Protein AF-A0A662X4V2-F1 (afdb_monomer)

pLDDT: mean 84.72, std 21.82, range [23.17, 98.75]

Foldseek 3Di:
DDDDDDDDDDDDDDDDDDDDDDPDDPVVVVCVVDVPDDPDDDDDDDDDDDDDDDDDDDDDDDDDDPDPDDDDDDDDDDDDDDDQFAWWKKKFPPPDDPVVQVVLQVQLQVLQDPPNQKDWDDKTKMKIKTWTFDPPLPDDDPVLVVVLLVLVADPVCSVRMDIPDYPDDDPPDPQKDKWKKWWQLQFAALVFVVSQVVSVVVVNPGTLTMTMIMMMMIGMGHPDPVSVVSSVVSCCVVPHDPLTMDIDPDPDSDSDPPFFFDAKDFQPCLPVNLVSLVVLCVVQVLQDDPVNSVVVSCCCVPPVNGTAISLVSLLSSQCPFCLNPVCQQVDFDADPNRTDPDGNVRVVVPVCDPVVVVFWLDDPPALWTKGFDAWDWDWFFPDQLDDGDIDIDIFGKIKIKDKDWQFQLLFQQVQQSLLQNLQLQLQSQQQAFLGWAFEAKAKEKEFEDQPDVPDDDPQDDPPDDAQPRTDHRNCSVVNSVNNNCVLCVLLVHHHDYYYYYYDWHQDPVRDIDGPSRMTIMMMTMIIDTPLRNHAAAADFFWFKKKWFDAAGLELQQVSSLVRDDDDSPCPVVSSNSHHHHNSLRLSLLSQLSVSLVSVPVNRQFRGKDAQATQGQSPQVLVRQAGPPDDPPDQARGAKEFELVQGGHSRPNYYSSSSRRHSHGSMMITTGHPVCPVVSVSSCVVSVMDMGRTTTIHRPNYYWYAYPVVRDTND

Mean predicted aligned error: 10.35 Å

Structure (mmCIF, N/CA/C/O backbone):
data_AF-A0A662X4V2-F1
#
_entry.id   AF-A0A662X4V2-F1
#
loop_
_atom_site.group_PDB
_atom_site.id
_atom_site.type_symbol
_atom_site.label_atom_id
_atom_site.label_alt_id
_atom_site.label_comp_id
_atom_site.label_asym_id
_atom_site.label_entity_id
_atom_site.label_seq_id
_atom_site.pdbx_PDB_ins_code
_atom_site.Cartn_x
_atom_site.Cartn_y
_atom_site.Cartn_z
_atom_site.occupancy
_atom_site.B_iso_or_equiv
_atom_site.auth_seq_id
_atom_site.auth_comp_id
_atom_site.auth_asym_id
_atom_site.auth_atom_id
_atom_site.pdbx_PDB_model_num
ATOM 1 N N . MET A 1 1 ? -30.706 -54.876 -6.060 1.00 29.55 1 MET A N 1
ATOM 2 C CA . MET A 1 1 ? -29.997 -55.574 -7.142 1.00 29.55 1 MET A CA 1
ATOM 3 C C . MET A 1 1 ? -30.153 -54.711 -8.373 1.00 29.55 1 MET A C 1
ATOM 5 O O . MET A 1 1 ? -31.273 -54.532 -8.827 1.00 29.55 1 MET A O 1
ATOM 9 N N . ASP A 1 2 ? -29.016 -54.126 -8.739 1.00 28.59 2 ASP A N 1
ATOM 10 C CA . ASP A 1 2 ? -28.545 -53.720 -10.066 1.00 28.59 2 ASP A CA 1
ATOM 11 C C . ASP A 1 2 ? -29.188 -52.526 -10.804 1.00 28.59 2 ASP A C 1
ATOM 13 O O . ASP A 1 2 ? -30.276 -52.601 -11.364 1.00 28.59 2 ASP A O 1
ATOM 17 N N . ASP A 1 3 ? -28.407 -51.438 -10.816 1.00 28.36 3 ASP A N 1
ATOM 18 C CA . ASP A 1 3 ? -28.234 -50.435 -11.891 1.00 28.36 3 ASP A CA 1
ATOM 19 C C . ASP A 1 3 ? -27.308 -51.055 -12.987 1.00 28.36 3 ASP A C 1
ATOM 21 O O . ASP A 1 3 ? -26.619 -52.025 -12.637 1.00 28.36 3 ASP A O 1
ATOM 25 N N . PRO A 1 4 ? -27.204 -50.590 -14.266 1.00 43.88 4 PRO A N 1
ATOM 26 C CA . PRO A 1 4 ? -26.751 -49.230 -14.610 1.00 43.88 4 PRO A CA 1
ATOM 27 C C . PRO A 1 4 ? -27.361 -48.543 -15.864 1.00 43.88 4 PRO A C 1
ATOM 29 O O . PRO A 1 4 ? -27.563 -49.146 -16.915 1.00 43.88 4 PRO A O 1
ATOM 32 N N . HIS A 1 5 ? -27.523 -47.223 -15.740 1.00 29.16 5 HIS A N 1
ATOM 33 C CA . HIS A 1 5 ? -27.063 -46.141 -16.636 1.00 29.16 5 HIS A CA 1
ATOM 34 C C . HIS A 1 5 ? -27.143 -46.249 -18.177 1.00 29.16 5 HIS A C 1
ATOM 36 O O . HIS A 1 5 ? -26.366 -46.952 -18.818 1.00 29.16 5 HIS A O 1
ATOM 42 N N . GLU A 1 6 ? -27.873 -45.294 -18.769 1.00 24.02 6 GLU A N 1
ATOM 43 C CA . GLU A 1 6 ? -27.549 -44.693 -20.070 1.00 24.02 6 GLU A CA 1
ATOM 44 C C . GLU A 1 6 ? -27.626 -43.156 -19.934 1.00 24.02 6 GLU A C 1
ATOM 46 O O . GLU A 1 6 ? -28.680 -42.589 -19.643 1.00 24.02 6 GLU A O 1
ATOM 51 N N . VAL A 1 7 ? -26.480 -42.476 -20.052 1.00 27.22 7 VAL A N 1
ATOM 52 C CA . VAL A 1 7 ? -26.348 -41.011 -19.975 1.00 27.22 7 VAL A CA 1
ATOM 53 C C . VAL A 1 7 ? -26.271 -40.470 -21.398 1.00 27.22 7 VAL A C 1
ATOM 55 O O . VAL A 1 7 ? -25.280 -40.674 -22.094 1.00 27.22 7 VAL A O 1
ATOM 58 N N . THR A 1 8 ? -27.314 -39.767 -21.837 1.00 26.73 8 THR A N 1
ATOM 59 C CA . THR A 1 8 ? -27.339 -39.064 -23.124 1.00 26.73 8 THR A CA 1
ATOM 60 C C . THR A 1 8 ? -26.657 -37.701 -23.027 1.00 26.73 8 THR A C 1
ATOM 62 O O . THR A 1 8 ? -26.990 -36.872 -22.181 1.00 26.73 8 THR A O 1
ATOM 65 N N . SER A 1 9 ? -25.723 -37.480 -23.948 1.00 24.55 9 SER A N 1
ATOM 66 C CA . SER A 1 9 ? -24.981 -36.251 -24.230 1.00 24.55 9 SER A CA 1
ATOM 67 C C . SER A 1 9 ? -25.878 -35.026 -24.458 1.00 24.55 9 SER A C 1
ATOM 69 O O . SER A 1 9 ? -26.703 -35.022 -25.372 1.00 24.55 9 SER A O 1
ATOM 71 N N . ALA A 1 10 ? -25.661 -33.953 -23.692 1.00 25.52 10 ALA A N 1
ATOM 72 C CA . ALA A 1 10 ? -26.227 -32.636 -23.972 1.00 25.52 10 ALA A CA 1
ATOM 73 C C . ALA A 1 10 ? -25.301 -31.850 -24.917 1.00 25.52 10 ALA A C 1
ATOM 75 O O . ALA A 1 10 ? -24.125 -31.629 -24.628 1.00 25.52 10 ALA A O 1
ATOM 76 N N . HIS A 1 11 ? -25.851 -31.449 -26.061 1.00 24.17 11 HIS A N 1
ATOM 77 C CA . HIS A 1 11 ? -25.201 -30.623 -27.071 1.00 24.17 11 HIS A CA 1
ATOM 78 C C . HIS A 1 11 ? -24.900 -29.208 -26.548 1.00 24.17 11 HIS A C 1
ATOM 80 O O . HIS A 1 11 ? -25.792 -28.510 -26.068 1.00 24.17 11 HIS A O 1
ATOM 86 N N . PHE A 1 12 ? -23.652 -28.764 -26.713 1.00 23.38 12 PHE A N 1
ATOM 87 C CA . PHE A 1 12 ? -23.260 -27.359 -26.613 1.00 23.38 12 PHE A CA 1
ATOM 88 C C . PHE A 1 12 ? -23.822 -26.579 -27.811 1.00 23.38 12 PHE A C 1
ATOM 90 O O . PHE A 1 12 ? -23.518 -26.897 -28.961 1.00 23.38 12 PHE A O 1
ATOM 97 N N . VAL A 1 13 ? -24.624 -25.548 -27.538 1.00 24.47 13 VAL A N 1
ATOM 98 C CA . VAL A 1 13 ? -25.077 -24.559 -28.528 1.00 24.47 13 VAL A CA 1
ATOM 99 C C . VAL A 1 13 ? -24.128 -23.354 -28.460 1.00 24.47 13 VAL A C 1
ATOM 101 O O . VAL A 1 13 ? -23.946 -22.808 -27.370 1.00 24.47 13 VAL A O 1
ATOM 104 N N . PRO A 1 14 ? -23.501 -22.925 -29.570 1.00 25.23 14 PRO A N 1
ATOM 105 C CA . PRO A 1 14 ? -22.650 -21.742 -29.572 1.00 25.23 14 PRO A CA 1
ATOM 106 C C . PRO A 1 14 ? -23.495 -20.460 -29.494 1.00 25.23 14 PRO A C 1
ATOM 108 O O . PRO A 1 14 ? -24.514 -20.326 -30.168 1.00 25.23 14 PRO A O 1
ATOM 111 N N . PHE A 1 15 ? -23.061 -19.518 -28.653 1.00 24.11 15 PHE A N 1
ATOM 112 C CA . PHE A 1 15 ? -23.642 -18.181 -28.532 1.00 24.11 15 PHE A CA 1
ATOM 113 C C . PHE A 1 15 ? -23.307 -17.351 -29.780 1.00 24.11 15 PHE A C 1
ATOM 115 O O . PHE A 1 15 ? -22.169 -16.913 -29.957 1.00 24.11 15 PHE A O 1
ATOM 122 N N . ASP A 1 16 ? -24.305 -17.121 -30.633 1.00 24.67 16 ASP A N 1
ATOM 123 C CA . ASP A 1 16 ? -24.208 -16.190 -31.755 1.00 24.67 16 ASP A CA 1
ATOM 124 C C . ASP A 1 16 ? -24.346 -14.728 -31.300 1.00 24.67 16 ASP A C 1
ATOM 126 O O . ASP A 1 16 ? -25.124 -14.374 -30.411 1.00 24.67 16 ASP A O 1
ATOM 130 N N . ARG A 1 17 ? -23.553 -13.871 -31.951 1.00 28.44 17 ARG A N 1
ATOM 131 C CA . ARG A 1 17 ? -23.455 -12.419 -31.754 1.00 28.44 17 ARG A CA 1
ATOM 132 C C . ARG A 1 17 ? -24.821 -11.729 -31.873 1.00 28.44 17 ARG A C 1
ATOM 134 O O . ARG A 1 17 ? -25.347 -11.586 -32.973 1.00 28.44 17 ARG A O 1
ATOM 141 N N . LEU A 1 18 ? -25.326 -11.176 -30.770 1.00 24.45 18 LEU A N 1
ATOM 142 C CA . LEU A 1 18 ? -26.383 -10.162 -30.796 1.00 24.45 18 LEU A CA 1
ATOM 143 C C . LEU A 1 18 ? -25.759 -8.763 -30.839 1.00 24.45 18 LEU A C 1
ATOM 145 O O . LEU A 1 18 ? -25.158 -8.287 -29.878 1.00 24.45 18 LEU A O 1
ATOM 149 N N . SER A 1 19 ? -25.916 -8.103 -31.983 1.00 25.56 19 SER A N 1
ATOM 150 C CA . SER A 1 19 ? -25.632 -6.686 -32.183 1.00 25.56 19 SER A CA 1
ATOM 151 C C . SER A 1 19 ? -26.610 -5.825 -31.375 1.00 25.56 19 SER A C 1
ATOM 153 O O . SER A 1 19 ? -27.771 -5.679 -31.759 1.00 25.56 19 SER A O 1
ATOM 155 N N . TYR A 1 20 ? -26.145 -5.216 -30.286 1.00 23.95 20 TYR A N 1
ATOM 156 C CA . TYR A 1 20 ? -26.865 -4.136 -29.610 1.00 23.95 20 TYR A CA 1
ATOM 157 C C . TYR A 1 20 ? -26.497 -2.794 -30.258 1.00 23.95 20 TYR A C 1
ATOM 159 O O . TYR A 1 20 ? -25.469 -2.196 -29.953 1.00 23.95 20 TYR A O 1
ATOM 167 N N . GLN A 1 21 ? -27.348 -2.306 -31.162 1.00 27.05 21 GLN A N 1
ATOM 168 C CA . GLN A 1 21 ? -27.438 -0.876 -31.460 1.00 27.05 21 GLN A CA 1
ATOM 169 C C . GLN A 1 21 ? -28.542 -0.287 -30.576 1.00 27.05 21 GLN A C 1
ATOM 171 O O . GLN A 1 21 ? -29.722 -0.479 -30.851 1.00 27.05 21 GLN A O 1
ATOM 176 N N . SER A 1 22 ? -28.177 0.452 -29.528 1.00 28.20 22 SER A N 1
ATOM 177 C CA . SER A 1 22 ? -29.106 1.371 -28.863 1.00 28.20 22 SER A CA 1
ATOM 178 C C . SER A 1 22 ? -28.500 2.770 -28.831 1.00 28.20 22 SER A C 1
ATOM 180 O O . SER A 1 22 ? -27.661 3.083 -27.990 1.00 28.20 22 SER A O 1
ATOM 182 N N . GLN A 1 23 ? -28.932 3.626 -29.756 1.00 31.88 23 GLN A N 1
ATOM 183 C CA . GLN A 1 23 ? -28.772 5.070 -29.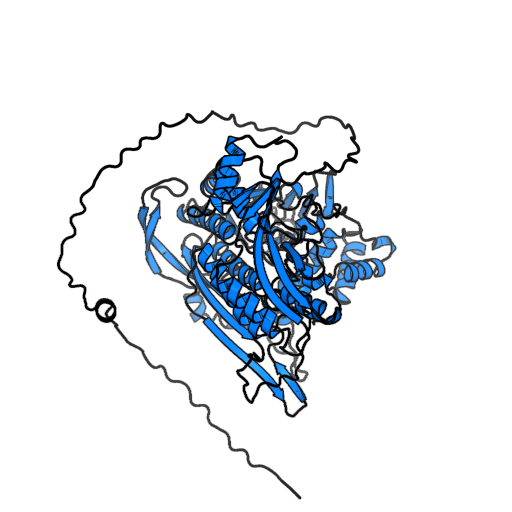618 1.00 31.88 23 GLN A CA 1
ATOM 184 C C . GLN A 1 23 ? -29.823 5.568 -28.621 1.00 31.88 23 GLN A C 1
ATOM 186 O O . GLN A 1 23 ? -30.972 5.806 -28.986 1.00 31.88 23 GLN A O 1
ATOM 191 N N . ALA A 1 24 ? -29.449 5.705 -27.351 1.00 33.19 24 ALA A N 1
ATOM 192 C CA . ALA A 1 24 ? -30.263 6.427 -26.381 1.00 33.19 24 ALA A CA 1
ATOM 193 C C . ALA A 1 24 ? -29.817 7.896 -26.359 1.00 33.19 24 ALA A C 1
ATOM 195 O O . ALA A 1 24 ? -28.662 8.202 -26.077 1.00 33.19 24 ALA A O 1
ATOM 196 N N . ASN A 1 25 ? -30.738 8.804 -26.687 1.00 37.03 25 ASN A N 1
ATOM 197 C CA . ASN A 1 25 ? -30.528 10.250 -26.660 1.00 37.03 25 ASN A CA 1
ATOM 198 C C . ASN A 1 25 ? -30.480 10.744 -25.193 1.00 37.03 25 ASN A C 1
ATOM 200 O O . ASN A 1 25 ? -31.511 10.670 -24.514 1.00 37.03 25 ASN A O 1
ATOM 204 N N . PRO A 1 26 ? -29.349 11.285 -24.695 1.00 33.88 26 PRO A N 1
ATOM 205 C CA . PRO A 1 26 ? -29.199 11.724 -23.300 1.00 33.88 26 PRO A CA 1
ATOM 206 C C . PRO A 1 26 ? -30.240 12.766 -22.859 1.00 33.88 26 PRO A C 1
ATOM 208 O O . PRO A 1 26 ? -30.630 12.808 -21.691 1.00 33.88 26 PRO A O 1
ATOM 211 N N . ALA A 1 27 ? -30.770 13.559 -23.797 1.00 36.91 27 ALA A N 1
ATOM 212 C CA . ALA A 1 27 ? -31.797 14.561 -23.513 1.00 36.91 27 ALA A CA 1
ATOM 213 C C . ALA A 1 27 ? -33.152 13.947 -23.104 1.00 36.91 27 ALA A C 1
ATOM 215 O O . ALA A 1 27 ? -33.931 14.587 -22.396 1.00 36.91 27 ALA A O 1
ATOM 216 N N . ALA A 1 28 ? -33.440 12.707 -23.517 1.00 37.16 28 ALA A N 1
ATOM 217 C CA . ALA A 1 28 ? -34.677 12.016 -23.155 1.00 37.16 28 ALA A CA 1
ATOM 218 C C . ALA A 1 28 ? -34.636 11.471 -21.716 1.00 37.16 28 ALA A C 1
ATOM 220 O O . ALA A 1 28 ? -35.648 11.507 -21.017 1.00 37.16 28 ALA A O 1
ATOM 221 N N . ILE A 1 29 ? -33.458 11.041 -21.250 1.00 38.44 29 ILE A N 1
ATOM 222 C CA . ILE A 1 29 ? -33.250 10.515 -19.891 1.00 38.44 29 ILE A CA 1
ATOM 223 C C . ILE A 1 29 ? -33.344 11.649 -18.859 1.00 38.44 29 ILE A C 1
ATOM 225 O O . ILE A 1 29 ? -34.014 11.507 -17.837 1.00 38.44 29 ILE A O 1
ATOM 229 N N . PHE A 1 30 ? -32.771 12.818 -19.162 1.00 36.00 30 PHE A N 1
ATOM 230 C CA . PHE A 1 30 ? -32.813 13.980 -18.267 1.00 36.00 30 PHE A CA 1
ATOM 231 C C . PHE A 1 30 ? -34.246 14.492 -18.017 1.00 36.00 30 PHE A C 1
ATOM 233 O O . PHE A 1 30 ? -34.593 14.903 -16.911 1.00 36.00 30 PHE A O 1
ATOM 240 N N . LYS A 1 31 ? -35.121 14.404 -19.030 1.00 34.69 31 LYS A N 1
ATOM 241 C CA . LYS A 1 31 ? -36.524 14.843 -18.946 1.00 34.69 31 LYS A CA 1
ATOM 242 C C . LYS A 1 31 ? -37.414 13.887 -18.140 1.00 34.69 31 LYS A C 1
ATOM 244 O O . LYS A 1 31 ? -38.420 14.323 -17.588 1.00 34.69 31 LYS A O 1
ATOM 249 N N . ALA A 1 32 ? -37.041 12.609 -18.054 1.00 44.28 32 ALA A N 1
ATOM 250 C CA . ALA A 1 32 ? -37.745 11.623 -17.235 1.00 44.28 32 ALA A CA 1
ATOM 251 C C . ALA A 1 32 ? -37.443 11.785 -15.734 1.00 44.28 32 ALA A C 1
ATOM 253 O O . ALA A 1 32 ? -38.299 11.484 -14.906 1.00 44.28 32 ALA A O 1
ATOM 254 N N . LEU A 1 33 ? -36.257 12.296 -15.386 1.00 37.34 33 LEU A N 1
ATOM 255 C CA . LEU A 1 33 ? -35.828 12.481 -13.995 1.00 37.34 33 LEU A CA 1
ATOM 256 C C . LEU A 1 33 ? -36.277 13.824 -13.389 1.00 37.34 33 LEU A C 1
ATOM 258 O O . LEU A 1 33 ? -36.436 13.915 -12.173 1.00 37.34 33 LEU A O 1
ATOM 262 N N . HIS A 1 34 ? -36.545 14.849 -14.210 1.00 42.09 34 HIS A N 1
ATOM 263 C CA . HIS A 1 34 ? -36.919 16.192 -13.735 1.00 42.09 34 HIS A CA 1
ATOM 264 C C . HIS A 1 34 ? -38.064 16.824 -14.559 1.00 42.09 34 HIS A C 1
ATOM 266 O O . HIS A 1 34 ? -37.821 17.693 -15.399 1.00 42.09 34 HIS A O 1
ATOM 272 N N . PRO A 1 35 ? -39.335 16.439 -14.319 1.00 37.22 35 PRO A N 1
ATOM 273 C CA . PRO A 1 35 ? -40.466 16.865 -15.150 1.00 37.22 35 PRO A CA 1
ATOM 274 C C . PRO A 1 35 ? -40.825 18.361 -15.056 1.00 37.22 35 PRO A C 1
ATOM 276 O O . PRO A 1 35 ? -41.615 18.848 -15.863 1.00 37.22 35 PRO A O 1
ATOM 279 N N . SER A 1 36 ? -40.278 19.100 -14.086 1.00 34.19 36 SER A N 1
ATOM 280 C CA . SER A 1 36 ? -40.653 20.491 -13.786 1.00 34.19 36 SER A CA 1
ATOM 281 C C . SER A 1 36 ? -39.723 21.562 -14.370 1.00 34.19 36 SER A C 1
ATOM 283 O O . SER A 1 36 ? -39.958 22.748 -14.141 1.00 34.19 36 SER A O 1
ATOM 285 N N . ILE A 1 37 ? -38.691 21.195 -15.137 1.00 39.34 37 ILE A N 1
ATOM 286 C CA . ILE A 1 37 ? -37.724 22.161 -15.681 1.00 39.34 37 ILE A CA 1
ATOM 287 C C . ILE A 1 37 ? -37.917 22.294 -17.198 1.00 39.34 37 ILE A C 1
ATOM 289 O O . ILE A 1 37 ? -37.605 21.388 -17.968 1.00 39.34 37 ILE A O 1
ATOM 293 N N . SER A 1 38 ? -38.450 23.440 -17.638 1.00 32.97 38 SER A N 1
ATOM 294 C CA . SER A 1 38 ? -38.590 23.783 -19.061 1.00 32.97 38 SER A CA 1
ATOM 295 C C . SER A 1 38 ? -37.310 24.463 -19.584 1.00 32.97 38 SER A C 1
ATOM 297 O O . SER A 1 38 ? -36.801 25.367 -18.914 1.00 32.97 38 SER A O 1
ATOM 299 N N . PRO A 1 39 ? -36.793 24.108 -20.776 1.00 35.22 39 PRO A N 1
ATOM 300 C CA . PRO A 1 39 ? -35.565 24.682 -21.309 1.00 35.22 39 PRO A CA 1
ATOM 301 C C . PRO A 1 39 ? -35.864 25.970 -22.087 1.00 35.22 39 PRO A C 1
ATOM 303 O O . PRO A 1 39 ? -35.826 25.997 -23.313 1.00 35.22 39 PRO A O 1
ATOM 306 N N . SER A 1 40 ? -36.169 27.059 -21.382 1.00 34.78 40 SER A N 1
ATOM 307 C CA . SER A 1 40 ? -36.108 28.405 -21.965 1.00 34.78 40 SER A CA 1
ATOM 308 C C . SER A 1 40 ? -36.002 29.480 -20.885 1.00 34.78 40 SER A C 1
ATOM 310 O O . SER A 1 40 ? -36.972 30.159 -20.558 1.00 34.78 40 SER A O 1
ATOM 312 N N . SER A 1 41 ? -34.803 29.683 -20.351 1.00 27.95 41 SER A N 1
ATOM 313 C CA . SER A 1 41 ? -34.455 30.949 -19.704 1.00 27.95 41 SER A CA 1
ATOM 314 C C . SER A 1 41 ? -32.951 31.168 -19.789 1.00 27.95 41 SER A C 1
ATOM 316 O O . SER A 1 41 ? -32.165 30.425 -19.206 1.00 27.95 41 SER A O 1
ATOM 318 N N . LYS A 1 42 ? -32.562 32.199 -20.543 1.00 30.27 42 LYS A N 1
ATOM 319 C CA . LYS A 1 42 ? -31.216 32.773 -20.536 1.00 30.27 42 LYS A CA 1
ATOM 320 C C . LYS A 1 42 ? -30.876 33.181 -19.098 1.00 30.27 42 LYS A C 1
ATOM 322 O O . LYS A 1 42 ? -31.480 34.117 -18.583 1.00 30.27 42 LYS A O 1
ATOM 327 N N . LEU A 1 43 ? -29.923 32.503 -18.464 1.00 25.80 43 LEU A N 1
ATOM 328 C CA . LEU A 1 43 ? -29.309 32.986 -17.230 1.00 25.80 43 LEU A CA 1
ATOM 329 C C . LEU A 1 43 ? -28.254 34.034 -17.599 1.00 25.80 43 LEU A C 1
ATOM 331 O O . LEU A 1 43 ? -27.169 33.711 -18.074 1.00 25.80 43 LEU A O 1
ATOM 335 N N . GLN A 1 44 ? -28.604 35.306 -17.412 1.00 25.42 44 GLN A N 1
ATOM 336 C CA . GLN A 1 44 ? -27.626 36.377 -17.268 1.00 25.42 44 GLN A CA 1
ATOM 337 C C . GLN A 1 44 ? -26.955 36.214 -15.901 1.00 25.42 44 GLN A C 1
ATOM 339 O O . GLN A 1 44 ? -27.607 36.349 -14.869 1.00 25.42 44 GLN A O 1
ATOM 344 N N . ALA A 1 45 ? -25.657 35.918 -15.896 1.00 25.80 45 ALA A N 1
ATOM 345 C CA . ALA A 1 45 ? -24.841 35.983 -14.694 1.00 25.80 45 ALA A CA 1
ATOM 346 C C . ALA A 1 45 ? -24.568 37.458 -14.360 1.00 25.80 45 ALA A C 1
ATOM 348 O O . ALA A 1 45 ? -23.808 38.137 -15.050 1.00 25.80 45 ALA A O 1
ATOM 349 N N . SER A 1 46 ? -25.210 37.965 -13.310 1.00 24.09 46 SER A N 1
ATOM 350 C CA . SER A 1 46 ? -24.833 39.221 -12.667 1.00 24.09 46 SER A CA 1
ATOM 351 C C . SER A 1 46 ? -23.577 38.989 -11.827 1.00 24.09 46 SER A C 1
ATOM 353 O O . SER A 1 46 ? -23.621 38.299 -10.809 1.00 24.09 46 SER A O 1
ATOM 355 N N . VAL A 1 47 ? -22.461 39.561 -12.268 1.00 25.17 47 VAL A N 1
ATOM 356 C CA . VAL A 1 47 ? -21.195 39.612 -11.531 1.00 25.17 47 VAL A CA 1
ATOM 357 C C . VAL A 1 47 ? -21.308 40.673 -10.433 1.00 25.17 47 VAL A C 1
ATOM 359 O O . VAL A 1 47 ? -21.505 41.850 -10.729 1.00 25.17 47 VAL A O 1
ATOM 362 N N . LEU A 1 48 ? -21.163 40.263 -9.172 1.00 23.88 48 LEU A N 1
ATOM 363 C CA . LEU A 1 48 ? -20.838 41.143 -8.045 1.00 23.88 48 LEU A CA 1
ATOM 364 C C . LEU A 1 48 ? -19.349 40.942 -7.709 1.00 23.88 48 LEU A C 1
ATOM 366 O O . LEU A 1 48 ? -18.927 39.795 -7.556 1.00 23.88 48 LEU A O 1
ATOM 370 N N . PRO A 1 49 ? -18.532 42.007 -7.617 1.00 25.34 49 PRO A N 1
ATOM 371 C CA . PRO A 1 49 ? -17.102 41.873 -7.378 1.00 25.34 49 PRO A CA 1
ATOM 372 C C . PRO A 1 49 ? -16.820 41.746 -5.875 1.00 25.34 49 PRO A C 1
ATOM 374 O O . PRO A 1 49 ? -17.076 42.671 -5.109 1.00 25.34 49 PRO A O 1
ATOM 377 N N . ALA A 1 50 ? -16.244 40.620 -5.453 1.00 24.33 50 ALA A N 1
ATOM 378 C CA . ALA A 1 50 ? -15.597 40.507 -4.150 1.00 24.33 50 ALA A CA 1
ATOM 379 C C . ALA A 1 50 ? -14.113 40.877 -4.307 1.00 24.33 50 ALA A C 1
ATOM 381 O O . ALA A 1 50 ? -13.285 40.063 -4.710 1.00 24.33 50 ALA A O 1
ATOM 382 N N . GLN A 1 51 ? -13.789 42.139 -4.026 1.00 26.23 51 GLN A N 1
ATOM 383 C CA . GLN A 1 51 ? -12.418 42.586 -3.797 1.00 26.23 51 GLN A CA 1
ATOM 384 C C . GLN A 1 51 ? -11.996 42.175 -2.380 1.00 26.23 51 GLN A C 1
ATOM 386 O O . GLN A 1 51 ? -12.387 42.816 -1.412 1.00 26.23 51 GLN A O 1
ATOM 391 N N . PHE A 1 52 ? -11.159 41.147 -2.267 1.00 24.86 52 PHE A N 1
ATOM 392 C CA . PHE A 1 52 ? -10.244 40.986 -1.136 1.00 24.86 52 PHE A CA 1
ATOM 393 C C . PHE A 1 52 ? -8.841 40.758 -1.700 1.00 24.86 52 PHE A C 1
ATOM 395 O O . PHE A 1 52 ? -8.430 39.645 -2.011 1.00 24.86 52 PHE A O 1
ATOM 402 N N . LEU A 1 53 ? -8.130 41.868 -1.895 1.00 24.92 53 LEU A N 1
ATOM 403 C CA . LEU A 1 53 ? -6.695 41.893 -2.151 1.00 24.92 53 LEU A CA 1
ATOM 404 C C . LEU A 1 53 ? -5.978 41.574 -0.833 1.00 24.92 53 LEU A C 1
ATOM 406 O O . LEU A 1 53 ? -5.996 42.383 0.092 1.00 24.92 53 LEU A O 1
ATOM 410 N N . CYS A 1 54 ? -5.356 40.401 -0.749 1.00 23.84 54 CYS A N 1
ATOM 411 C CA . CYS A 1 54 ? -4.371 40.092 0.284 1.00 23.84 54 CYS A CA 1
ATOM 412 C C . CYS A 1 54 ? -2.994 40.579 -0.216 1.00 23.84 54 CYS A C 1
ATOM 414 O O . CYS A 1 54 ? -2.627 40.249 -1.347 1.00 23.84 54 CYS A O 1
ATOM 416 N N . PRO A 1 55 ? -2.238 41.396 0.540 1.00 28.53 55 PRO A N 1
ATOM 417 C CA . PRO A 1 55 ? -0.948 41.890 0.078 1.00 28.53 55 PRO A CA 1
ATOM 418 C C . PRO A 1 55 ? 0.113 40.784 0.138 1.00 28.53 55 PRO A C 1
ATOM 420 O O . PRO A 1 55 ? 0.329 40.162 1.176 1.00 28.53 55 PRO A O 1
ATOM 423 N N . CYS A 1 56 ? 0.790 40.573 -0.993 1.00 25.23 56 CYS A N 1
ATOM 424 C CA . CYS A 1 56 ? 1.950 39.703 -1.140 1.00 25.23 56 CYS A CA 1
ATOM 425 C C . CYS A 1 56 ? 3.011 39.988 -0.065 1.00 25.23 56 CYS A C 1
ATOM 427 O O . CYS A 1 56 ? 3.559 41.089 0.002 1.00 25.23 56 CYS A O 1
ATOM 429 N N . VAL A 1 57 ? 3.345 38.970 0.727 1.00 27.27 57 VAL A N 1
ATOM 430 C CA . VAL A 1 57 ? 4.534 38.954 1.587 1.00 27.27 57 VAL A CA 1
ATOM 431 C C . VAL A 1 57 ? 5.739 38.548 0.720 1.00 27.27 57 VAL A C 1
ATOM 433 O O . VAL A 1 57 ? 5.626 37.596 -0.054 1.00 27.27 57 VAL A O 1
ATOM 436 N N . PRO A 1 58 ? 6.884 39.251 0.783 1.00 25.48 58 PRO A N 1
ATOM 437 C CA . PRO A 1 58 ? 8.034 38.933 -0.054 1.00 25.48 58 PRO A CA 1
ATOM 438 C C . PRO A 1 58 ? 8.707 37.627 0.392 1.00 25.48 58 PRO A C 1
ATOM 440 O O . PRO A 1 58 ? 9.047 37.453 1.560 1.00 25.48 58 PRO A O 1
ATOM 443 N N . LEU A 1 59 ? 8.932 36.733 -0.575 1.00 27.62 59 LEU A N 1
ATOM 444 C CA . LEU A 1 59 ? 9.751 35.525 -0.444 1.00 27.62 59 LEU A CA 1
ATOM 445 C C . LEU A 1 59 ? 11.170 35.887 0.037 1.00 27.62 59 LEU A C 1
ATOM 447 O O . LEU A 1 59 ? 11.828 36.715 -0.606 1.00 27.62 59 LEU A O 1
ATOM 451 N N . PRO A 1 60 ? 11.703 35.266 1.104 1.00 26.94 60 PRO A N 1
ATOM 452 C CA . PRO A 1 60 ? 13.117 35.388 1.408 1.00 26.94 60 PRO A CA 1
ATOM 453 C C . PRO A 1 60 ? 13.924 34.606 0.363 1.00 26.94 60 PRO A C 1
ATOM 455 O O . PRO A 1 60 ? 13.681 33.428 0.108 1.00 26.94 60 PRO A O 1
ATOM 458 N N . ARG A 1 61 ? 14.909 35.276 -0.247 1.00 25.67 61 ARG A N 1
ATOM 459 C CA . ARG A 1 61 ? 15.960 34.634 -1.047 1.00 25.67 61 ARG A CA 1
ATOM 460 C C . ARG A 1 61 ? 16.702 33.629 -0.163 1.00 25.67 61 ARG A C 1
ATOM 462 O O . ARG A 1 61 ? 17.499 34.035 0.679 1.00 25.67 61 ARG A O 1
ATOM 469 N N . LEU A 1 62 ? 16.466 32.339 -0.373 1.00 25.84 62 LEU A N 1
ATOM 470 C CA . LEU A 1 62 ? 17.286 31.270 0.185 1.00 25.84 62 LEU A CA 1
ATOM 471 C C . LEU A 1 62 ? 18.371 30.899 -0.830 1.00 25.84 62 LEU A C 1
ATOM 473 O O . LEU A 1 62 ? 18.099 30.483 -1.952 1.00 25.84 62 LEU A O 1
ATOM 477 N N . SER A 1 63 ? 19.613 31.140 -0.419 1.00 23.75 63 SER A N 1
ATOM 478 C CA . SER A 1 63 ? 20.835 30.745 -1.112 1.00 23.75 63 SER A CA 1
ATOM 479 C C . SER A 1 63 ? 20.885 29.223 -1.254 1.00 23.75 63 SER A C 1
ATOM 481 O O . SER A 1 63 ? 20.734 28.522 -0.255 1.00 23.75 63 SER A O 1
ATOM 483 N N . LEU A 1 64 ? 21.166 28.719 -2.462 1.00 27.31 64 LEU A N 1
ATOM 484 C CA . LEU A 1 64 ? 21.637 27.346 -2.654 1.00 27.31 64 LEU A CA 1
ATOM 485 C C . LEU A 1 64 ? 22.874 27.141 -1.769 1.00 27.31 64 LEU A C 1
ATOM 487 O O . LEU A 1 64 ? 23.916 27.749 -2.010 1.00 27.31 64 LEU A O 1
ATOM 491 N N . CYS A 1 65 ? 22.759 26.300 -0.745 1.00 23.17 65 CYS A N 1
ATOM 492 C CA . CYS A 1 65 ? 23.901 25.815 0.015 1.00 23.17 65 CYS A CA 1
ATOM 493 C C . CYS A 1 65 ? 24.136 24.356 -0.385 1.00 23.17 65 CYS A C 1
ATOM 495 O O . CYS A 1 65 ? 23.521 23.438 0.147 1.00 23.17 65 CYS A O 1
ATOM 497 N N . LEU A 1 66 ? 25.017 24.161 -1.367 1.00 27.42 66 LEU A N 1
ATOM 498 C CA . LEU A 1 66 ? 25.701 22.894 -1.604 1.00 27.42 66 LEU A CA 1
ATOM 499 C C . LEU A 1 66 ? 26.641 22.651 -0.417 1.00 27.42 66 LEU A C 1
ATOM 501 O O . LEU A 1 66 ? 27.773 23.131 -0.409 1.00 27.42 66 LEU A O 1
ATOM 505 N N . THR A 1 67 ? 26.191 21.932 0.606 1.00 24.47 67 THR A N 1
ATOM 506 C CA . THR A 1 67 ? 27.094 21.428 1.644 1.00 24.47 67 THR A CA 1
ATOM 507 C C . THR A 1 67 ? 27.695 20.106 1.188 1.00 24.47 67 THR A C 1
ATOM 509 O O . THR A 1 67 ? 27.106 19.042 1.357 1.00 24.47 67 THR A O 1
ATOM 512 N N . MET A 1 68 ? 28.896 20.190 0.615 1.00 24.31 68 MET A N 1
ATOM 513 C CA . MET A 1 68 ? 29.868 19.100 0.642 1.00 24.31 68 MET A CA 1
ATOM 514 C C . MET A 1 68 ? 30.239 18.837 2.106 1.00 24.31 68 MET A C 1
ATOM 516 O O . MET A 1 68 ? 30.777 19.716 2.779 1.00 24.31 68 MET A O 1
ATOM 520 N N . ALA A 1 69 ? 29.914 17.651 2.614 1.00 25.70 69 ALA A N 1
ATOM 521 C CA . ALA A 1 69 ? 30.261 17.250 3.969 1.00 25.70 69 ALA A CA 1
ATOM 522 C C . ALA A 1 69 ? 31.763 16.928 4.053 1.00 25.70 69 ALA A C 1
ATOM 524 O O . ALA A 1 69 ? 32.217 15.880 3.602 1.00 25.70 69 ALA A O 1
ATOM 525 N N . SER A 1 70 ? 32.541 17.831 4.649 1.00 23.75 70 SER A N 1
ATOM 526 C CA . SER A 1 70 ? 33.833 17.500 5.250 1.00 23.75 70 SER A CA 1
ATOM 527 C C . SER A 1 70 ? 33.612 17.070 6.704 1.00 23.75 70 SER A C 1
ATOM 529 O O . SER A 1 70 ? 33.028 17.823 7.484 1.00 23.75 70 SER A O 1
ATOM 531 N N . SER A 1 71 ? 34.090 15.872 7.046 1.00 27.02 71 SER A N 1
ATOM 532 C CA . SER A 1 71 ? 34.107 15.269 8.389 1.00 27.02 71 SER A CA 1
ATOM 533 C C . SER A 1 71 ? 34.470 16.236 9.523 1.00 27.02 71 SER A C 1
ATOM 535 O O . SER A 1 71 ? 35.505 16.901 9.436 1.00 27.02 71 SER A O 1
ATOM 537 N N . PRO A 1 72 ? 33.740 16.197 10.654 1.00 28.41 72 PRO A N 1
ATOM 538 C CA . PRO A 1 72 ? 34.288 16.560 11.949 1.00 28.41 72 PRO A CA 1
ATOM 539 C C . PRO A 1 72 ? 34.366 15.354 12.898 1.00 28.41 72 PRO A C 1
ATOM 541 O O . PRO A 1 72 ? 33.524 14.458 12.921 1.00 28.41 72 PRO A O 1
ATOM 544 N N . GLU A 1 73 ? 35.436 15.356 13.682 1.00 25.44 73 GLU A N 1
ATOM 545 C CA . GLU A 1 73 ? 35.870 14.301 14.589 1.00 25.44 73 GLU A CA 1
ATOM 546 C C . GLU A 1 73 ? 34.844 13.887 15.659 1.00 25.44 73 GLU A C 1
ATOM 548 O O . GLU A 1 73 ? 34.094 14.681 16.230 1.00 25.44 73 GLU A O 1
ATOM 553 N N . LYS A 1 74 ? 34.914 12.589 15.973 1.00 30.77 74 LYS A N 1
ATOM 554 C CA . LYS A 1 74 ? 34.195 11.843 17.010 1.00 30.77 74 LYS A CA 1
ATOM 555 C C . LYS A 1 74 ? 34.124 12.566 18.363 1.00 30.77 74 LYS A C 1
ATOM 557 O O . LYS A 1 74 ? 35.137 12.757 19.032 1.00 30.77 74 LYS A O 1
ATOM 562 N N . LYS A 1 75 ? 32.899 12.733 18.870 1.00 24.98 75 LYS A N 1
ATOM 563 C CA . LYS A 1 75 ? 32.591 12.588 20.303 1.00 24.98 75 LYS A CA 1
ATOM 564 C C . LYS A 1 75 ? 31.368 11.691 20.473 1.00 24.98 75 LYS A C 1
ATOM 566 O O . LYS A 1 75 ? 30.238 12.119 20.265 1.00 24.98 75 LYS A O 1
ATOM 571 N N . GLN A 1 76 ? 31.621 10.441 20.863 1.00 28.06 76 GLN A N 1
ATOM 572 C CA . GLN A 1 76 ? 30.614 9.506 21.363 1.00 28.06 76 GLN A CA 1
ATOM 573 C C . GLN A 1 76 ? 29.880 10.141 22.552 1.00 28.06 76 GLN A C 1
ATOM 575 O O . GLN A 1 76 ? 30.449 10.303 23.630 1.00 28.06 76 GLN A O 1
ATOM 580 N N . LYS A 1 77 ? 28.611 10.497 22.349 1.00 25.31 77 LYS A N 1
ATOM 581 C CA . LYS A 1 77 ? 27.636 10.663 23.425 1.00 25.31 77 LYS A CA 1
ATOM 582 C C . LYS A 1 77 ? 26.748 9.428 23.417 1.00 25.31 77 LYS A C 1
ATOM 584 O O . LYS A 1 77 ? 25.936 9.245 22.520 1.00 25.31 77 LYS A O 1
ATOM 589 N N . THR A 1 78 ? 26.937 8.584 24.418 1.00 26.34 78 THR A N 1
ATOM 590 C CA . THR A 1 78 ? 25.984 7.564 24.846 1.00 26.34 78 THR A CA 1
ATOM 591 C C . THR A 1 78 ? 24.655 8.240 25.196 1.00 26.34 78 THR A C 1
ATOM 593 O O . THR A 1 78 ? 24.538 8.919 26.213 1.00 26.34 78 THR A O 1
ATOM 596 N N . THR A 1 79 ? 23.648 8.095 24.338 1.00 26.84 79 THR A N 1
ATOM 597 C CA . THR A 1 79 ? 22.277 8.555 24.588 1.00 26.84 79 THR A CA 1
ATOM 598 C C . THR A 1 79 ? 21.468 7.450 25.261 1.00 26.84 79 THR A C 1
ATOM 600 O O . THR A 1 79 ? 20.692 6.737 24.639 1.00 26.84 79 THR A O 1
ATOM 603 N N . THR A 1 80 ? 21.623 7.334 26.576 1.00 33.12 80 THR A N 1
ATOM 604 C CA . THR A 1 80 ? 20.567 6.822 27.457 1.00 33.12 80 THR A CA 1
ATOM 605 C C . THR A 1 80 ? 19.791 8.015 28.000 1.00 33.12 80 THR A C 1
ATOM 607 O O . THR A 1 80 ? 20.219 8.626 28.976 1.00 33.12 80 THR A O 1
ATOM 610 N N . ALA A 1 81 ? 18.678 8.367 27.355 1.00 32.50 81 ALA A N 1
ATOM 611 C CA . ALA A 1 81 ? 17.605 9.159 27.954 1.00 32.50 81 ALA A CA 1
ATOM 612 C C . ALA A 1 81 ? 16.339 9.042 27.095 1.00 32.50 81 ALA A C 1
ATOM 614 O O . ALA A 1 81 ? 16.260 9.614 26.009 1.00 32.50 81 ALA A O 1
ATOM 615 N N . ALA A 1 82 ? 15.343 8.313 27.601 1.00 38.94 82 ALA A N 1
ATOM 616 C CA . ALA A 1 82 ? 13.962 8.480 27.180 1.00 38.94 82 ALA A CA 1
ATOM 617 C C . ALA A 1 82 ? 13.559 9.931 27.486 1.00 38.94 82 ALA A C 1
ATOM 619 O O . ALA A 1 82 ? 13.410 10.314 28.646 1.00 38.94 82 ALA A O 1
ATOM 620 N N . SER A 1 83 ? 13.459 10.760 26.449 1.00 40.62 83 SER A N 1
ATOM 621 C CA . SER A 1 83 ? 12.793 12.055 26.547 1.00 40.62 83 SER A CA 1
ATOM 622 C C . SER A 1 83 ? 11.327 11.777 26.881 1.00 40.62 83 SER A C 1
ATOM 624 O O . SER A 1 83 ? 10.645 11.058 26.152 1.00 40.62 83 SER A O 1
ATOM 626 N N . ALA A 1 84 ? 10.869 12.280 28.027 1.00 43.91 84 ALA A N 1
ATOM 627 C CA . ALA A 1 84 ? 9.475 12.225 28.435 1.00 43.91 84 ALA A CA 1
ATOM 628 C C . ALA A 1 84 ? 8.640 13.085 27.470 1.00 43.91 84 ALA A C 1
ATOM 630 O O . ALA A 1 84 ? 8.452 14.277 27.697 1.00 43.91 84 ALA A O 1
ATOM 631 N N . SER A 1 85 ? 8.194 12.489 26.364 1.00 54.06 85 SER A N 1
ATOM 632 C CA . SER A 1 85 ? 7.172 13.068 25.489 1.00 54.06 85 SER A CA 1
ATOM 633 C C . SER A 1 85 ? 5.899 13.224 26.323 1.00 54.06 85 SER A C 1
ATOM 635 O O . SER A 1 85 ? 5.439 12.251 26.913 1.00 54.06 85 SER A O 1
ATOM 637 N N . SER A 1 86 ? 5.386 14.447 26.462 1.00 75.00 86 SER A N 1
ATOM 638 C CA . SER A 1 86 ? 4.084 14.718 27.073 1.00 75.00 86 SER A CA 1
ATOM 639 C C . SER A 1 86 ? 3.076 14.940 25.951 1.00 75.00 86 SER A C 1
ATOM 641 O O . SER A 1 86 ? 3.187 15.926 25.223 1.00 75.00 86 SER A O 1
ATOM 643 N N . LEU A 1 87 ? 2.107 14.039 25.803 1.00 91.31 87 LEU A N 1
ATOM 644 C CA . LEU A 1 87 ? 1.040 14.188 24.812 1.00 91.31 87 LEU A CA 1
ATOM 645 C C . LEU A 1 87 ? 0.025 15.247 25.260 1.00 91.31 87 LEU A C 1
ATOM 647 O O . LEU A 1 87 ? -0.518 15.164 26.366 1.00 91.31 87 LEU A O 1
ATOM 651 N N . LEU A 1 88 ? -0.276 16.206 24.382 1.00 93.62 88 LEU A N 1
ATOM 652 C CA . LEU A 1 88 ? -1.442 17.073 24.555 1.00 93.62 88 LEU A CA 1
ATOM 653 C C . LEU A 1 88 ? -2.701 16.269 24.222 1.00 93.62 88 LEU A C 1
ATOM 655 O O . LEU A 1 88 ? -2.673 15.400 23.343 1.00 93.62 88 LEU A O 1
ATOM 659 N N . ARG A 1 89 ? -3.804 16.551 24.920 1.00 94.94 89 ARG A N 1
ATOM 660 C CA . ARG A 1 89 ? -5.069 15.835 24.733 1.00 94.94 89 ARG A CA 1
ATOM 661 C C . ARG A 1 89 ? -6.195 16.797 24.417 1.00 94.94 89 ARG A C 1
ATOM 663 O O . ARG A 1 89 ? -6.386 17.785 25.117 1.00 94.94 89 ARG A O 1
ATOM 670 N N . PHE A 1 90 ? -6.975 16.456 23.405 1.00 96.50 90 PHE A N 1
ATOM 671 C CA . PHE A 1 90 ? -8.230 17.129 23.092 1.00 96.50 90 PHE A CA 1
ATOM 672 C C . PHE A 1 90 ? -9.347 16.098 23.087 1.00 96.50 90 PHE A C 1
ATOM 674 O O . PHE A 1 90 ? -9.148 14.965 22.655 1.00 96.50 90 PHE A O 1
ATOM 681 N N . TYR A 1 91 ? -10.523 16.483 23.561 1.00 97.31 91 TYR A N 1
ATOM 682 C CA . TYR A 1 91 ? -11.691 15.614 23.599 1.00 97.31 91 TYR A CA 1
ATOM 683 C C . TYR A 1 91 ? -12.793 16.207 22.741 1.00 97.31 91 TYR A C 1
ATOM 685 O O . TYR A 1 91 ? -12.962 17.426 22.741 1.00 97.31 91 TYR A O 1
ATOM 693 N N . ARG A 1 92 ? -13.548 15.354 22.041 1.00 96.50 92 ARG A N 1
ATOM 694 C CA . ARG A 1 92 ? -14.733 15.758 21.273 1.00 96.50 92 ARG A CA 1
ATOM 695 C C . ARG A 1 92 ? -15.911 14.824 21.522 1.00 96.50 92 ARG A C 1
ATOM 697 O O . ARG A 1 92 ? -15.768 13.616 21.354 1.00 96.50 92 ARG A O 1
ATOM 704 N N . THR A 1 93 ? -17.086 15.364 21.843 1.00 96.25 93 THR A N 1
ATOM 705 C CA . THR A 1 93 ? -18.295 14.571 22.128 1.00 96.25 93 THR A CA 1
ATOM 706 C C . THR A 1 93 ? -19.505 14.993 21.284 1.00 96.25 93 THR A C 1
ATOM 708 O O . THR A 1 93 ? -19.716 16.187 21.128 1.00 96.25 93 THR A O 1
ATOM 711 N N . PRO A 1 94 ? -20.351 14.065 20.802 1.00 95.62 94 PRO A N 1
ATOM 712 C CA . PRO A 1 94 ? -20.156 12.620 20.824 1.00 95.62 94 PRO A CA 1
ATOM 713 C C . PRO A 1 94 ? -19.178 12.150 19.732 1.00 95.62 94 PRO A C 1
ATOM 715 O O . PRO A 1 94 ? -19.032 12.801 18.697 1.00 95.62 94 PRO A O 1
ATOM 718 N N . ALA A 1 95 ? -18.537 10.991 19.926 1.00 95.38 95 ALA A N 1
ATOM 719 C CA . ALA A 1 95 ? -17.730 10.356 18.872 1.00 95.38 95 ALA A CA 1
ATOM 720 C C . ALA A 1 95 ? -18.578 10.003 17.637 1.00 95.38 95 ALA A C 1
ATOM 722 O O . ALA A 1 95 ? -18.169 10.213 16.495 1.00 95.38 95 ALA A O 1
ATOM 723 N N . PHE A 1 96 ? -19.789 9.495 17.870 1.00 94.75 96 PHE A N 1
ATOM 724 C CA . PHE A 1 96 ? -20.693 9.056 16.814 1.00 94.75 96 PHE A CA 1
ATOM 725 C C . PHE A 1 96 ? -21.948 9.912 16.719 1.00 94.75 96 PHE A C 1
ATOM 727 O O . PHE A 1 96 ? -22.386 10.540 17.684 1.00 94.75 96 PHE A O 1
ATOM 734 N N . THR A 1 97 ? -22.591 9.862 15.552 1.00 93.69 97 THR A N 1
ATOM 735 C CA . THR A 1 97 ? -23.920 10.450 15.371 1.00 93.69 97 THR A CA 1
ATOM 736 C C . THR A 1 97 ? -24.923 9.832 16.348 1.00 93.69 97 THR A C 1
ATOM 738 O O . THR A 1 97 ? -24.801 8.674 16.760 1.00 93.69 97 THR A O 1
ATOM 741 N N . ALA A 1 98 ? -25.983 10.573 16.677 1.00 94.19 98 ALA A N 1
ATOM 742 C CA . ALA A 1 98 ? -27.024 10.082 17.580 1.00 94.19 98 ALA A CA 1
ATOM 743 C C . ALA A 1 98 ? -27.665 8.762 17.098 1.00 94.19 98 ALA A C 1
ATOM 745 O O . ALA A 1 98 ? -28.082 7.945 17.916 1.00 94.19 98 ALA A O 1
ATOM 746 N N . HIS A 1 99 ? -27.746 8.539 15.781 1.00 95.69 99 HIS A N 1
ATOM 747 C CA . HIS A 1 99 ? -28.236 7.279 15.222 1.00 95.69 99 HIS A CA 1
ATOM 748 C C . HIS A 1 99 ? -27.249 6.128 15.454 1.00 95.69 99 HIS A C 1
ATOM 750 O O . HIS A 1 99 ? -27.654 5.103 15.994 1.00 95.69 99 HIS A O 1
ATOM 756 N N . ALA A 1 100 ? -25.968 6.311 15.120 1.00 94.50 100 ALA A N 1
ATOM 757 C CA . ALA A 1 100 ? -24.942 5.289 15.323 1.00 94.50 100 ALA A CA 1
ATOM 758 C C . ALA A 1 100 ? -24.809 4.894 16.805 1.00 94.50 100 ALA A C 1
ATOM 760 O O . ALA A 1 100 ? -24.795 3.704 17.118 1.00 94.50 100 ALA A O 1
ATOM 761 N N . ASN A 1 101 ? -24.858 5.867 17.723 1.00 94.69 101 ASN A N 1
ATOM 762 C CA . ASN A 1 101 ? -24.877 5.601 19.164 1.00 94.69 101 ASN A CA 1
ATOM 763 C C . ASN A 1 101 ? -26.097 4.782 19.609 1.00 94.69 101 ASN A C 1
ATOM 765 O O . ASN A 1 101 ? -25.955 3.832 20.377 1.00 94.69 101 ASN A O 1
ATOM 769 N N . ARG A 1 102 ? -27.301 5.095 19.106 1.00 96.00 102 ARG A N 1
ATOM 770 C CA . ARG A 1 102 ? -28.502 4.290 19.399 1.00 96.00 102 ARG A CA 1
ATOM 771 C C . ARG A 1 102 ? -28.393 2.871 18.849 1.00 96.00 102 ARG A C 1
ATOM 773 O O . ARG A 1 102 ? -28.805 1.939 19.532 1.00 96.00 102 ARG A O 1
ATOM 780 N N . THR A 1 103 ? -27.841 2.704 17.650 1.00 94.81 103 THR A N 1
ATOM 781 C CA . THR A 1 103 ? -27.636 1.390 17.026 1.00 94.81 103 THR A CA 1
ATOM 782 C C . THR A 1 103 ? -26.634 0.551 17.814 1.00 94.81 103 THR A C 1
ATOM 784 O O . THR A 1 103 ? -26.895 -0.624 18.067 1.00 94.81 103 THR A O 1
ATOM 787 N N . LEU A 1 104 ? -25.527 1.147 18.265 1.00 95.06 104 LEU A N 1
ATOM 788 C CA . LEU A 1 104 ? -24.548 0.467 19.111 1.00 95.06 104 LEU A CA 1
ATOM 789 C C . LEU A 1 104 ? -25.146 0.096 20.475 1.00 95.06 104 LEU A C 1
ATOM 791 O O . LEU A 1 104 ? -25.025 -1.046 20.907 1.00 95.06 104 LEU A O 1
ATOM 795 N N . LEU A 1 105 ? -25.881 1.007 21.119 1.00 95.31 105 LEU A N 1
ATOM 796 C CA . LEU A 1 105 ? -26.580 0.715 22.374 1.00 95.31 105 LEU A CA 1
ATOM 797 C C . LEU A 1 105 ? -27.609 -0.419 22.218 1.00 95.31 105 LEU A C 1
ATOM 799 O O . LEU A 1 105 ? -27.691 -1.301 23.072 1.00 95.31 105 LEU A O 1
ATOM 803 N N . ALA A 1 106 ? -28.386 -0.417 21.132 1.00 93.50 106 ALA A N 1
ATOM 804 C CA . ALA A 1 106 ? -29.345 -1.479 20.833 1.00 93.50 106 ALA A CA 1
ATOM 805 C C . ALA A 1 106 ? -28.648 -2.827 20.604 1.00 93.50 106 ALA A C 1
ATOM 807 O O . ALA A 1 106 ? -29.101 -3.841 21.129 1.00 93.50 106 ALA A O 1
ATOM 808 N N . PHE A 1 107 ? -27.521 -2.828 19.889 1.00 92.62 107 PHE A N 1
ATOM 809 C CA . PHE A 1 107 ? -26.687 -4.013 19.725 1.00 92.62 107 PHE A CA 1
ATOM 810 C C . PHE A 1 107 ? -26.200 -4.550 21.072 1.00 92.62 107 PHE A C 1
ATOM 812 O O . PHE A 1 107 ? -26.410 -5.722 21.359 1.00 92.62 107 PHE A O 1
ATOM 819 N N . LEU A 1 108 ? -25.621 -3.704 21.929 1.00 92.94 108 LEU A N 1
ATOM 820 C CA . LEU A 1 108 ? -25.136 -4.130 23.245 1.00 92.94 108 LEU A CA 1
ATOM 821 C C . LEU A 1 108 ? -26.259 -4.732 24.099 1.00 92.94 108 LEU A C 1
ATOM 823 O O . LEU A 1 108 ? -26.056 -5.771 24.720 1.00 92.94 108 LEU A O 1
ATOM 827 N N . ARG A 1 109 ? -27.458 -4.135 24.072 1.00 91.94 109 ARG A N 1
ATOM 828 C CA . ARG A 1 109 ? -28.653 -4.683 24.738 1.00 91.94 109 ARG A CA 1
ATOM 829 C C . ARG A 1 109 ? -29.082 -6.037 24.174 1.00 91.94 109 ARG A C 1
ATOM 831 O O . ARG A 1 109 ? -29.528 -6.879 24.936 1.00 91.94 109 ARG A O 1
ATOM 838 N N . ALA A 1 110 ? -28.945 -6.268 22.870 1.00 89.25 110 ALA A N 1
ATOM 839 C CA . ALA A 1 110 ? -29.284 -7.554 22.260 1.00 89.25 110 ALA A CA 1
ATOM 840 C C . ALA A 1 110 ? -28.299 -8.674 22.647 1.00 89.25 110 ALA A C 1
ATOM 842 O O . ALA A 1 110 ? -28.687 -9.837 22.705 1.00 89.25 110 ALA A O 1
ATOM 843 N N . GLN A 1 111 ? -27.041 -8.331 22.943 1.00 86.50 111 GLN A N 1
ATOM 844 C CA . GLN A 1 111 ? -26.009 -9.296 23.351 1.00 86.50 111 GLN A CA 1
ATOM 845 C C . GLN A 1 111 ? -26.184 -9.786 24.797 1.00 86.50 111 GLN A C 1
ATOM 847 O O . GLN A 1 111 ? -25.690 -10.853 25.155 1.00 86.50 111 GLN A O 1
ATOM 852 N N . VAL A 1 112 ? -26.898 -9.023 25.627 1.00 83.06 112 VAL A N 1
ATOM 853 C CA . VAL A 1 112 ? -27.199 -9.352 27.024 1.00 83.06 112 VAL A CA 1
ATOM 854 C C . VAL A 1 112 ? -28.713 -9.480 27.173 1.00 83.06 112 VAL A C 1
ATOM 856 O O . VAL A 1 112 ? -29.430 -8.505 27.366 1.00 83.06 112 VAL A O 1
ATOM 859 N N . GLY A 1 113 ? -29.225 -10.701 26.988 1.00 69.94 113 GLY A N 1
ATOM 860 C CA . GLY A 1 113 ? -30.668 -10.966 26.960 1.00 69.94 113 GLY A CA 1
ATOM 861 C C . GLY A 1 113 ? -31.407 -10.506 28.232 1.00 69.94 113 GLY A C 1
ATOM 862 O O . GLY A 1 113 ? -30.776 -10.332 29.278 1.00 69.94 113 GLY A O 1
ATOM 863 N N . PRO A 1 114 ? -32.744 -10.348 28.181 1.00 70.94 114 PRO A N 1
ATOM 864 C CA . PRO A 1 114 ? -33.535 -9.788 29.285 1.00 70.94 114 PRO A CA 1
ATOM 865 C C . PRO A 1 114 ? -33.411 -10.572 30.604 1.00 70.94 114 PRO A C 1
ATOM 867 O O . PRO A 1 114 ? -33.466 -9.975 31.675 1.00 70.94 114 PRO A O 1
ATOM 870 N N . ASP A 1 115 ? -33.150 -11.881 30.536 1.00 76.69 115 ASP A N 1
ATOM 871 C CA . ASP A 1 115 ? -32.987 -12.757 31.707 1.00 76.69 115 ASP A CA 1
ATOM 872 C C . ASP A 1 115 ? -31.524 -12.905 32.169 1.00 76.69 115 ASP A C 1
ATOM 874 O O . ASP A 1 115 ? -31.227 -13.653 33.103 1.00 76.69 115 ASP A O 1
ATOM 878 N N . SER A 1 116 ? -30.581 -12.201 31.531 1.00 78.88 116 SER A N 1
ATOM 879 C CA . SER A 1 116 ? -29.151 -12.292 31.859 1.00 78.88 116 SER A CA 1
ATOM 880 C C . SER A 1 116 ? -28.826 -11.733 33.250 1.00 78.88 116 SER A C 1
ATOM 882 O O . SER A 1 116 ? -27.784 -12.045 33.824 1.00 78.88 116 SER A O 1
ATOM 884 N N . GLY A 1 117 ? -29.728 -10.928 33.819 1.00 82.12 117 GLY A N 1
ATOM 885 C CA . GLY A 1 117 ? -29.479 -10.191 35.052 1.00 82.12 117 GLY A CA 1
ATOM 886 C C . GLY A 1 117 ? -28.549 -8.991 34.854 1.00 82.12 117 GLY A C 1
ATOM 887 O O . GLY A 1 117 ? -28.070 -8.459 35.857 1.00 82.12 117 GLY A O 1
ATOM 888 N N . LEU A 1 118 ? -28.289 -8.587 33.602 1.00 87.56 118 LEU A N 1
ATOM 889 C CA . LEU A 1 118 ? -27.589 -7.363 33.222 1.00 87.56 118 LEU A CA 1
ATOM 890 C C . LEU A 1 118 ? -28.481 -6.509 32.315 1.00 87.56 118 LEU A C 1
ATOM 892 O O . LEU A 1 118 ? -29.043 -7.007 31.342 1.00 87.56 118 LEU A O 1
ATOM 896 N N . GLN A 1 119 ? -28.565 -5.210 32.596 1.00 89.75 119 GLN A N 1
ATOM 897 C CA . GLN A 1 119 ? -29.273 -4.243 31.764 1.00 89.75 119 GLN A CA 1
ATOM 898 C C . GLN A 1 119 ? -28.346 -3.083 31.398 1.00 89.75 119 GLN A C 1
ATOM 900 O O . GLN A 1 119 ? -27.842 -2.382 32.270 1.00 89.75 119 GLN A O 1
ATOM 905 N N . VAL A 1 120 ? -28.137 -2.857 30.096 1.00 92.62 120 VAL A N 1
ATOM 906 C CA . VAL A 1 120 ? -27.380 -1.696 29.598 1.00 92.62 120 VAL A CA 1
ATOM 907 C C . VAL A 1 120 ? -28.299 -0.478 29.552 1.00 92.62 120 VAL A C 1
ATOM 909 O O . VAL A 1 120 ? -29.262 -0.424 28.776 1.00 92.62 120 VAL A O 1
ATOM 912 N N . GLU A 1 121 ? -28.002 0.512 30.379 1.00 92.62 121 GLU A N 1
ATOM 913 C CA . GLU A 1 121 ? -28.843 1.688 30.593 1.00 92.62 121 GLU A CA 1
ATOM 914 C C . GLU A 1 121 ? -28.482 2.801 29.612 1.00 92.62 121 GLU A C 1
ATOM 916 O O . GLU A 1 121 ? -29.359 3.320 28.917 1.00 92.62 121 GLU A O 1
ATOM 921 N N . GLU A 1 122 ? -27.190 3.101 29.484 1.00 93.94 122 GLU A N 1
ATOM 922 C CA . GLU A 1 122 ? -26.690 4.231 28.705 1.00 93.94 122 GLU A CA 1
ATOM 923 C C . GLU A 1 122 ? -25.357 3.905 28.024 1.00 93.94 122 GLU A C 1
ATOM 925 O O . GLU A 1 122 ? -24.535 3.149 28.545 1.00 93.94 122 GLU A O 1
ATOM 930 N N . LEU A 1 123 ? -25.142 4.525 26.863 1.00 95.88 123 LEU A N 1
ATOM 931 C CA . LEU A 1 123 ? -23.863 4.577 26.169 1.00 95.88 123 LEU A CA 1
ATOM 932 C C . LEU A 1 123 ? -23.547 6.036 25.834 1.00 95.88 123 LEU A C 1
ATOM 934 O O . LEU A 1 123 ? -24.323 6.698 25.144 1.00 95.88 123 LEU A O 1
ATOM 938 N N . GLN A 1 124 ? -22.392 6.506 26.293 1.00 96.75 124 GLN A N 1
ATOM 939 C CA . GLN A 1 124 ? -21.815 7.790 25.910 1.00 96.75 124 GLN A CA 1
ATOM 940 C C . GLN A 1 124 ? -20.473 7.547 25.221 1.00 96.75 124 GLN A C 1
ATOM 942 O O . GLN A 1 124 ? -19.737 6.628 25.579 1.00 96.75 124 GLN A O 1
ATOM 947 N N . THR A 1 125 ? -20.149 8.368 24.228 1.00 97.62 125 THR A N 1
ATOM 948 C CA . THR A 1 125 ? -18.943 8.191 23.411 1.00 97.62 125 THR A CA 1
ATOM 949 C C . THR A 1 125 ? -18.252 9.519 23.183 1.00 97.62 125 THR A C 1
ATOM 951 O O . THR A 1 125 ? -18.943 10.487 22.877 1.00 97.62 125 THR A O 1
ATOM 954 N N . GLU A 1 126 ? -16.928 9.565 23.204 1.00 97.25 126 GLU A N 1
ATOM 955 C CA . GLU A 1 126 ? -16.148 10.744 22.805 1.00 97.25 126 GLU A CA 1
ATOM 956 C C . GLU A 1 126 ? -14.893 10.321 22.033 1.00 97.25 126 GLU A C 1
ATOM 958 O O . GLU A 1 126 ? -14.402 9.205 22.196 1.00 97.25 126 GLU A O 1
ATOM 963 N N . TYR A 1 127 ? -14.362 11.207 21.199 1.00 97.69 127 TYR A N 1
ATOM 964 C CA . TYR A 1 127 ? -13.005 11.066 20.689 1.00 97.69 127 TYR A CA 1
ATOM 965 C C . TYR A 1 127 ? -12.009 11.644 21.691 1.00 97.69 127 TYR A C 1
ATOM 967 O O . TYR A 1 127 ? -12.285 12.667 22.319 1.00 97.69 127 TYR A O 1
ATOM 975 N N . CYS A 1 128 ? -10.841 11.016 21.791 1.00 97.31 128 CYS A N 1
ATOM 976 C CA . CYS A 1 128 ? -9.645 11.591 22.390 1.00 97.31 128 CYS A CA 1
ATOM 977 C C . CYS A 1 128 ? -8.572 11.715 21.308 1.00 97.31 128 CYS A C 1
ATOM 979 O O . CYS A 1 128 ? -8.200 10.727 20.676 1.00 97.31 128 CYS A O 1
ATOM 981 N N . PHE A 1 129 ? -8.095 12.931 21.083 1.00 97.50 129 PHE A N 1
ATOM 982 C CA . PHE A 1 129 ? -6.983 13.216 20.194 1.00 97.50 129 PHE A CA 1
ATOM 983 C C . PHE A 1 129 ? -5.709 13.334 21.018 1.00 97.50 129 PHE A C 1
ATOM 985 O O . PHE A 1 129 ? -5.624 14.195 21.895 1.00 97.50 129 PHE A O 1
ATOM 992 N N . TYR A 1 130 ? -4.724 12.496 20.715 1.00 96.88 130 TYR A N 1
ATOM 993 C CA . TYR A 1 130 ? -3.379 12.582 21.271 1.00 96.88 130 TYR A CA 1
ATOM 994 C C . TYR A 1 130 ? -2.477 13.315 20.295 1.00 96.88 130 TYR A C 1
ATOM 996 O O . TYR A 1 130 ? -2.319 12.875 19.158 1.00 96.88 130 TYR A O 1
ATOM 1004 N N . VAL A 1 131 ? -1.873 14.408 20.747 1.00 95.94 131 VAL A N 1
ATOM 1005 C CA . VAL A 1 131 ? -1.006 15.256 19.930 1.00 95.94 131 VAL A CA 1
ATOM 1006 C C . VAL A 1 131 ? 0.408 15.215 20.504 1.00 95.94 131 VAL A C 1
ATOM 1008 O O . VAL A 1 131 ? 0.651 15.659 21.627 1.00 95.94 131 VAL A O 1
ATOM 1011 N N . GLU A 1 132 ? 1.342 14.685 19.720 1.00 94.19 132 GLU A N 1
ATOM 1012 C CA . GLU A 1 132 ? 2.775 14.691 20.005 1.00 94.19 132 GLU A CA 1
ATOM 1013 C C . GLU A 1 132 ? 3.448 15.859 19.282 1.00 94.19 132 GLU A C 1
ATOM 1015 O O . GLU A 1 132 ? 3.292 16.031 18.068 1.00 94.19 132 GLU A O 1
ATOM 1020 N N . THR A 1 133 ? 4.234 16.644 20.015 1.00 92.88 133 THR A N 1
ATOM 1021 C CA . THR A 1 133 ? 5.080 17.703 19.458 1.00 92.88 133 THR A CA 1
ATOM 1022 C C . THR A 1 133 ? 6.503 17.201 19.217 1.00 92.88 133 THR A C 1
ATOM 1024 O O . THR A 1 133 ? 6.964 16.229 19.819 1.00 92.88 133 THR A O 1
ATOM 1027 N N . LYS A 1 134 ? 7.225 17.855 18.305 1.00 89.50 134 LYS A N 1
ATOM 1028 C CA . LYS A 1 134 ? 8.646 17.577 18.073 1.00 89.50 134 LYS A CA 1
ATOM 1029 C C . LYS A 1 134 ? 9.465 17.957 19.311 1.00 89.50 134 LYS A C 1
ATOM 1031 O O . LYS A 1 134 ? 9.167 18.942 19.983 1.00 89.50 134 LYS A O 1
ATOM 1036 N N . ALA A 1 135 ? 10.520 17.190 19.588 1.00 82.75 135 ALA A N 1
ATOM 1037 C CA . ALA A 1 135 ? 11.332 17.346 20.798 1.00 82.75 135 ALA A CA 1
ATOM 1038 C C . ALA A 1 135 ? 12.015 18.724 20.919 1.00 82.75 135 ALA A C 1
ATOM 1040 O O . ALA A 1 135 ? 12.310 19.174 22.022 1.00 82.75 135 ALA A O 1
ATOM 1041 N N . ASP A 1 136 ? 12.266 19.389 19.794 1.00 82.56 136 ASP A N 1
ATOM 1042 C CA . ASP A 1 136 ? 12.915 20.694 19.678 1.00 82.56 136 ASP A CA 1
ATOM 1043 C C . ASP A 1 136 ? 11.933 21.875 19.585 1.00 82.56 136 ASP A C 1
ATOM 1045 O O . ASP A 1 136 ? 12.352 23.025 19.698 1.00 82.56 136 ASP A O 1
ATOM 1049 N N . ALA A 1 137 ? 10.630 21.619 19.421 1.00 78.38 137 ALA A N 1
ATOM 1050 C CA . ALA A 1 137 ? 9.642 22.658 19.123 1.00 78.38 137 ALA A CA 1
ATOM 1051 C C . ALA A 1 137 ? 9.185 23.491 20.338 1.00 78.38 137 ALA A C 1
ATOM 1053 O O . ALA A 1 137 ? 8.469 24.477 20.166 1.00 78.38 137 ALA A O 1
ATOM 1054 N N . GLY A 1 138 ? 9.590 23.132 21.562 1.00 79.69 138 GLY A N 1
ATOM 1055 C CA . GLY A 1 138 ? 9.102 23.783 22.781 1.00 79.69 138 GLY A CA 1
ATOM 1056 C C . GLY A 1 138 ? 7.585 23.626 22.976 1.00 79.69 138 GLY A C 1
ATOM 1057 O O . GLY A 1 138 ? 6.960 22.721 22.423 1.00 79.69 138 GLY A O 1
ATOM 1058 N N . ALA A 1 139 ? 6.985 24.491 23.800 1.00 85.06 139 ALA A N 1
ATOM 1059 C CA . ALA A 1 139 ? 5.532 24.534 23.972 1.00 85.06 139 ALA A CA 1
ATOM 1060 C C . ALA A 1 139 ? 4.864 25.262 22.794 1.00 85.06 139 ALA A C 1
ATOM 1062 O O . ALA A 1 139 ? 5.383 26.274 22.322 1.00 85.06 139 ALA A O 1
ATOM 1063 N N . LEU A 1 140 ? 3.691 24.782 22.365 1.00 89.75 140 LEU A N 1
ATOM 1064 C CA . LEU A 1 140 ? 2.896 25.452 21.331 1.00 89.75 140 LEU A CA 1
ATOM 1065 C C . LEU A 1 140 ? 2.518 26.869 21.769 1.00 89.75 140 LEU A C 1
ATOM 1067 O O . LEU A 1 140 ? 2.125 27.077 22.922 1.00 89.75 140 LEU A O 1
ATOM 1071 N N . SER A 1 141 ? 2.594 27.825 20.840 1.00 92.25 141 SER A N 1
ATOM 1072 C CA . SER A 1 141 ? 2.135 29.191 21.090 1.00 92.25 141 SER A CA 1
ATOM 1073 C C . SER A 1 141 ? 0.617 29.229 21.314 1.00 92.25 141 SER A C 1
ATOM 1075 O O . SER A 1 141 ? -0.103 28.322 20.900 1.00 92.25 141 SER A O 1
ATOM 1077 N N . ALA A 1 142 ? 0.102 30.291 21.941 1.00 93.19 142 ALA A N 1
ATOM 1078 C CA . ALA A 1 142 ? -1.344 30.441 22.139 1.00 93.19 142 ALA A CA 1
ATOM 1079 C C . ALA A 1 142 ? -2.121 30.433 20.806 1.00 93.19 142 ALA A C 1
ATOM 1081 O O . ALA A 1 142 ? -3.186 29.829 20.723 1.00 93.19 142 ALA A O 1
ATOM 1082 N N . ALA A 1 143 ? -1.554 31.037 19.755 1.00 94.50 143 ALA A N 1
ATOM 1083 C CA . ALA A 1 143 ? -2.145 31.044 18.417 1.00 94.50 143 ALA A CA 1
ATOM 1084 C C . ALA A 1 143 ? -2.148 29.645 17.773 1.00 94.50 143 ALA A C 1
ATOM 1086 O O . ALA A 1 143 ? -3.137 29.252 17.156 1.00 94.50 143 ALA A O 1
ATOM 1087 N N . ASP A 1 144 ? -1.074 28.867 17.955 1.00 94.56 144 ASP A N 1
ATOM 1088 C CA . ASP A 1 144 ? -1.019 27.482 17.474 1.00 94.56 144 ASP A CA 1
ATOM 1089 C C . ASP A 1 144 ? -2.024 26.597 18.215 1.00 94.56 144 ASP A C 1
ATOM 1091 O O . ASP A 1 144 ? -2.668 25.752 17.601 1.00 94.56 144 ASP A O 1
ATOM 1095 N N . GLN A 1 145 ? -2.186 26.797 19.527 1.00 93.50 145 GLN A N 1
ATOM 1096 C CA . GLN A 1 145 ? -3.169 26.066 20.330 1.00 93.50 145 GLN A CA 1
ATOM 1097 C C . GLN A 1 145 ? -4.605 26.384 19.903 1.00 93.50 145 GLN A C 1
ATOM 1099 O O . GLN A 1 145 ? -5.412 25.465 19.778 1.00 93.50 145 GLN A O 1
ATOM 1104 N N . GLU A 1 146 ? -4.921 27.655 19.646 1.00 93.69 146 GLU A N 1
ATOM 1105 C CA . GLU A 1 146 ? -6.233 28.078 19.142 1.00 93.69 146 GLU A CA 1
ATOM 1106 C C . GLU A 1 146 ? -6.505 27.501 17.746 1.00 93.69 146 GLU A C 1
ATOM 1108 O O . GLU A 1 146 ? -7.571 26.938 17.498 1.00 93.69 146 GLU A O 1
ATOM 1113 N N . THR A 1 147 ? -5.511 27.549 16.855 1.00 95.38 147 THR A N 1
ATOM 1114 C CA . THR A 1 147 ? -5.622 26.976 15.506 1.00 95.38 147 THR A CA 1
ATOM 1115 C C . THR A 1 147 ? -5.793 25.458 15.561 1.00 95.38 147 THR A C 1
ATOM 1117 O O . THR A 1 147 ? -6.646 24.909 14.869 1.00 95.38 147 THR A O 1
ATOM 1120 N N . LEU A 1 148 ? -5.034 24.762 16.412 1.00 95.44 148 LEU A N 1
ATOM 1121 C CA . LEU A 1 148 ? -5.164 23.319 16.613 1.00 95.44 148 LEU A CA 1
ATOM 1122 C C . LEU A 1 148 ? -6.533 22.947 17.197 1.00 95.44 148 LEU A C 1
ATOM 1124 O O . LEU A 1 148 ? -7.151 21.990 16.737 1.00 95.44 148 LEU A O 1
ATOM 1128 N N . HIS A 1 149 ? -7.029 23.705 18.179 1.00 94.69 149 HIS A N 1
ATOM 1129 C CA . HIS A 1 149 ? -8.370 23.507 18.736 1.00 94.69 149 HIS A CA 1
ATOM 1130 C C . HIS A 1 149 ? -9.443 23.662 17.658 1.00 94.69 149 HIS A C 1
ATOM 1132 O O . HIS A 1 149 ? -10.326 22.811 17.560 1.00 94.69 149 HIS A O 1
ATOM 1138 N N . TRP A 1 150 ? -9.327 24.682 16.807 1.00 94.56 150 TRP A N 1
ATOM 1139 C CA . TRP A 1 150 ? -10.224 24.882 15.673 1.00 94.56 150 TRP A CA 1
ATOM 1140 C C . TRP A 1 150 ? -10.157 23.727 14.664 1.00 94.56 150 TRP A C 1
ATOM 1142 O O . TRP A 1 150 ? -11.200 23.219 14.268 1.00 94.56 150 TRP A O 1
ATOM 1152 N N . LEU A 1 151 ? -8.955 23.257 14.308 1.00 95.56 151 LEU A N 1
ATOM 1153 C CA . LEU A 1 151 ? -8.755 22.137 13.376 1.00 95.56 151 LEU A CA 1
ATOM 1154 C C . LEU A 1 151 ? -9.339 20.810 13.882 1.00 95.56 151 LEU A C 1
ATOM 1156 O O . LEU A 1 151 ? -9.801 19.999 13.084 1.00 95.56 151 LEU A O 1
ATOM 1160 N N . LEU A 1 152 ? -9.303 20.572 15.195 1.00 95.56 152 LEU A N 1
ATOM 1161 C CA . LEU A 1 152 ? -9.873 19.372 15.818 1.00 95.56 152 LEU A CA 1
ATOM 1162 C C . LEU A 1 152 ? -11.377 19.508 16.117 1.00 95.56 152 LEU A C 1
ATOM 1164 O O . LEU A 1 152 ? -12.016 18.529 16.514 1.00 95.56 152 LEU A O 1
ATOM 1168 N N . SER A 1 153 ? -11.935 20.706 15.940 1.00 94.12 153 SER A N 1
ATOM 1169 C CA . SER A 1 153 ? -13.345 21.011 16.164 1.00 94.12 153 SER A CA 1
ATOM 1170 C C . SER A 1 153 ? -14.168 20.875 14.887 1.00 94.12 153 SER A C 1
ATOM 1172 O O . SER A 1 153 ? -13.700 21.150 13.786 1.00 94.12 153 SER A O 1
ATOM 1174 N N . GLU A 1 154 ? -15.448 20.536 15.035 1.00 89.56 154 GLU A N 1
ATOM 1175 C CA . GLU A 1 154 ? -16.396 20.667 13.925 1.00 89.56 154 GLU A CA 1
ATOM 1176 C C . GLU A 1 154 ? -16.823 22.123 13.767 1.00 89.56 154 GLU A C 1
ATOM 1178 O O . GLU A 1 154 ? -17.136 22.798 14.751 1.00 89.56 154 GLU A O 1
ATOM 1183 N N . THR A 1 155 ? -16.905 22.595 12.520 1.00 87.94 155 THR A N 1
ATOM 1184 C CA . THR A 1 155 ? -17.167 24.009 12.195 1.00 87.94 155 THR A CA 1
ATOM 1185 C C . THR A 1 155 ? -18.426 24.563 12.870 1.00 87.94 155 THR A C 1
ATOM 1187 O O . THR A 1 155 ? -18.450 25.724 13.272 1.00 87.94 155 THR A O 1
ATOM 1190 N N . PHE A 1 156 ? -19.470 23.742 13.016 1.00 90.00 156 PHE A N 1
ATOM 1191 C CA . PHE A 1 156 ? -20.759 24.147 13.591 1.00 90.00 156 PHE A CA 1
ATOM 1192 C C . PHE A 1 156 ? -20.956 23.711 15.050 1.00 90.00 156 PHE A C 1
ATOM 1194 O O . PHE A 1 156 ? -21.984 24.027 15.649 1.00 90.00 156 PHE A O 1
ATOM 1201 N N . GLU A 1 157 ? -19.989 23.000 15.633 1.00 91.31 157 GLU A N 1
ATOM 1202 C CA . GLU A 1 157 ? -20.057 22.491 17.007 1.00 91.31 157 GLU A CA 1
ATOM 1203 C C . GLU A 1 157 ? -18.733 22.699 17.779 1.00 91.31 157 GLU A C 1
ATOM 1205 O O . GLU A 1 157 ? -18.257 21.775 18.442 1.00 91.31 157 GLU A O 1
ATOM 1210 N N . PRO A 1 158 ? -18.106 23.891 17.752 1.00 90.00 158 PRO A N 1
ATOM 1211 C CA . PRO A 1 158 ? -16.820 24.111 18.424 1.00 90.00 158 PRO A CA 1
ATOM 1212 C C . PRO A 1 158 ? -16.883 23.874 19.942 1.00 90.00 158 PRO A C 1
ATOM 1214 O O . PRO A 1 158 ? -15.921 23.412 20.548 1.00 90.00 158 PRO A O 1
ATOM 1217 N N . GLN A 1 159 ? -18.041 24.110 20.562 1.00 93.00 159 GLN A N 1
ATOM 1218 C CA . GLN A 1 159 ? -18.297 23.858 21.983 1.00 93.00 159 GLN A CA 1
ATOM 1219 C C . GLN A 1 159 ? -18.253 22.372 22.371 1.00 93.00 159 GLN A C 1
ATOM 1221 O O . GLN A 1 159 ? -18.164 22.049 23.553 1.00 93.00 159 GLN A O 1
ATOM 1226 N N . GLN A 1 160 ? -18.348 21.466 21.394 1.00 95.62 160 GLN A N 1
ATOM 1227 C CA . GLN A 1 160 ? -18.258 20.024 21.610 1.00 95.62 160 GLN A CA 1
ATOM 1228 C C . GLN A 1 160 ? -16.815 19.515 21.632 1.00 95.62 160 GLN A C 1
ATOM 1230 O O . GLN A 1 160 ? -16.614 18.311 21.774 1.00 95.62 160 GLN A O 1
ATOM 1235 N N . THR A 1 161 ? -15.824 20.406 21.526 1.00 96.75 161 THR A N 1
ATOM 1236 C CA . THR A 1 161 ? -14.399 20.069 21.561 1.00 96.75 161 THR A CA 1
ATOM 1237 C C . THR A 1 161 ? -13.693 20.894 22.629 1.00 96.75 161 THR A C 1
ATOM 1239 O O . THR A 1 161 ? -13.863 22.111 22.687 1.00 96.75 161 THR A O 1
ATOM 1242 N N . ARG A 1 162 ? -12.878 20.268 23.483 1.00 95.44 162 ARG A N 1
ATOM 1243 C CA . ARG A 1 162 ? -12.110 20.986 24.517 1.00 95.44 162 ARG A CA 1
ATOM 1244 C C . ARG A 1 162 ? -10.754 20.335 24.810 1.00 95.44 162 ARG A C 1
ATOM 1246 O O . ARG A 1 162 ? -10.640 19.114 24.678 1.00 95.44 162 ARG A O 1
ATOM 1253 N N . PRO A 1 163 ? -9.731 21.119 25.189 1.00 93.88 163 PRO A N 1
ATOM 1254 C CA . PRO A 1 163 ? -8.450 20.579 25.631 1.00 93.88 163 PRO A CA 1
ATOM 1255 C C . PRO A 1 163 ? -8.559 19.960 27.032 1.00 93.88 163 PRO A C 1
ATOM 1257 O O . PRO A 1 163 ? -9.387 20.379 27.840 1.00 93.88 163 PRO A O 1
ATOM 1260 N N . ASP A 1 164 ? -7.692 18.985 27.304 1.00 88.00 164 ASP A N 1
ATOM 1261 C CA . ASP A 1 164 ? -7.343 18.377 28.598 1.00 88.00 164 ASP A CA 1
ATOM 1262 C C . ASP A 1 164 ? -8.441 17.646 29.392 1.00 88.00 164 ASP A C 1
ATOM 1264 O O . ASP A 1 164 ? -8.141 16.649 30.058 1.00 88.00 164 ASP A O 1
ATOM 1268 N N . GLU A 1 165 ? -9.702 18.062 29.303 1.00 91.75 165 GLU A N 1
ATOM 1269 C CA . GLU A 1 165 ? -10.805 17.531 30.103 1.00 91.75 165 GLU A CA 1
ATOM 1270 C C . GLU A 1 165 ? -11.789 16.697 29.263 1.00 91.75 165 GLU A C 1
ATOM 1272 O O . GLU A 1 165 ? -12.448 17.189 28.345 1.00 91.75 165 GLU A O 1
ATOM 1277 N N . SER A 1 166 ? -11.942 15.423 29.625 1.00 94.31 166 SER A N 1
ATOM 1278 C CA . SER A 1 166 ? -12.918 14.497 29.033 1.00 94.31 166 SER A CA 1
ATOM 1279 C C . SER A 1 166 ? -14.354 14.938 29.322 1.00 94.31 166 SER A C 1
ATOM 1281 O O . SER A 1 166 ? -14.653 15.370 30.432 1.00 94.31 166 SER A O 1
ATOM 1283 N N . PHE A 1 167 ? -15.261 14.832 28.349 1.00 95.25 167 PHE A N 1
ATOM 1284 C CA . PHE A 1 167 ? -16.699 15.061 28.552 1.00 95.25 167 PHE A CA 1
ATOM 1285 C C . PHE A 1 167 ? -17.379 13.897 29.284 1.00 95.25 167 PHE A C 1
ATOM 1287 O O . PHE A 1 167 ? -18.483 14.048 29.808 1.00 95.25 167 PHE A O 1
ATOM 1294 N N . LEU A 1 168 ? -16.735 12.729 29.320 1.00 93.50 168 LEU A N 1
ATOM 1295 C CA . LEU A 1 168 ? -17.237 11.547 30.005 1.00 93.50 168 LEU A CA 1
ATOM 1296 C C . LEU A 1 168 ? -16.910 11.620 31.501 1.00 93.50 168 LEU A C 1
ATOM 1298 O O . LEU A 1 168 ? -15.760 11.502 31.919 1.00 93.50 168 LEU A O 1
ATOM 1302 N N . THR A 1 169 ? -17.941 11.762 32.334 1.00 87.62 169 THR A N 1
ATOM 1303 C CA . THR A 1 169 ? -17.801 11.686 33.795 1.00 87.62 169 THR A CA 1
ATOM 1304 C C . THR A 1 169 ? -18.052 10.257 34.276 1.00 87.62 169 THR A C 1
ATOM 1306 O O . THR A 1 169 ? -19.200 9.822 34.411 1.00 87.62 169 THR A O 1
ATOM 1309 N N . SER A 1 170 ? -16.962 9.535 34.529 1.00 80.69 170 SER A N 1
ATOM 1310 C CA . SER A 1 170 ? -16.964 8.228 35.192 1.00 80.69 170 SER A CA 1
ATOM 1311 C C . SER A 1 170 ? -16.938 8.428 36.713 1.00 80.69 170 SER A C 1
ATOM 1313 O O . SER A 1 170 ? -16.087 9.147 37.234 1.00 80.69 170 SER A O 1
ATOM 1315 N N . LYS A 1 171 ? -17.884 7.814 37.428 1.00 78.19 171 LYS A N 1
ATOM 1316 C CA . LYS A 1 171 ? -17.907 7.733 38.897 1.00 78.19 171 LYS A CA 1
ATOM 1317 C C . LYS A 1 171 ? -16.983 6.642 39.462 1.00 78.19 171 LYS A C 1
ATOM 1319 O O . LYS A 1 171 ? -16.868 6.551 40.680 1.00 78.19 171 LYS A O 1
ATOM 1324 N N . GLN A 1 172 ? -16.338 5.845 38.604 1.00 68.81 172 GLN A N 1
ATOM 1325 C CA . GLN A 1 172 ? -15.523 4.672 38.953 1.00 68.81 172 GLN A CA 1
ATOM 1326 C C . GLN A 1 172 ? -16.270 3.675 39.856 1.00 68.81 172 GLN A C 1
ATOM 1328 O O . GLN A 1 172 ? -15.698 3.100 40.780 1.00 68.81 172 GLN A O 1
ATOM 1333 N N . ASP A 1 173 ? -17.563 3.487 39.591 1.00 73.88 173 ASP A N 1
ATOM 1334 C CA . ASP A 1 173 ? -18.413 2.524 40.294 1.00 73.88 173 ASP A CA 1
ATOM 1335 C C . ASP A 1 173 ? -18.484 1.195 39.517 1.00 73.88 173 ASP A C 1
ATOM 1337 O O . ASP A 1 173 ? -18.241 1.151 38.313 1.00 73.88 173 ASP A O 1
ATOM 1341 N N . ALA A 1 174 ? -18.866 0.100 40.177 1.00 76.19 174 ALA A N 1
ATOM 1342 C CA . ALA A 1 174 ? -19.008 -1.220 39.555 1.00 76.19 174 ALA A CA 1
ATOM 1343 C C . ALA A 1 174 ? -20.105 -1.277 38.464 1.00 76.19 174 ALA A C 1
ATOM 1345 O O . ALA A 1 174 ? -20.132 -2.215 37.662 1.00 76.19 174 ALA A O 1
ATOM 1346 N N . ALA A 1 175 ? -20.998 -0.280 38.438 1.00 86.06 175 ALA A N 1
ATOM 1347 C CA . ALA A 1 175 ? -22.115 -0.123 37.501 1.00 86.06 175 ALA A CA 1
ATOM 1348 C C . ALA A 1 175 ? -21.755 0.640 36.205 1.00 86.06 175 ALA 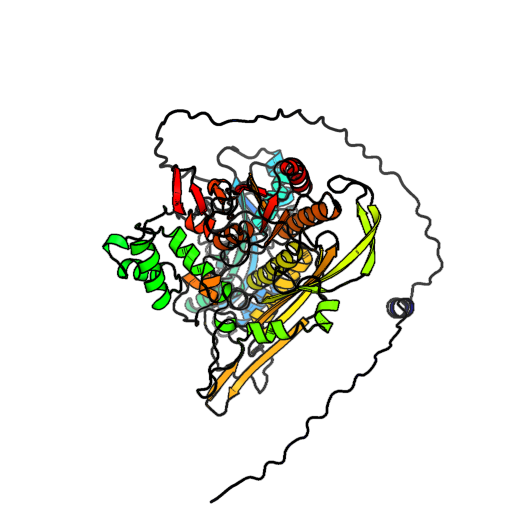A C 1
ATOM 1350 O O . ALA A 1 175 ? -22.629 0.990 35.408 1.00 86.06 175 ALA A O 1
ATOM 1351 N N . GLU A 1 176 ? -20.478 0.944 35.977 1.00 91.75 176 GLU A N 1
ATOM 1352 C CA . GLU A 1 176 ? -20.031 1.600 34.752 1.00 91.75 176 GLU A CA 1
ATOM 1353 C C . GLU A 1 176 ? -18.687 1.068 34.261 1.00 91.75 176 GLU A C 1
ATOM 1355 O O . GLU A 1 176 ? -17.845 0.597 35.023 1.00 91.75 176 GLU A O 1
ATOM 1360 N N . TRP A 1 177 ? -18.477 1.168 32.952 1.00 92.12 177 TRP A N 1
ATOM 1361 C CA . TRP A 1 177 ? -17.227 0.798 32.313 1.00 92.12 177 TRP A CA 1
ATOM 1362 C C . TRP A 1 177 ? -16.824 1.858 31.294 1.00 92.12 177 TRP A C 1
ATOM 1364 O O . TRP A 1 177 ? -17.541 2.105 30.324 1.00 92.12 177 TRP A O 1
ATOM 1374 N N . LEU A 1 178 ? -15.674 2.485 31.542 1.00 93.94 178 LEU A N 1
ATOM 1375 C CA . LEU A 1 178 ? -14.995 3.368 30.604 1.00 93.94 178 LEU A CA 1
ATOM 1376 C C . LEU A 1 178 ? -13.878 2.584 29.919 1.00 93.94 178 LEU A C 1
ATOM 1378 O O . LEU A 1 178 ? -12.986 2.063 30.589 1.00 93.94 178 LEU A O 1
ATOM 1382 N N . VAL A 1 179 ? -13.911 2.531 28.593 1.00 95.06 179 VAL A N 1
ATOM 1383 C CA . VAL A 1 179 ? -12.857 1.917 27.786 1.00 95.06 179 VAL A CA 1
ATOM 1384 C C . VAL A 1 179 ? -12.449 2.841 26.657 1.00 95.06 179 VAL A C 1
ATOM 1386 O O . VAL A 1 179 ? -13.279 3.531 26.068 1.00 95.06 179 VAL A O 1
ATOM 1389 N N . GLU A 1 180 ? -11.158 2.854 26.362 1.00 96.88 180 GLU A N 1
ATOM 1390 C CA . GLU A 1 180 ? -10.579 3.620 25.273 1.00 96.88 180 GLU A CA 1
ATOM 1391 C C . GLU A 1 180 ? -9.965 2.668 24.251 1.00 96.88 180 GLU A C 1
ATOM 1393 O O . GLU A 1 180 ? -9.218 1.759 24.607 1.00 96.88 180 GLU A O 1
ATOM 1398 N N . VAL A 1 181 ? -10.306 2.866 22.982 1.00 97.00 181 VAL A N 1
ATOM 1399 C CA . VAL A 1 181 ? -9.822 2.079 21.849 1.00 97.00 181 VAL A CA 1
ATOM 1400 C C . VAL A 1 181 ? -9.156 3.032 20.874 1.00 97.00 181 VAL A C 1
ATOM 1402 O O . VAL A 1 181 ? -9.777 3.991 20.414 1.00 97.00 181 VAL A O 1
ATOM 1405 N N . GLY A 1 182 ? -7.900 2.774 20.539 1.00 95.50 182 GLY A N 1
ATOM 1406 C CA . GLY A 1 182 ? -7.161 3.584 19.581 1.00 95.50 182 GLY A CA 1
ATOM 1407 C C . GLY A 1 182 ? -6.250 2.746 18.692 1.00 95.50 182 GLY A C 1
ATOM 1408 O O . GLY A 1 182 ? -6.155 1.528 18.866 1.00 95.50 182 GLY A O 1
ATOM 1409 N N . PRO A 1 183 ? -5.574 3.380 17.723 1.00 92.56 183 PRO A N 1
ATOM 1410 C CA . PRO A 1 183 ? -4.622 2.705 16.854 1.00 92.56 183 PRO A CA 1
ATOM 1411 C C . PRO A 1 183 ? -3.511 2.009 17.643 1.00 92.56 183 PRO A C 1
ATOM 1413 O O . PRO A 1 183 ? -3.128 2.427 18.745 1.00 92.56 183 PRO A O 1
ATOM 1416 N N . ARG A 1 184 ? -2.944 0.951 17.067 1.00 87.31 184 ARG A N 1
ATOM 1417 C CA . ARG A 1 184 ? -1.700 0.388 17.595 1.00 87.31 184 ARG A CA 1
ATOM 1418 C C . ARG A 1 184 ? -0.577 1.431 17.501 1.00 87.31 184 ARG A C 1
ATOM 1420 O O . ARG A 1 184 ? -0.478 2.187 16.543 1.00 87.31 184 ARG A O 1
ATOM 1427 N N . MET A 1 185 ? 0.272 1.494 18.526 1.00 85.06 185 MET A N 1
ATOM 1428 C CA . MET A 1 185 ? 1.272 2.569 18.662 1.00 85.06 185 MET A CA 1
ATOM 1429 C C . MET A 1 185 ? 2.456 2.449 17.685 1.00 85.06 185 MET A C 1
ATOM 1431 O O . MET A 1 185 ? 3.165 3.428 17.460 1.00 85.06 185 MET A O 1
ATOM 1435 N N . ASN A 1 186 ? 2.661 1.265 17.101 1.00 76.25 186 ASN A N 1
ATOM 1436 C CA . ASN A 1 186 ? 3.814 0.899 16.272 1.00 76.25 186 ASN A CA 1
ATOM 1437 C C . ASN A 1 186 ? 3.800 1.458 14.840 1.00 76.25 186 ASN A C 1
ATOM 1439 O O . ASN A 1 186 ? 4.755 1.217 14.112 1.00 76.25 186 ASN A O 1
ATOM 1443 N N . PHE A 1 187 ? 2.743 2.147 14.413 1.00 77.94 187 PHE A N 1
ATOM 1444 C CA . PHE A 1 187 ? 2.708 2.862 13.136 1.00 77.94 187 PHE A CA 1
ATOM 1445 C C . PHE A 1 187 ? 1.736 4.037 13.216 1.00 77.94 187 PHE A C 1
ATOM 1447 O O . PHE A 1 187 ? 0.826 4.022 14.044 1.00 77.94 187 PHE A O 1
ATOM 1454 N N . SER A 1 188 ? 1.923 5.044 12.363 1.00 87.38 188 SER A N 1
ATOM 1455 C CA . SER A 1 188 ? 1.012 6.189 12.249 1.00 87.38 188 SER A CA 1
ATOM 1456 C C . SER A 1 188 ? -0.119 5.894 11.269 1.00 87.38 188 SER A C 1
ATOM 1458 O O . SER A 1 188 ? 0.118 5.414 10.156 1.00 87.38 188 SER A O 1
ATOM 1460 N N . THR A 1 189 ? -1.356 6.204 11.655 1.00 92.25 189 THR A N 1
ATOM 1461 C CA . THR A 1 189 ? -2.510 6.013 10.763 1.00 92.25 189 THR A CA 1
ATOM 1462 C C . THR A 1 189 ? -2.455 6.957 9.556 1.00 92.25 189 THR A C 1
ATOM 1464 O O . THR A 1 189 ? -1.834 8.018 9.611 1.00 92.25 189 THR A O 1
ATOM 1467 N N . ALA A 1 190 ? -3.133 6.615 8.455 1.00 92.56 190 ALA A N 1
ATOM 1468 C CA . ALA A 1 190 ? -3.317 7.550 7.337 1.00 92.56 190 ALA A CA 1
ATOM 1469 C C . ALA A 1 190 ? -4.049 8.829 7.774 1.00 92.56 190 ALA A C 1
ATOM 1471 O O . ALA A 1 190 ? -3.715 9.928 7.335 1.00 92.56 190 ALA A O 1
ATOM 1472 N N . TRP A 1 191 ? -4.985 8.712 8.723 1.00 94.94 191 TRP A N 1
ATOM 1473 C CA . TRP A 1 191 ? -5.614 9.872 9.354 1.00 94.94 191 TRP A CA 1
ATOM 1474 C C . TRP A 1 191 ? -4.579 10.772 10.046 1.00 94.94 191 TRP A C 1
ATOM 1476 O O . TRP A 1 191 ? -4.616 11.985 9.859 1.00 94.94 191 TRP A O 1
ATOM 1486 N N . SER A 1 192 ? -3.622 10.186 10.777 1.00 95.31 192 SER A N 1
ATOM 1487 C CA . SER A 1 192 ? -2.523 10.917 11.417 1.00 95.31 192 SER A CA 1
ATOM 1488 C C . SER A 1 192 ? -1.681 11.689 10.407 1.00 95.31 192 SER A C 1
ATOM 1490 O O . SER A 1 192 ? -1.479 12.892 10.570 1.00 95.31 192 SER A O 1
ATOM 1492 N N . SER A 1 193 ? -1.234 11.018 9.341 1.00 93.81 193 SER A N 1
ATOM 1493 C CA . SER A 1 193 ? -0.404 11.631 8.298 1.00 93.81 193 SER A CA 1
ATOM 1494 C C . SER A 1 193 ? -1.101 12.834 7.659 1.00 93.81 193 SER A C 1
ATOM 1496 O O . SER A 1 193 ? -0.505 13.906 7.542 1.00 93.81 193 SER A O 1
ATOM 1498 N N . ASN A 1 194 ? -2.390 12.695 7.341 1.00 95.44 194 ASN A N 1
ATOM 1499 C CA . ASN A 1 194 ? -3.197 13.773 6.776 1.00 95.44 194 ASN A CA 1
ATOM 1500 C C . ASN A 1 194 ? -3.456 14.910 7.781 1.00 95.44 194 ASN A C 1
ATOM 1502 O O . ASN A 1 194 ? -3.324 16.081 7.430 1.00 95.44 194 ASN A O 1
ATOM 1506 N N . ALA A 1 195 ? -3.754 14.597 9.046 1.00 96.56 195 ALA A N 1
ATOM 1507 C CA . ALA A 1 195 ? -3.949 15.604 10.090 1.00 96.56 195 ALA A CA 1
ATOM 1508 C C . ALA A 1 195 ? -2.674 16.430 10.337 1.00 96.56 195 ALA A C 1
ATOM 1510 O O . ALA A 1 195 ? -2.732 17.657 10.425 1.00 96.56 195 ALA A O 1
ATOM 1511 N N . VAL A 1 196 ? -1.507 15.779 10.376 1.00 95.25 196 VAL A N 1
ATOM 1512 C CA . VAL A 1 196 ? -0.209 16.459 10.498 1.00 95.25 196 VAL A CA 1
ATOM 1513 C C . VAL A 1 196 ? 0.067 17.336 9.273 1.00 95.25 196 VAL A C 1
ATOM 1515 O O . VAL A 1 196 ? 0.509 18.474 9.436 1.00 95.25 196 VAL A O 1
ATOM 1518 N N . ALA A 1 197 ? -0.228 16.857 8.060 1.00 94.25 197 ALA A N 1
ATOM 1519 C CA . ALA A 1 197 ? -0.082 17.649 6.838 1.00 94.25 197 ALA A CA 1
ATOM 1520 C C . ALA A 1 197 ? -0.972 18.906 6.850 1.00 94.25 197 ALA A C 1
ATOM 1522 O O . ALA A 1 197 ? -0.514 19.986 6.477 1.00 94.25 197 ALA A O 1
ATOM 1523 N N . ILE A 1 198 ? -2.207 18.800 7.351 1.00 96.19 198 ILE A N 1
ATOM 1524 C CA . ILE A 1 198 ? -3.105 19.948 7.542 1.00 96.19 198 ILE A CA 1
ATOM 1525 C C . ILE A 1 198 ? -2.509 20.941 8.546 1.00 96.19 198 ILE A C 1
ATOM 1527 O O . ILE A 1 198 ? -2.438 22.134 8.254 1.00 96.19 198 ILE A O 1
ATOM 1531 N N . CYS A 1 199 ? -2.014 20.472 9.696 1.00 96.25 199 CYS A N 1
ATOM 1532 C CA . CYS A 1 199 ? -1.358 21.344 10.672 1.00 96.25 199 CYS A CA 1
ATOM 1533 C C . CYS A 1 199 ? -0.166 22.095 10.062 1.00 96.25 199 CYS A C 1
ATOM 1535 O O . CYS A 1 199 ? -0.036 23.300 10.271 1.00 96.25 199 CYS A O 1
ATOM 1537 N N . GLN A 1 200 ? 0.668 21.415 9.267 1.00 94.12 200 GLN A N 1
ATOM 1538 C CA . GLN A 1 200 ? 1.791 22.040 8.565 1.00 94.12 200 GLN A CA 1
ATOM 1539 C C . GLN A 1 200 ? 1.322 23.099 7.560 1.00 94.12 200 GLN A C 1
ATOM 1541 O O . GLN A 1 200 ? 1.885 24.193 7.533 1.00 94.12 200 GLN A O 1
ATOM 1546 N N . ALA A 1 201 ? 0.269 22.818 6.786 1.00 94.44 201 ALA A N 1
ATOM 1547 C CA . ALA A 1 201 ? -0.320 23.773 5.846 1.00 94.44 201 ALA A CA 1
ATOM 1548 C C . ALA A 1 201 ? -0.909 25.014 6.546 1.00 94.44 201 ALA A C 1
ATOM 1550 O O . ALA A 1 201 ? -0.876 26.110 5.991 1.00 94.44 201 ALA A O 1
ATOM 1551 N N . CYS A 1 202 ? -1.384 24.864 7.785 1.00 96.06 202 CYS A N 1
ATOM 1552 C CA . CYS A 1 202 ? -1.827 25.967 8.643 1.00 96.06 202 CYS A CA 1
ATOM 1553 C C . CYS A 1 202 ? -0.680 26.687 9.382 1.00 96.06 202 CYS A C 1
ATOM 1555 O O . CYS A 1 202 ? -0.945 27.584 10.177 1.00 96.06 202 CYS A O 1
ATOM 1557 N N . GLY A 1 203 ? 0.585 26.320 9.141 1.00 94.38 203 GLY A N 1
ATOM 1558 C CA . GLY A 1 203 ? 1.762 26.942 9.759 1.00 94.38 203 GLY A CA 1
ATOM 1559 C C . GLY A 1 203 ? 2.227 26.303 11.074 1.00 94.38 203 GLY A C 1
ATOM 1560 O O . GLY A 1 203 ? 3.267 26.693 11.606 1.00 94.38 203 GLY A O 1
ATOM 1561 N N . ILE A 1 204 ? 1.535 25.274 11.574 1.00 94.88 204 ILE A N 1
ATOM 1562 C CA . ILE A 1 204 ? 1.869 24.583 12.826 1.00 94.88 204 ILE A CA 1
ATOM 1563 C C . ILE A 1 204 ? 2.886 23.463 12.556 1.00 94.88 204 ILE A C 1
ATOM 1565 O O . ILE A 1 204 ? 2.568 22.275 12.499 1.00 94.88 204 ILE A O 1
ATOM 1569 N N . SER A 1 205 ? 4.154 23.839 12.400 1.00 91.25 205 SER A N 1
ATOM 1570 C CA . SER A 1 205 ? 5.247 22.896 12.093 1.00 91.25 205 SER A CA 1
ATOM 1571 C C . SER A 1 205 ? 5.745 22.073 13.294 1.00 91.25 205 SER A C 1
ATOM 1573 O O . SER A 1 205 ? 6.525 21.131 13.117 1.00 91.25 205 SER A O 1
ATOM 1575 N N . ALA A 1 206 ? 5.299 22.420 14.504 1.00 93.81 206 ALA A N 1
ATOM 1576 C CA . ALA A 1 206 ? 5.704 21.803 15.765 1.00 93.81 206 ALA A CA 1
ATOM 1577 C C . ALA A 1 206 ? 5.087 20.415 16.006 1.00 93.81 206 ALA A C 1
ATOM 1579 O O . ALA A 1 206 ? 5.605 19.654 16.823 1.00 93.81 206 ALA A O 1
ATOM 1580 N N . ILE A 1 207 ? 3.993 20.073 15.319 1.00 94.25 207 ILE A N 1
ATOM 1581 C CA . ILE A 1 207 ? 3.324 18.782 15.494 1.00 94.25 207 ILE A CA 1
ATOM 1582 C C . ILE A 1 207 ? 4.124 17.673 14.806 1.00 94.25 207 ILE A C 1
ATOM 1584 O O . ILE A 1 207 ? 4.484 17.780 13.633 1.00 94.25 207 ILE A O 1
ATOM 1588 N N . LYS A 1 208 ? 4.392 16.596 15.550 1.00 92.19 208 LYS A N 1
ATOM 1589 C CA . LYS A 1 208 ? 5.025 15.372 15.052 1.00 92.19 208 LYS A CA 1
ATOM 1590 C C . LYS A 1 208 ? 3.985 14.327 14.652 1.00 92.19 208 LYS A C 1
ATOM 1592 O O . LYS A 1 208 ? 4.111 13.729 13.589 1.00 92.19 208 LYS A O 1
ATOM 1597 N N . ARG A 1 209 ? 2.977 14.097 15.499 1.00 93.44 209 ARG A N 1
ATOM 1598 C CA . ARG A 1 209 ? 1.970 13.043 15.306 1.00 93.44 209 ARG A CA 1
ATOM 1599 C C . ARG A 1 209 ? 0.653 13.426 15.976 1.00 93.44 209 ARG A C 1
ATOM 1601 O O . ARG A 1 209 ? 0.668 13.959 17.082 1.00 93.44 209 ARG A O 1
ATOM 1608 N N . ILE A 1 210 ? -0.472 13.128 15.328 1.00 95.69 210 ILE A N 1
ATOM 1609 C CA . ILE A 1 210 ? -1.812 13.238 15.926 1.00 95.69 210 ILE A CA 1
ATOM 1610 C C . ILE A 1 210 ? -2.524 11.905 15.750 1.00 95.69 210 ILE A C 1
ATOM 1612 O O . ILE A 1 210 ? -2.626 11.433 14.627 1.00 95.69 210 ILE A O 1
ATOM 1616 N N . GLU A 1 211 ? -3.043 11.301 16.811 1.00 96.38 211 GLU A N 1
ATOM 1617 C CA . GLU A 1 211 ? -3.883 10.103 16.692 1.00 96.38 211 GLU A CA 1
ATOM 1618 C C . GLU A 1 211 ? -5.235 10.309 17.350 1.00 96.38 211 GLU A C 1
ATOM 1620 O O . GLU A 1 211 ? -5.354 11.017 18.350 1.00 96.38 211 GLU A O 1
ATOM 1625 N N . ARG A 1 212 ? -6.253 9.654 16.792 1.00 96.44 212 ARG A N 1
ATOM 1626 C CA . ARG A 1 212 ? -7.622 9.680 17.300 1.00 96.44 212 ARG A CA 1
ATOM 1627 C C . ARG A 1 212 ? -7.975 8.330 17.917 1.00 96.44 212 ARG A C 1
ATOM 1629 O O . ARG A 1 212 ? -8.033 7.324 17.215 1.00 96.44 212 ARG A O 1
ATOM 1636 N N . ALA A 1 213 ? -8.270 8.331 19.209 1.00 97.06 213 ALA A N 1
ATOM 1637 C CA . ALA A 1 213 ? -8.872 7.218 19.931 1.00 97.06 213 ALA A CA 1
ATOM 1638 C C . ALA A 1 213 ? -10.364 7.481 20.176 1.00 97.06 213 ALA A C 1
ATOM 1640 O O . ALA A 1 213 ? -10.812 8.628 20.218 1.00 97.06 213 ALA A O 1
ATOM 1641 N N . THR A 1 214 ? -11.135 6.414 20.357 1.00 97.81 214 THR A N 1
ATOM 1642 C CA . THR A 1 214 ? -12.553 6.464 20.717 1.00 97.81 214 THR A CA 1
ATOM 1643 C C . THR A 1 214 ? -12.733 5.941 22.131 1.00 97.81 214 THR A C 1
ATOM 1645 O O . THR A 1 214 ? -12.226 4.877 22.482 1.00 97.81 214 THR A O 1
ATOM 1648 N N . ARG A 1 215 ? -13.463 6.687 22.950 1.00 97.25 215 ARG A N 1
ATOM 1649 C CA . ARG A 1 215 ? -13.770 6.355 24.339 1.00 97.25 215 ARG A CA 1
ATOM 1650 C C . ARG A 1 215 ? -15.249 6.036 24.464 1.00 97.25 215 ARG A C 1
ATOM 1652 O O . ARG A 1 215 ? -16.087 6.774 23.947 1.00 97.25 215 ARG A O 1
ATOM 1659 N N . TYR A 1 216 ? -15.553 4.959 25.176 1.00 96.62 216 TYR A N 1
ATOM 1660 C CA . TYR A 1 216 ? -16.897 4.443 25.401 1.00 96.62 216 TYR A CA 1
ATOM 1661 C C . TYR A 1 216 ? -17.147 4.389 26.900 1.00 96.62 216 TYR A C 1
ATOM 1663 O O . TYR A 1 216 ? -16.429 3.695 27.617 1.00 96.62 216 TYR A O 1
ATOM 1671 N N . LEU A 1 217 ? -18.169 5.098 27.369 1.00 96.06 217 LEU A N 1
ATOM 1672 C CA . LEU A 1 217 ? -18.686 4.970 28.724 1.00 96.06 217 LEU A CA 1
ATOM 1673 C C . LEU A 1 217 ? -20.021 4.235 28.669 1.00 96.06 217 LEU A C 1
ATOM 1675 O O . LEU A 1 217 ? -21.018 4.770 28.180 1.00 96.06 217 LEU A O 1
ATOM 1679 N N . VAL A 1 218 ? -20.025 3.007 29.177 1.00 94.88 218 VAL A N 1
ATOM 1680 C CA . VAL A 1 218 ? -21.211 2.156 29.262 1.00 94.88 218 VAL A CA 1
ATOM 1681 C C . VAL A 1 218 ? -21.695 2.141 30.704 1.00 94.88 218 VAL A C 1
ATOM 1683 O O . VAL A 1 218 ? -20.933 1.777 31.598 1.00 94.88 218 VAL A O 1
ATOM 1686 N N . ARG A 1 219 ? -22.956 2.513 30.938 1.00 94.19 219 ARG A N 1
ATOM 1687 C CA . ARG A 1 219 ? -23.609 2.387 32.250 1.00 94.19 219 ARG A CA 1
ATOM 1688 C C . ARG A 1 219 ? -24.577 1.217 32.226 1.00 94.19 219 ARG A C 1
ATOM 1690 O O . ARG A 1 219 ? -25.361 1.079 31.282 1.00 94.19 219 ARG A O 1
ATOM 1697 N N . TYR A 1 220 ? -24.502 0.369 33.240 1.00 92.38 220 TYR A N 1
ATOM 1698 C CA . TYR A 1 220 ? -25.296 -0.846 33.326 1.00 92.38 220 TYR A CA 1
ATOM 1699 C C . TYR A 1 220 ? -25.629 -1.195 34.776 1.00 92.38 220 TYR A C 1
ATOM 1701 O O . TYR A 1 220 ? -24.866 -0.922 35.698 1.00 92.38 220 TYR A O 1
ATOM 1709 N N . SER A 1 221 ? -26.739 -1.893 34.969 1.00 89.75 221 SER A N 1
ATOM 1710 C CA . SER A 1 221 ? -27.037 -2.598 36.213 1.00 89.75 221 SER A CA 1
ATOM 1711 C C . SER A 1 221 ? -26.760 -4.084 36.015 1.00 89.75 221 SER A C 1
ATOM 1713 O O . SER A 1 221 ? -27.169 -4.670 35.016 1.00 89.75 221 SER A O 1
ATOM 1715 N N . ALA A 1 222 ? -26.029 -4.703 36.943 1.00 86.06 222 ALA A N 1
ATOM 1716 C CA . ALA A 1 222 ? -25.694 -6.122 36.876 1.00 86.06 222 ALA A CA 1
ATOM 1717 C C . ALA A 1 222 ? -25.929 -6.805 38.226 1.00 86.06 222 ALA A C 1
ATOM 1719 O O . ALA A 1 222 ? -25.512 -6.320 39.274 1.00 86.06 222 ALA A O 1
ATOM 1720 N N . THR A 1 223 ? -26.582 -7.963 38.186 1.00 82.06 223 THR A N 1
ATOM 1721 C CA . THR A 1 223 ? -26.800 -8.833 39.354 1.00 82.06 223 THR A CA 1
ATOM 1722 C C . THR A 1 223 ? -25.736 -9.928 39.465 1.00 82.06 223 THR A C 1
ATOM 1724 O O . THR A 1 223 ? -25.607 -10.555 40.515 1.00 82.06 223 THR A O 1
ATOM 1727 N N . LYS A 1 224 ? -24.959 -10.154 38.394 1.00 77.69 224 LYS A N 1
ATOM 1728 C CA . LYS A 1 224 ? -23.891 -11.159 38.295 1.00 77.69 224 LYS A CA 1
ATOM 1729 C C . LYS A 1 224 ? -22.653 -10.573 37.591 1.00 77.69 224 LYS A C 1
ATOM 1731 O O . LYS A 1 224 ? -22.820 -10.014 36.506 1.00 77.69 224 LYS A O 1
ATOM 1736 N N . PRO A 1 225 ? -21.432 -10.735 38.137 1.00 74.25 225 PRO A N 1
ATOM 1737 C CA . PRO A 1 225 ? -20.205 -10.215 37.522 1.00 74.25 225 PRO A CA 1
ATOM 1738 C C . PRO A 1 225 ? -19.890 -10.799 36.134 1.00 74.25 225 PRO A C 1
ATOM 1740 O O . PRO A 1 225 ? -19.518 -10.053 35.235 1.00 74.25 225 PRO A O 1
ATOM 1743 N N . ASP A 1 226 ? -20.096 -12.103 35.923 1.00 77.56 226 ASP A N 1
ATOM 1744 C CA . ASP A 1 226 ? -19.671 -12.806 34.695 1.00 77.56 226 ASP A CA 1
ATOM 1745 C C . ASP A 1 226 ? -20.351 -12.288 33.413 1.00 77.56 226 ASP A C 1
ATOM 1747 O O . ASP A 1 226 ? -19.809 -12.367 32.309 1.00 77.56 226 ASP A O 1
ATOM 1751 N N . VAL A 1 227 ? -21.546 -11.711 33.548 1.00 80.56 227 VAL A N 1
ATOM 1752 C CA . VAL A 1 227 ? -22.327 -11.179 32.420 1.00 80.56 227 VAL A CA 1
ATOM 1753 C C . VAL A 1 227 ? -21.738 -9.857 31.913 1.00 80.56 227 VAL A C 1
ATOM 1755 O O . VAL A 1 227 ? -21.871 -9.528 30.734 1.00 80.56 227 VAL A O 1
ATOM 1758 N N . VAL A 1 228 ? -21.005 -9.131 32.766 1.00 86.69 228 VAL A N 1
ATOM 1759 C CA . VAL A 1 228 ? -20.302 -7.897 32.388 1.00 86.69 228 VAL A CA 1
ATOM 1760 C C . VAL A 1 228 ? -19.186 -8.195 31.383 1.00 86.69 228 VAL A C 1
ATOM 1762 O O . VAL A 1 228 ? -19.022 -7.455 30.417 1.00 86.69 228 VAL A O 1
ATOM 1765 N N . GLU A 1 229 ? -18.462 -9.305 31.532 1.00 89.19 229 GLU A N 1
ATOM 1766 C CA . GLU A 1 229 ? -17.406 -9.685 30.579 1.00 89.19 229 GLU A CA 1
ATOM 1767 C C . GLU A 1 229 ? -17.966 -10.035 29.193 1.00 89.19 229 GLU A C 1
ATOM 1769 O O . GLU A 1 229 ? -17.346 -9.736 28.171 1.00 89.19 229 GLU A O 1
ATOM 1774 N N . THR A 1 230 ? -19.189 -10.573 29.129 1.00 87.12 230 THR A N 1
ATOM 1775 C CA . THR A 1 230 ? -19.887 -10.811 27.853 1.00 87.12 230 THR A CA 1
ATOM 1776 C C . THR A 1 230 ? -20.177 -9.495 27.127 1.00 87.12 230 THR A C 1
ATOM 1778 O O . THR A 1 230 ? -19.917 -9.384 25.926 1.00 87.12 230 THR A O 1
ATOM 1781 N N . LEU A 1 231 ? -20.651 -8.480 27.860 1.00 90.88 231 LEU A N 1
ATOM 1782 C CA . LEU A 1 231 ? -20.883 -7.130 27.341 1.00 90.88 231 LEU A CA 1
ATOM 1783 C C . LEU A 1 231 ? -19.582 -6.483 26.845 1.00 90.88 231 LEU A C 1
ATOM 1785 O O . LEU A 1 231 ? -19.541 -5.963 25.728 1.00 90.88 231 LEU A O 1
ATOM 1789 N N . LYS A 1 232 ? -18.513 -6.545 27.652 1.00 92.69 232 LYS A N 1
ATOM 1790 C CA . LYS A 1 232 ? -17.193 -6.009 27.288 1.00 92.69 232 LYS A CA 1
ATOM 1791 C C . LYS A 1 232 ? -16.660 -6.657 26.019 1.00 92.69 232 LYS A C 1
ATOM 1793 O O . LYS A 1 232 ? -16.276 -5.963 25.079 1.00 92.69 232 LYS A O 1
ATOM 1798 N N . GLY A 1 233 ? -16.704 -7.988 25.964 1.00 91.94 233 GLY A N 1
ATOM 1799 C CA . GLY A 1 233 ? -16.299 -8.754 24.794 1.00 91.94 233 GLY A CA 1
ATOM 1800 C C . GLY A 1 233 ? -17.122 -8.406 23.554 1.00 91.94 233 GLY A C 1
ATOM 1801 O O . GLY A 1 233 ? -16.560 -8.304 22.469 1.00 91.94 233 GLY A O 1
ATOM 1802 N N . ALA A 1 234 ? -18.432 -8.183 23.691 1.00 91.38 234 ALA A N 1
ATOM 1803 C CA . ALA A 1 234 ? -19.286 -7.789 22.573 1.00 91.38 234 ALA A CA 1
ATOM 1804 C C . ALA A 1 234 ? -18.943 -6.401 22.015 1.00 91.38 234 ALA A C 1
ATOM 1806 O O . ALA A 1 234 ? -18.876 -6.250 20.795 1.00 91.38 234 ALA A O 1
ATOM 1807 N N . LEU A 1 235 ? -18.694 -5.411 22.882 1.00 93.88 235 LEU A N 1
ATOM 1808 C CA . LEU A 1 235 ? -18.264 -4.080 22.449 1.00 93.88 235 LEU A CA 1
ATOM 1809 C C . LEU A 1 235 ? -16.914 -4.151 21.733 1.00 93.88 235 LEU A C 1
ATOM 1811 O O . LEU A 1 235 ? -16.790 -3.659 20.618 1.00 93.88 235 LEU A O 1
ATOM 1815 N N . LEU A 1 236 ? -15.921 -4.806 22.341 1.00 94.06 236 LEU A N 1
ATOM 1816 C CA . LEU A 1 236 ? -14.573 -4.884 21.776 1.00 94.06 236 LEU A CA 1
ATOM 1817 C C . LEU A 1 236 ? -14.534 -5.671 20.464 1.00 94.06 236 LEU A C 1
ATOM 1819 O O . LEU A 1 236 ? -13.880 -5.229 19.531 1.00 94.06 236 LEU A O 1
ATOM 1823 N N . ARG A 1 237 ? -15.274 -6.782 20.339 1.00 89.12 237 ARG A N 1
ATOM 1824 C CA . ARG A 1 237 ? -15.358 -7.527 19.067 1.00 89.12 237 ARG A CA 1
ATOM 1825 C C . ARG A 1 237 ? -15.913 -6.690 17.917 1.00 89.12 237 ARG A C 1
ATOM 1827 O O . ARG A 1 237 ? -15.615 -6.987 16.767 1.00 89.12 237 ARG A O 1
ATOM 1834 N N . ARG A 1 238 ? -16.757 -5.702 18.221 1.00 88.69 238 ARG A N 1
ATOM 1835 C CA . ARG A 1 238 ? -17.410 -4.856 17.221 1.00 88.69 238 ARG A CA 1
ATOM 1836 C C . ARG A 1 238 ? -16.622 -3.580 16.923 1.00 88.69 238 ARG A C 1
ATOM 1838 O O . ARG A 1 238 ? -16.534 -3.192 15.767 1.00 88.69 238 ARG A O 1
ATOM 1845 N N . GLU A 1 239 ? -16.089 -2.934 17.956 1.00 92.62 239 GLU A N 1
ATOM 1846 C CA . GLU A 1 239 ? -15.545 -1.572 17.877 1.00 92.62 239 GLU A CA 1
ATOM 1847 C C . GLU A 1 239 ? -14.012 -1.503 18.013 1.00 92.62 239 GLU A C 1
ATOM 1849 O O . GLU A 1 239 ? -13.437 -0.423 17.893 1.00 92.62 239 GLU A O 1
ATOM 1854 N N . CYS A 1 240 ? -13.342 -2.628 18.286 1.00 91.88 240 CYS A N 1
ATOM 1855 C CA . CYS A 1 240 ? -11.884 -2.732 18.310 1.00 91.88 240 CYS A CA 1
ATOM 1856 C C . CYS A 1 240 ? -11.431 -3.745 17.259 1.00 91.88 240 CYS A C 1
ATOM 1858 O O . CYS A 1 240 ? -11.443 -4.957 17.494 1.00 91.88 240 CYS A O 1
ATOM 1860 N N . ASP A 1 241 ? -10.973 -3.250 16.112 1.00 87.06 241 ASP A N 1
ATOM 1861 C CA . ASP A 1 241 ? -10.303 -4.097 15.132 1.00 87.06 241 ASP A CA 1
ATOM 1862 C C . ASP A 1 241 ? -8.987 -4.606 15.733 1.00 87.06 241 ASP A C 1
ATOM 1864 O O . ASP A 1 241 ? -8.025 -3.861 15.908 1.00 87.06 241 ASP A O 1
ATOM 1868 N N . ARG A 1 242 ? -8.933 -5.902 16.048 1.00 84.12 242 ARG A N 1
ATOM 1869 C CA . ARG A 1 242 ? -7.756 -6.533 16.658 1.00 84.12 242 ARG A CA 1
ATOM 1870 C C . ARG A 1 242 ? -6.481 -6.368 15.825 1.00 84.12 242 ARG A C 1
ATOM 1872 O O . ARG A 1 242 ? -5.395 -6.450 16.395 1.00 84.12 242 ARG A O 1
ATOM 1879 N N . MET A 1 243 ? -6.591 -6.184 14.510 1.00 82.00 243 MET A N 1
ATOM 1880 C CA . MET A 1 243 ? -5.449 -6.107 13.603 1.00 82.00 243 MET A CA 1
ATOM 1881 C C . MET A 1 243 ? -4.834 -4.706 13.604 1.00 82.00 243 MET A C 1
ATOM 1883 O O . MET A 1 243 ? -3.613 -4.575 13.623 1.00 82.00 243 MET A O 1
ATOM 1887 N N . THR A 1 244 ? -5.660 -3.660 13.676 1.00 84.50 244 THR A N 1
ATOM 1888 C CA . THR A 1 244 ? -5.225 -2.258 13.514 1.00 84.50 244 THR A CA 1
ATOM 1889 C C . THR A 1 244 ? -5.296 -1.429 14.802 1.00 84.50 244 THR A C 1
ATOM 1891 O O . THR A 1 244 ? -4.588 -0.428 14.944 1.00 84.50 244 THR A O 1
ATOM 1894 N N . GLN A 1 245 ? -6.099 -1.856 15.776 1.00 91.12 245 GLN A N 1
ATOM 1895 C CA . GLN A 1 245 ? -6.392 -1.140 17.015 1.00 91.12 245 GLN A CA 1
ATOM 1896 C C . GLN A 1 245 ? -6.052 -1.971 18.258 1.00 91.12 245 GLN A C 1
ATOM 1898 O O . GLN A 1 245 ? -5.790 -3.175 18.204 1.00 91.12 245 GLN A O 1
ATOM 1903 N N . GLN A 1 246 ? -6.025 -1.295 19.403 1.00 92.38 246 GLN A N 1
ATOM 1904 C CA . GLN A 1 246 ? -5.855 -1.895 20.719 1.00 92.38 246 GLN A CA 1
ATOM 1905 C C . GLN A 1 246 ? -6.598 -1.085 21.786 1.00 92.38 246 GLN A C 1
ATOM 1907 O O . GLN A 1 246 ? -6.897 0.098 21.607 1.00 92.38 246 GLN A O 1
ATOM 1912 N N . VAL A 1 247 ? -6.858 -1.726 22.923 1.00 94.94 247 VAL A N 1
ATOM 1913 C CA . VAL A 1 247 ? -7.417 -1.068 24.106 1.00 94.94 247 VAL A CA 1
ATOM 1914 C C . VAL A 1 247 ? -6.313 -0.308 24.838 1.00 94.94 247 VAL A C 1
ATOM 1916 O O . VAL A 1 247 ? -5.236 -0.852 25.082 1.00 94.94 247 VAL A O 1
ATOM 1919 N N . TYR A 1 248 ? -6.581 0.938 25.220 1.00 93.69 248 TYR A N 1
ATOM 1920 C CA . TYR A 1 248 ? -5.721 1.710 26.110 1.00 93.69 248 TYR A CA 1
ATOM 1921 C C . TYR A 1 248 ? -6.242 1.576 27.541 1.00 93.69 248 TYR A C 1
ATOM 1923 O O . TYR A 1 248 ? -7.292 2.110 27.891 1.00 93.69 248 TYR A O 1
ATOM 1931 N N . GLU A 1 249 ? -5.502 0.858 28.388 1.00 86.81 249 GLU A N 1
ATOM 1932 C CA . GLU A 1 249 ? -5.876 0.672 29.800 1.00 86.81 249 GLU A CA 1
ATOM 1933 C C . GLU A 1 249 ? -5.848 1.985 30.592 1.00 86.81 249 GLU A C 1
ATOM 1935 O O . GLU A 1 249 ? -6.552 2.153 31.588 1.00 86.81 249 GLU A O 1
ATOM 1940 N N . LYS A 1 250 ? -4.996 2.917 30.160 1.00 88.56 250 LYS A N 1
ATOM 1941 C CA . LYS A 1 250 ? -4.829 4.255 30.722 1.00 88.56 250 LYS A CA 1
ATOM 1942 C C . LYS A 1 250 ? -4.595 5.238 29.579 1.00 88.56 250 LYS A C 1
ATOM 1944 O O . LYS A 1 250 ? -4.063 4.822 28.548 1.00 88.56 250 LYS A O 1
ATOM 1949 N N . PRO A 1 251 ? -4.921 6.530 29.767 1.00 89.31 251 PRO A N 1
ATOM 1950 C CA . PRO A 1 251 ? -4.580 7.545 28.784 1.00 89.31 251 PRO A CA 1
ATOM 1951 C C . PRO A 1 251 ? -3.092 7.496 28.440 1.00 89.31 251 PRO A C 1
ATOM 1953 O O . PRO A 1 251 ? -2.252 7.399 29.342 1.00 89.31 251 PRO A O 1
ATOM 1956 N N . LEU A 1 252 ? -2.775 7.550 27.147 1.00 91.94 252 LEU A N 1
ATOM 1957 C CA . LEU A 1 252 ? -1.393 7.456 26.692 1.00 91.94 252 LEU A CA 1
ATOM 1958 C C . LEU A 1 252 ? -0.575 8.638 27.212 1.00 91.94 252 LEU A C 1
ATOM 1960 O O . LEU A 1 252 ? -1.023 9.785 27.211 1.00 91.94 252 LEU A O 1
ATOM 1964 N N . LEU A 1 253 ? 0.655 8.337 27.623 1.00 90.56 253 LEU A N 1
ATOM 1965 C CA . LEU A 1 253 ? 1.652 9.351 27.964 1.00 90.56 253 LEU A CA 1
ATOM 1966 C C . LEU A 1 253 ? 2.603 9.623 26.800 1.00 90.56 253 LEU A C 1
ATOM 1968 O O . LEU A 1 253 ? 3.106 10.728 26.698 1.00 90.56 253 LEU A O 1
ATOM 1972 N N . SER A 1 254 ? 2.824 8.639 25.923 1.00 90.25 254 SER A N 1
ATOM 1973 C CA . SER A 1 254 ? 3.640 8.758 24.710 1.00 90.25 254 SER A CA 1
ATOM 1974 C C . SER A 1 254 ? 3.205 7.712 23.679 1.00 90.25 254 SER A C 1
ATOM 1976 O O . SER A 1 254 ? 2.584 6.716 24.052 1.00 90.25 254 SER A O 1
ATOM 1978 N N . PHE A 1 255 ? 3.581 7.897 22.410 1.00 88.12 255 PHE A N 1
ATOM 1979 C CA . PHE A 1 255 ? 3.436 6.868 21.369 1.00 88.12 255 PHE A CA 1
ATOM 1980 C C . PHE A 1 255 ? 4.590 5.850 21.354 1.00 88.12 255 PHE A C 1
ATOM 1982 O O . PHE A 1 255 ? 4.643 4.977 20.487 1.00 88.12 255 PHE A O 1
ATOM 1989 N N . TRP A 1 256 ? 5.535 5.950 22.295 1.00 83.19 256 TRP A N 1
ATOM 1990 C CA . TRP A 1 256 ? 6.653 5.021 22.379 1.00 83.19 256 TRP A CA 1
ATOM 1991 C C . TRP A 1 256 ? 6.173 3.626 22.782 1.00 83.19 256 TRP A C 1
ATOM 1993 O O . TRP A 1 256 ? 5.579 3.435 23.840 1.00 83.19 256 TRP A O 1
ATOM 2003 N N . HIS A 1 257 ? 6.491 2.633 21.954 1.00 76.56 257 HIS A N 1
ATOM 2004 C CA . HIS A 1 257 ? 6.067 1.243 22.139 1.00 76.56 257 HIS A CA 1
ATOM 2005 C C . HIS A 1 257 ? 7.212 0.310 22.565 1.00 76.56 257 HIS A C 1
ATOM 2007 O O . HIS A 1 257 ? 7.106 -0.907 22.427 1.00 76.56 257 HIS A O 1
ATOM 2013 N N . GLY A 1 258 ? 8.331 0.857 23.049 1.00 73.56 258 GLY A N 1
ATOM 2014 C CA . GLY A 1 258 ? 9.408 0.065 23.648 1.00 73.56 258 GLY A CA 1
ATOM 2015 C C . GLY A 1 258 ? 10.303 -0.715 22.682 1.00 73.56 258 GLY A C 1
ATOM 2016 O O . GLY A 1 258 ? 11.230 -1.367 23.157 1.00 73.56 258 GLY A O 1
ATOM 2017 N N . LYS A 1 259 ? 10.083 -0.669 21.358 1.00 73.94 259 LYS A N 1
ATOM 2018 C CA . LYS A 1 259 ? 10.957 -1.377 20.405 1.00 73.94 259 LYS A CA 1
ATOM 2019 C C . LYS A 1 259 ? 12.168 -0.532 20.042 1.00 73.94 259 LYS A C 1
ATOM 2021 O O . LYS A 1 259 ? 12.036 0.589 19.569 1.00 73.94 259 LYS A O 1
ATOM 2026 N N . THR A 1 260 ? 13.348 -1.112 20.191 1.00 78.69 260 THR A N 1
ATOM 2027 C CA . THR A 1 260 ? 14.601 -0.547 19.692 1.00 78.69 260 THR A CA 1
ATOM 2028 C C . THR A 1 260 ? 14.895 -1.043 18.281 1.00 78.69 260 THR A C 1
ATOM 2030 O O . THR A 1 260 ? 14.575 -2.184 17.946 1.00 78.69 260 THR A O 1
ATOM 2033 N N . VAL A 1 261 ? 15.561 -0.201 17.488 1.00 85.44 261 VAL A N 1
ATOM 2034 C CA . VAL A 1 261 ? 16.072 -0.555 16.157 1.00 85.44 261 VAL A CA 1
ATOM 2035 C C . VAL A 1 261 ? 16.993 -1.770 16.273 1.00 85.44 261 VAL A C 1
ATOM 2037 O O . VAL A 1 261 ? 17.997 -1.711 16.987 1.00 85.44 261 VAL A O 1
ATOM 2040 N N . GLN A 1 262 ? 16.654 -2.857 15.581 1.00 88.06 262 GLN A N 1
ATOM 2041 C CA . GLN A 1 262 ? 17.510 -4.041 15.525 1.00 88.06 262 GLN A CA 1
ATOM 2042 C C . GLN A 1 262 ? 18.701 -3.782 14.589 1.00 88.06 262 GLN A C 1
ATOM 2044 O O . GLN A 1 262 ? 18.502 -3.230 13.502 1.00 88.06 262 GLN A O 1
ATOM 2049 N N . PRO A 1 263 ? 19.935 -4.128 14.995 1.00 92.50 263 PRO A N 1
ATOM 2050 C CA . PRO A 1 263 ? 21.091 -4.025 14.119 1.00 92.50 263 PRO A CA 1
ATOM 2051 C C . PRO A 1 263 ? 21.037 -5.103 13.033 1.00 92.50 263 PRO A C 1
ATOM 2053 O O . PRO A 1 263 ? 20.485 -6.180 13.246 1.00 92.50 263 PRO A O 1
ATOM 2056 N N . VAL A 1 264 ? 21.675 -4.824 11.899 1.00 95.81 264 VAL A N 1
ATOM 2057 C CA . VAL A 1 264 ? 21.926 -5.832 10.861 1.00 95.81 264 VAL A CA 1
ATOM 2058 C C . VAL A 1 264 ? 22.788 -6.943 11.451 1.00 95.81 264 VAL A C 1
ATOM 2060 O O . VAL A 1 264 ? 23.785 -6.671 12.131 1.00 95.81 264 VAL A O 1
ATOM 2063 N N . ARG A 1 265 ? 22.429 -8.199 11.180 1.00 95.00 265 ARG A N 1
ATOM 2064 C CA . ARG A 1 265 ? 23.190 -9.369 11.641 1.00 95.00 265 ARG A CA 1
ATOM 2065 C C . ARG A 1 265 ? 23.698 -10.188 10.465 1.00 95.00 265 ARG A C 1
ATOM 2067 O O . ARG A 1 265 ? 23.063 -10.273 9.420 1.00 95.00 265 ARG A O 1
ATOM 2074 N N . LYS A 1 266 ? 24.850 -10.826 10.658 1.00 96.75 266 LYS A N 1
ATOM 2075 C CA . LYS A 1 266 ? 25.373 -11.830 9.726 1.00 96.75 266 LYS A CA 1
ATOM 2076 C C . LYS A 1 266 ? 24.836 -13.202 10.099 1.00 96.75 266 LYS A C 1
ATOM 2078 O O . LYS A 1 266 ? 24.831 -13.557 11.277 1.00 96.75 266 LYS A O 1
ATOM 2083 N N . VAL A 1 267 ? 24.433 -13.973 9.099 1.00 96.88 267 VAL A N 1
ATOM 2084 C CA . VAL A 1 267 ? 23.999 -15.360 9.261 1.00 96.88 267 VAL A CA 1
ATOM 2085 C C . VAL A 1 267 ? 25.227 -16.257 9.098 1.00 96.88 267 VAL A C 1
ATOM 2087 O O . VAL A 1 267 ? 25.785 -16.297 8.004 1.00 96.88 267 VAL A O 1
ATOM 2090 N N . PRO A 1 268 ? 25.681 -16.966 10.146 1.00 96.94 268 PRO A N 1
ATOM 2091 C CA . PRO A 1 268 ? 26.990 -17.627 10.181 1.00 96.94 268 PRO A CA 1
ATOM 2092 C C . PRO A 1 268 ? 27.017 -18.948 9.389 1.00 96.94 268 PRO A C 1
ATOM 2094 O O . PRO A 1 268 ? 27.317 -20.012 9.931 1.00 96.94 268 PRO A O 1
ATOM 2097 N N . ILE A 1 269 ? 26.689 -18.916 8.099 1.00 96.06 269 ILE A N 1
ATOM 2098 C CA . ILE A 1 269 ? 26.649 -20.104 7.238 1.00 96.06 269 ILE A CA 1
ATOM 2099 C C . ILE A 1 269 ? 28.050 -20.668 6.958 1.00 96.06 269 ILE A C 1
ATOM 2101 O O . ILE A 1 269 ? 28.191 -21.852 6.646 1.00 96.06 269 ILE A O 1
ATOM 2105 N N . MET A 1 270 ? 29.100 -19.845 7.047 1.00 96.31 270 MET A N 1
ATOM 2106 C CA . MET A 1 270 ? 30.470 -20.297 6.808 1.00 96.31 270 MET A CA 1
ATOM 2107 C C . MET A 1 270 ? 30.915 -21.260 7.913 1.00 96.31 270 MET A C 1
ATOM 2109 O O . MET A 1 270 ? 31.574 -22.261 7.629 1.00 96.31 270 MET A O 1
ATOM 2113 N N . GLU A 1 271 ? 30.496 -20.985 9.151 1.00 96.38 271 GLU A N 1
ATOM 2114 C CA . GLU A 1 271 ? 30.761 -21.806 10.334 1.00 96.38 271 GLU A CA 1
ATOM 2115 C C . GLU A 1 271 ? 29.718 -22.919 10.510 1.00 96.38 271 GLU A C 1
ATOM 2117 O O . GLU A 1 271 ? 30.073 -24.090 10.638 1.00 96.38 271 GLU A O 1
ATOM 2122 N N . ARG A 1 272 ? 28.426 -22.566 10.494 1.00 97.00 272 ARG A N 1
ATOM 2123 C CA . ARG A 1 272 ? 27.310 -23.457 10.859 1.00 97.00 272 ARG A CA 1
ATOM 2124 C C . ARG A 1 272 ? 26.616 -24.112 9.663 1.00 97.00 272 ARG A C 1
ATOM 2126 O O . ARG A 1 272 ? 25.746 -24.958 9.845 1.00 97.00 272 ARG A O 1
ATOM 2133 N N . GLY A 1 273 ? 26.996 -23.756 8.437 1.00 95.06 273 GLY A N 1
ATOM 2134 C CA . GLY A 1 273 ? 26.441 -24.350 7.224 1.00 95.06 273 GLY A CA 1
ATOM 2135 C C . GLY A 1 273 ? 24.928 -24.169 7.108 1.00 95.06 273 GLY A C 1
ATOM 2136 O O . GLY A 1 273 ? 24.386 -23.096 7.366 1.00 95.06 273 GLY A O 1
ATOM 2137 N N . LEU A 1 274 ? 24.263 -25.251 6.704 1.00 95.69 274 LEU A N 1
ATOM 2138 C CA . LEU A 1 274 ? 22.828 -25.298 6.432 1.00 95.69 274 LEU A CA 1
ATOM 2139 C C . LEU A 1 274 ? 21.968 -24.963 7.662 1.00 95.69 274 LEU A C 1
ATOM 2141 O O . LEU A 1 274 ? 20.899 -24.380 7.507 1.00 95.69 274 LEU A O 1
ATOM 2145 N N . ASP A 1 275 ? 22.429 -25.293 8.871 1.00 96.75 275 ASP A N 1
ATOM 2146 C CA . ASP A 1 275 ? 21.641 -25.116 10.095 1.00 96.75 275 ASP A CA 1
ATOM 2147 C C . ASP A 1 275 ? 21.382 -23.637 10.403 1.00 96.75 275 ASP A C 1
ATOM 2149 O O . ASP A 1 275 ? 20.277 -23.281 10.800 1.00 96.75 275 ASP A O 1
ATOM 2153 N N . ALA A 1 276 ? 22.363 -22.759 10.161 1.00 96.62 276 ALA A N 1
ATOM 2154 C CA . ALA A 1 276 ? 22.164 -21.317 10.325 1.00 96.62 276 ALA A CA 1
ATOM 2155 C C . ALA A 1 276 ? 21.159 -20.748 9.312 1.00 96.62 276 ALA A C 1
ATOM 2157 O O . ALA A 1 276 ? 20.406 -19.835 9.643 1.00 96.62 276 ALA A O 1
ATOM 2158 N N . LEU A 1 277 ? 21.125 -21.294 8.092 1.00 95.50 277 LEU A N 1
ATOM 2159 C CA . LEU A 1 277 ? 20.180 -20.855 7.067 1.00 95.50 277 LEU A CA 1
ATOM 2160 C C . LEU A 1 277 ? 18.753 -21.357 7.350 1.00 95.50 277 LEU A C 1
ATOM 2162 O O . LEU A 1 277 ? 17.792 -20.625 7.130 1.00 95.50 277 LEU A O 1
ATOM 2166 N N . LYS A 1 278 ? 18.611 -22.576 7.889 1.00 96.25 278 LYS A N 1
ATOM 2167 C CA . LYS A 1 278 ? 17.323 -23.108 8.364 1.00 96.25 278 LYS A CA 1
ATOM 2168 C C . LYS A 1 278 ? 16.762 -22.293 9.524 1.00 96.25 278 LYS A C 1
ATOM 2170 O O . LYS A 1 278 ? 15.589 -21.943 9.493 1.00 96.25 278 LYS A O 1
ATOM 2175 N N . GLU A 1 279 ? 17.608 -21.944 10.493 1.00 95.88 279 GLU A N 1
ATOM 2176 C CA . GLU A 1 279 ? 17.211 -21.135 11.649 1.00 95.88 279 GLU A CA 1
ATOM 2177 C C . GLU A 1 279 ? 16.629 -19.785 11.213 1.00 95.88 279 GLU A C 1
ATOM 2179 O O . GLU A 1 279 ? 15.515 -19.450 11.608 1.00 95.88 279 GLU A O 1
ATOM 2184 N N . ILE A 1 280 ? 17.317 -19.044 10.334 1.00 94.75 280 ILE A N 1
ATOM 2185 C CA . ILE A 1 280 ? 16.776 -17.765 9.856 1.00 94.75 280 ILE A CA 1
ATOM 2186 C C . ILE A 1 280 ? 15.543 -17.951 8.957 1.00 94.75 280 ILE A C 1
ATOM 2188 O O . ILE A 1 280 ? 14.614 -17.153 9.038 1.00 94.75 280 ILE A O 1
ATOM 2192 N N . ASN A 1 281 ? 15.478 -19.008 8.137 1.00 93.69 281 ASN A N 1
ATOM 2193 C CA . ASN A 1 281 ? 14.292 -19.301 7.322 1.00 93.69 281 ASN A CA 1
ATOM 2194 C C . ASN A 1 281 ? 13.031 -19.467 8.185 1.00 93.69 281 ASN A C 1
ATOM 2196 O O . ASN A 1 281 ? 11.973 -18.941 7.831 1.00 93.69 281 ASN A O 1
ATOM 2200 N N . GLU A 1 282 ? 13.153 -20.165 9.315 1.00 90.56 282 GLU A N 1
ATOM 2201 C CA . GLU A 1 282 ? 12.067 -20.360 10.277 1.00 90.56 282 GLU A CA 1
ATOM 2202 C C . GLU A 1 282 ? 11.768 -19.083 11.073 1.00 90.56 282 GLU A C 1
ATOM 2204 O O . GLU A 1 282 ? 10.604 -18.705 11.190 1.00 90.56 282 GLU A O 1
ATOM 2209 N N . GLU A 1 283 ? 12.800 -18.391 11.569 1.00 88.94 283 GLU A N 1
ATOM 2210 C CA . GLU A 1 283 ? 12.665 -17.217 12.441 1.00 88.94 283 GLU A CA 1
ATOM 2211 C C . GLU A 1 283 ? 11.921 -16.054 11.774 1.00 88.94 283 GLU A C 1
ATOM 2213 O O . GLU A 1 283 ? 11.003 -15.492 12.368 1.00 88.94 283 GLU A O 1
ATOM 2218 N N . ILE A 1 284 ? 12.310 -15.681 10.549 1.00 85.19 284 ILE A N 1
ATOM 2219 C CA . ILE A 1 284 ? 11.717 -14.536 9.831 1.00 85.19 284 ILE A CA 1
ATOM 2220 C C . ILE A 1 284 ? 10.796 -14.962 8.686 1.00 85.19 284 ILE A C 1
ATOM 2222 O O . ILE A 1 284 ? 10.262 -14.117 7.972 1.00 85.19 284 ILE A O 1
ATOM 2226 N N . GLY A 1 285 ? 10.583 -16.269 8.515 1.00 86.75 285 GLY A N 1
ATOM 2227 C CA . GLY A 1 285 ? 9.631 -16.802 7.553 1.00 86.75 285 GLY A CA 1
ATOM 2228 C C . GLY A 1 285 ? 10.009 -16.535 6.092 1.00 86.75 285 GLY A C 1
ATOM 2229 O O . GLY A 1 285 ? 9.165 -16.067 5.333 1.00 86.75 285 GLY A O 1
ATOM 2230 N N . LEU A 1 286 ? 11.223 -16.904 5.669 1.00 88.81 286 LEU A N 1
ATOM 2231 C CA . LEU A 1 286 ? 11.701 -16.656 4.294 1.00 88.81 286 LEU A CA 1
ATOM 2232 C C . LEU A 1 286 ? 10.970 -17.489 3.236 1.00 88.81 286 LEU A C 1
ATOM 2234 O O . LEU A 1 286 ? 10.761 -17.024 2.125 1.00 88.81 286 LEU A O 1
ATOM 2238 N N . GLY A 1 287 ? 10.524 -18.693 3.599 1.00 87.81 287 GLY A N 1
ATOM 2239 C CA . GLY A 1 287 ? 9.763 -19.565 2.699 1.00 87.81 287 GLY A CA 1
ATOM 2240 C C . GLY A 1 287 ? 10.637 -20.428 1.802 1.00 87.81 287 GLY A C 1
ATOM 2241 O O . GLY A 1 287 ? 10.116 -20.993 0.851 1.00 87.81 287 GLY A O 1
ATOM 2242 N N . PHE A 1 288 ? 11.924 -20.552 2.130 1.00 91.38 288 PHE A N 1
ATOM 2243 C CA . PHE A 1 288 ? 12.851 -21.412 1.410 1.00 91.38 288 PHE A CA 1
ATOM 2244 C C . PHE A 1 288 ? 12.486 -22.880 1.580 1.00 91.38 288 PHE A C 1
ATOM 2246 O O . PHE A 1 288 ? 12.287 -23.350 2.709 1.00 91.38 288 PHE A O 1
ATOM 2253 N N . ASP A 1 289 ? 12.453 -23.592 0.459 1.00 90.81 289 ASP A N 1
ATOM 2254 C CA . ASP A 1 289 ? 12.405 -25.046 0.432 1.00 90.81 289 ASP A CA 1
ATOM 2255 C C . ASP A 1 289 ? 13.818 -25.666 0.501 1.00 90.81 289 ASP A C 1
ATOM 2257 O O . ASP A 1 289 ? 14.837 -24.977 0.612 1.00 90.81 289 ASP A O 1
ATOM 2261 N N . ASP A 1 290 ? 13.903 -26.998 0.463 1.00 93.69 290 ASP A N 1
ATOM 2262 C CA . ASP A 1 290 ? 15.191 -27.700 0.517 1.00 93.69 290 ASP A CA 1
ATOM 2263 C C . ASP A 1 290 ? 16.120 -27.346 -0.659 1.00 93.69 290 ASP A C 1
ATOM 2265 O O . ASP A 1 290 ? 17.346 -27.385 -0.507 1.00 93.69 290 ASP A O 1
ATOM 2269 N N . TRP A 1 291 ? 15.564 -27.005 -1.825 1.00 92.31 291 TRP A N 1
ATOM 2270 C CA . TRP A 1 291 ? 16.346 -26.602 -2.988 1.00 92.31 291 TRP A CA 1
ATOM 2271 C C . TRP A 1 291 ? 16.916 -25.196 -2.797 1.00 92.31 291 TRP A C 1
ATOM 2273 O O . TRP A 1 291 ? 18.121 -25.008 -2.983 1.00 92.31 291 TRP A O 1
ATOM 2283 N N . ASP A 1 292 ? 16.095 -24.241 -2.355 1.00 93.75 292 ASP A N 1
ATOM 2284 C CA . ASP A 1 292 ? 16.509 -22.866 -2.061 1.00 93.75 292 ASP A CA 1
ATOM 2285 C C . ASP A 1 292 ? 17.629 -22.841 -1.020 1.00 93.75 292 ASP A C 1
ATOM 2287 O O . ASP A 1 292 ? 18.676 -22.216 -1.218 1.00 93.75 292 ASP A O 1
ATOM 2291 N N . LEU A 1 293 ? 17.447 -23.584 0.077 1.00 95.75 293 LEU A N 1
ATOM 2292 C CA . LEU A 1 293 ? 18.431 -23.672 1.150 1.00 95.75 293 LEU A CA 1
ATOM 2293 C C . LEU A 1 293 ? 19.790 -24.171 0.634 1.00 95.75 293 LEU A C 1
ATOM 2295 O O . LEU A 1 293 ? 20.833 -23.626 1.004 1.00 95.75 293 LEU A O 1
ATOM 2299 N N . GLN A 1 294 ? 19.801 -25.181 -0.241 1.00 96.19 294 GLN A N 1
ATOM 2300 C CA . GLN A 1 294 ? 21.042 -25.677 -0.839 1.00 96.19 294 GLN A CA 1
ATOM 2301 C C . GLN A 1 294 ? 21.638 -24.693 -1.843 1.00 96.19 294 GLN A C 1
ATOM 2303 O O . GLN A 1 294 ? 22.848 -24.462 -1.837 1.00 96.19 294 GLN A O 1
ATOM 2308 N N . TYR A 1 295 ? 20.802 -24.077 -2.679 1.00 95.50 295 TYR A N 1
ATOM 2309 C CA . TYR A 1 295 ? 21.242 -23.097 -3.661 1.00 95.50 295 TYR A CA 1
ATOM 2310 C C . TYR A 1 295 ? 21.954 -21.914 -2.993 1.00 95.50 295 TYR A C 1
ATOM 2312 O O . TYR A 1 295 ? 23.081 -21.575 -3.372 1.00 95.50 295 TYR A O 1
ATOM 2320 N N . TYR A 1 296 ? 21.342 -21.319 -1.966 1.00 96.06 296 TYR A N 1
ATOM 2321 C CA . TYR A 1 296 ? 21.924 -20.183 -1.254 1.00 96.06 296 TYR A CA 1
ATOM 2322 C C . TYR A 1 296 ? 23.139 -20.577 -0.417 1.00 96.06 296 TYR A C 1
ATOM 2324 O O . TYR A 1 296 ? 24.121 -19.830 -0.392 1.00 96.06 296 TYR A O 1
ATOM 2332 N N . LEU A 1 297 ? 23.147 -21.771 0.185 1.00 96.12 297 LEU A N 1
ATOM 2333 C CA . LEU A 1 297 ? 24.340 -22.289 0.852 1.00 96.12 297 LEU A CA 1
ATOM 2334 C C . LEU A 1 297 ? 25.527 -22.361 -0.120 1.00 96.12 297 LEU A C 1
ATOM 2336 O O . LEU A 1 297 ? 26.596 -21.827 0.178 1.00 96.12 297 LEU A O 1
ATOM 2340 N N . THR A 1 298 ? 25.346 -22.970 -1.295 1.00 96.44 298 THR A N 1
ATOM 2341 C CA . THR A 1 298 ? 26.392 -23.059 -2.325 1.00 96.44 298 THR A CA 1
ATOM 2342 C C . THR A 1 298 ? 26.798 -21.677 -2.838 1.00 96.44 298 THR A C 1
ATOM 2344 O O . THR A 1 298 ? 27.992 -21.396 -2.966 1.00 96.44 298 THR A O 1
ATOM 2347 N N . LEU A 1 299 ? 25.837 -20.784 -3.104 1.00 95.88 299 LEU A N 1
ATOM 2348 C CA . LEU A 1 299 ? 26.105 -19.425 -3.580 1.00 95.88 299 LEU A CA 1
ATOM 2349 C C . LEU A 1 299 ? 27.037 -18.671 -2.625 1.00 95.88 299 LEU A C 1
ATOM 2351 O O . LEU A 1 299 ? 28.095 -18.193 -3.042 1.00 95.88 299 LEU A O 1
ATOM 2355 N N . PHE A 1 300 ? 26.677 -18.589 -1.347 1.00 96.12 300 PHE A N 1
ATOM 2356 C CA . PHE A 1 300 ? 27.449 -17.800 -0.396 1.00 96.12 300 PHE A CA 1
ATOM 2357 C C . PHE A 1 300 ? 28.736 -18.497 0.050 1.00 96.12 300 PHE A C 1
ATOM 2359 O O . PHE A 1 300 ? 29.767 -17.836 0.182 1.00 96.12 300 PHE A O 1
ATOM 2366 N N . LYS A 1 301 ? 28.733 -19.826 0.207 1.00 94.69 301 LYS A N 1
ATOM 2367 C CA . LYS A 1 301 ? 29.910 -20.568 0.678 1.00 94.69 301 LYS A CA 1
ATOM 2368 C C . LYS A 1 301 ? 30.976 -20.747 -0.400 1.00 94.69 301 LYS A C 1
ATOM 2370 O O . LYS A 1 301 ? 32.162 -20.570 -0.126 1.00 94.69 301 LYS A O 1
ATOM 2375 N N . GLU A 1 302 ? 30.577 -21.090 -1.623 1.00 95.12 302 GLU A N 1
ATOM 2376 C CA . GLU A 1 302 ? 31.521 -21.466 -2.683 1.00 95.12 302 GLU A CA 1
ATOM 2377 C C . GLU A 1 302 ? 31.861 -20.300 -3.613 1.00 95.12 302 GLU A C 1
ATOM 2379 O O . GLU A 1 302 ? 33.034 -20.120 -3.966 1.00 95.12 302 GLU A O 1
ATOM 2384 N N . LYS A 1 303 ? 30.855 -19.497 -3.996 1.00 94.00 303 LYS A N 1
ATOM 2385 C CA . LYS A 1 303 ? 31.028 -18.400 -4.961 1.00 94.00 303 LYS A CA 1
ATOM 2386 C C . LYS A 1 303 ? 31.393 -17.084 -4.278 1.00 94.00 303 LYS A C 1
ATOM 2388 O O . LYS A 1 303 ? 32.421 -16.506 -4.618 1.00 94.00 303 LYS A O 1
ATOM 2393 N N . LEU A 1 304 ? 30.584 -16.624 -3.319 1.00 94.25 304 LEU A N 1
ATOM 2394 C CA . LEU A 1 304 ? 30.793 -15.326 -2.655 1.00 94.25 304 LEU A CA 1
ATOM 2395 C C . LEU A 1 304 ? 31.803 -15.392 -1.501 1.00 94.25 304 LEU A C 1
ATOM 2397 O O . LEU A 1 304 ? 32.441 -14.390 -1.189 1.00 94.25 304 LEU A O 1
ATOM 2401 N N . ARG A 1 305 ? 31.980 -16.575 -0.899 1.00 96.31 305 ARG A N 1
ATOM 2402 C CA . ARG A 1 305 ? 32.920 -16.867 0.197 1.00 96.31 305 ARG A CA 1
ATOM 2403 C C . ARG A 1 305 ? 32.761 -15.939 1.406 1.00 96.31 305 ARG A C 1
ATOM 2405 O O . ARG A 1 305 ? 33.754 -15.506 1.993 1.00 96.31 305 ARG A O 1
ATOM 2412 N N . ARG A 1 306 ? 31.517 -15.640 1.780 1.00 96.25 306 ARG A N 1
ATOM 2413 C CA . ARG A 1 306 ? 31.171 -14.822 2.950 1.00 96.25 306 ARG A CA 1
ATOM 2414 C C . ARG A 1 306 ? 29.817 -15.221 3.521 1.00 96.25 306 ARG A C 1
ATOM 2416 O O . ARG A 1 306 ? 28.997 -15.800 2.817 1.00 96.25 306 ARG A O 1
ATOM 2423 N N . ASP A 1 307 ? 29.579 -14.839 4.768 1.00 97.56 307 ASP A N 1
ATOM 2424 C CA . ASP A 1 307 ? 28.249 -14.901 5.369 1.00 97.56 307 ASP A CA 1
ATOM 2425 C C . ASP A 1 307 ? 27.303 -13.864 4.723 1.00 97.56 307 ASP A C 1
ATOM 2427 O O . ASP A 1 307 ? 27.744 -12.732 4.462 1.00 97.56 307 ASP A O 1
ATOM 2431 N N . PRO A 1 308 ? 26.027 -14.215 4.465 1.00 97.12 308 PRO A N 1
ATOM 2432 C CA . PRO A 1 308 ? 24.994 -13.250 4.122 1.00 97.12 308 PRO A CA 1
ATOM 2433 C C . PRO A 1 308 ? 24.569 -12.435 5.345 1.00 97.12 308 PRO A C 1
ATOM 2435 O O . PRO A 1 308 ? 24.699 -12.883 6.490 1.00 97.12 308 PRO A O 1
ATOM 2438 N N . THR A 1 309 ? 24.015 -11.252 5.111 1.00 97.44 309 THR A N 1
ATOM 2439 C CA . THR A 1 309 ? 23.241 -10.524 6.121 1.00 97.44 309 THR A CA 1
ATOM 2440 C C . THR A 1 309 ? 21.807 -11.048 6.196 1.00 97.44 309 THR A C 1
ATOM 2442 O O . THR A 1 309 ? 21.311 -11.733 5.297 1.00 97.44 309 THR A O 1
ATOM 2445 N N . ASP A 1 310 ? 21.111 -10.725 7.281 1.00 96.19 310 ASP A N 1
ATOM 2446 C CA . ASP A 1 310 ? 19.668 -10.929 7.391 1.00 96.19 310 ASP A CA 1
ATOM 2447 C C . ASP A 1 310 ? 18.875 -10.120 6.353 1.00 96.19 310 ASP A C 1
ATOM 2449 O O . ASP A 1 310 ? 17.859 -10.610 5.862 1.00 96.19 310 ASP A O 1
ATOM 2453 N N . VAL A 1 311 ? 19.367 -8.939 5.961 1.00 96.38 311 VAL A N 1
ATOM 2454 C CA . VAL A 1 311 ? 18.797 -8.117 4.878 1.00 96.38 311 VAL A CA 1
ATOM 2455 C C . VAL A 1 311 ? 18.843 -8.861 3.540 1.00 96.38 311 VAL A C 1
ATOM 2457 O O . VAL A 1 311 ? 17.821 -8.967 2.867 1.00 96.38 311 VAL A O 1
ATOM 2460 N N . GLU A 1 312 ? 19.995 -9.439 3.181 1.00 96.12 312 GLU A N 1
ATOM 2461 C CA . GLU A 1 312 ? 20.145 -10.254 1.967 1.00 96.12 312 GLU A CA 1
ATOM 2462 C C . GLU A 1 312 ? 19.256 -11.500 2.007 1.00 96.12 312 GLU A C 1
ATOM 2464 O O . GLU A 1 312 ? 18.600 -11.828 1.022 1.00 96.12 312 GLU A O 1
ATOM 2469 N N . CYS A 1 313 ? 19.202 -12.196 3.149 1.00 95.62 313 CYS A N 1
ATOM 2470 C CA . CYS A 1 313 ? 18.346 -13.373 3.306 1.00 95.62 313 CYS A CA 1
ATOM 2471 C C . CYS A 1 313 ? 16.867 -13.027 3.109 1.00 95.62 313 CYS A C 1
ATOM 2473 O O . CYS A 1 313 ? 16.155 -13.752 2.413 1.00 95.62 313 CYS A O 1
ATOM 2475 N N . PHE A 1 314 ? 16.421 -11.909 3.687 1.00 94.00 314 PHE A N 1
ATOM 2476 C CA . PHE A 1 314 ? 15.052 -11.431 3.545 1.00 94.00 314 PHE A CA 1
ATOM 2477 C C . PHE A 1 314 ? 14.718 -11.050 2.101 1.00 94.00 314 PHE A C 1
ATOM 2479 O O . PHE A 1 314 ? 13.710 -11.513 1.568 1.00 94.00 314 PHE A O 1
ATOM 2486 N N . ASP A 1 315 ? 15.590 -10.280 1.447 1.00 94.38 315 ASP A N 1
ATOM 2487 C CA . ASP A 1 315 ? 15.460 -9.890 0.039 1.00 94.38 315 ASP A CA 1
ATOM 2488 C C . ASP A 1 315 ? 15.343 -11.107 -0.892 1.00 94.38 315 ASP A C 1
ATOM 2490 O O . ASP A 1 315 ? 14.459 -11.159 -1.753 1.00 94.38 315 ASP A O 1
ATOM 2494 N N . MET A 1 316 ? 16.184 -12.124 -0.679 1.00 93.06 316 MET A N 1
ATOM 2495 C CA . MET A 1 316 ? 16.146 -13.370 -1.445 1.00 93.06 316 MET A CA 1
ATOM 2496 C C . MET A 1 316 ? 14.829 -14.127 -1.251 1.00 93.06 316 MET A C 1
ATOM 2498 O O . MET A 1 316 ? 14.272 -14.599 -2.242 1.00 93.06 316 MET A O 1
ATOM 2502 N N . GLY A 1 317 ? 14.315 -14.190 -0.016 1.00 91.25 317 GLY A N 1
ATOM 2503 C CA . GLY A 1 317 ? 13.020 -14.802 0.308 1.00 91.25 317 GLY A CA 1
ATOM 2504 C C . GLY A 1 317 ? 11.838 -14.139 -0.393 1.00 91.25 317 GLY A C 1
ATOM 2505 O O . GLY A 1 317 ? 10.929 -14.826 -0.849 1.00 91.25 317 GLY A O 1
ATOM 2506 N N . GLN A 1 318 ? 11.862 -12.812 -0.546 1.00 89.25 318 GLN A N 1
ATOM 2507 C CA . GLN A 1 318 ? 10.799 -12.108 -1.270 1.00 89.25 318 GLN A CA 1
ATOM 2508 C C . GLN A 1 318 ? 10.949 -12.252 -2.787 1.00 89.25 318 GLN A C 1
ATOM 2510 O O . GLN A 1 318 ? 10.003 -12.648 -3.468 1.00 89.25 318 GLN A O 1
ATOM 2515 N N . SER A 1 319 ? 12.153 -11.999 -3.308 1.00 89.00 319 SER A N 1
ATOM 2516 C CA . SER A 1 319 ? 12.436 -11.993 -4.753 1.00 89.00 319 SER A CA 1
ATOM 2517 C C . SER A 1 319 ? 12.236 -13.364 -5.403 1.00 89.00 319 SER A C 1
ATOM 2519 O O . SER A 1 319 ? 11.888 -13.465 -6.575 1.00 89.00 319 SER A O 1
ATOM 2521 N N . ASN A 1 320 ? 12.479 -14.435 -4.646 1.00 88.19 320 ASN A N 1
ATOM 2522 C CA . ASN A 1 320 ? 12.230 -15.808 -5.068 1.00 88.19 320 ASN A CA 1
ATOM 2523 C C . ASN A 1 320 ? 10.973 -16.364 -4.402 1.00 88.19 320 ASN A C 1
ATOM 2525 O O . ASN A 1 320 ? 10.939 -17.533 -4.087 1.00 88.19 320 ASN A O 1
ATOM 2529 N N . SER A 1 321 ? 9.942 -15.565 -4.147 1.00 88.00 321 SER A N 1
ATOM 2530 C CA . SER A 1 321 ? 8.638 -16.123 -3.771 1.00 88.00 321 SER A CA 1
ATOM 2531 C C . SER A 1 321 ? 7.856 -16.558 -5.019 1.00 88.00 321 SER A C 1
ATOM 2533 O O . SER A 1 321 ? 8.081 -16.034 -6.114 1.00 88.00 321 SER A O 1
ATOM 2535 N N . GLU A 1 322 ? 6.885 -17.469 -4.872 1.00 88.31 322 GLU A N 1
ATOM 2536 C CA . GLU A 1 322 ? 5.953 -17.798 -5.968 1.00 88.31 322 GLU A CA 1
ATOM 2537 C C . GLU A 1 322 ? 5.196 -16.549 -6.440 1.00 88.31 322 GLU A C 1
ATOM 2539 O O . GLU A 1 322 ? 4.943 -16.386 -7.633 1.00 88.31 322 GLU A O 1
ATOM 2544 N N . HIS A 1 323 ? 4.876 -15.646 -5.510 1.00 86.38 323 HIS A N 1
ATOM 2545 C CA . HIS A 1 323 ? 4.206 -14.389 -5.809 1.00 86.38 323 HIS A CA 1
ATOM 2546 C C . HIS A 1 323 ? 5.019 -13.484 -6.747 1.00 86.38 323 HIS A C 1
ATOM 2548 O O . HIS A 1 323 ? 4.436 -12.915 -7.661 1.00 86.38 323 HIS A O 1
ATOM 2554 N N . SER A 1 324 ? 6.340 -13.388 -6.560 1.00 87.31 324 SER A N 1
ATOM 2555 C CA . SER A 1 324 ? 7.206 -12.531 -7.385 1.00 87.31 324 SER A CA 1
ATOM 2556 C C . SER A 1 324 ? 7.714 -13.223 -8.653 1.00 87.31 324 SER A C 1
ATOM 2558 O O . SER A 1 324 ? 7.835 -12.594 -9.699 1.00 87.31 324 SER A O 1
ATOM 2560 N N . ARG A 1 325 ? 8.035 -14.524 -8.586 1.00 88.00 325 ARG A N 1
ATOM 2561 C CA . ARG A 1 325 ? 8.725 -15.233 -9.679 1.00 88.00 325 ARG A CA 1
ATOM 2562 C C . ARG A 1 325 ? 7.813 -16.117 -10.532 1.00 88.00 325 ARG A C 1
ATOM 2564 O O . ARG A 1 325 ? 8.215 -16.510 -11.630 1.00 88.00 325 ARG A O 1
ATOM 2571 N N . HIS A 1 326 ? 6.603 -16.418 -10.058 1.00 91.06 326 HIS A N 1
ATOM 2572 C CA . HIS A 1 326 ? 5.584 -17.188 -10.777 1.00 91.06 326 HIS A CA 1
ATOM 2573 C C . HIS A 1 326 ? 6.085 -18.549 -11.296 1.00 91.06 326 HIS A C 1
ATOM 2575 O O . HIS A 1 326 ? 5.911 -18.896 -12.474 1.00 91.06 326 HIS A O 1
ATOM 2581 N N . TRP A 1 327 ? 6.734 -19.339 -10.435 1.00 89.25 327 TRP A N 1
ATOM 2582 C CA . TRP A 1 327 ? 7.279 -20.637 -10.829 1.00 89.25 327 TRP A CA 1
ATOM 2583 C C . TRP A 1 327 ? 6.200 -21.612 -11.267 1.00 89.25 327 TRP A C 1
ATOM 2585 O O . TRP A 1 327 ? 6.457 -22.411 -12.164 1.00 89.25 327 TRP A O 1
ATOM 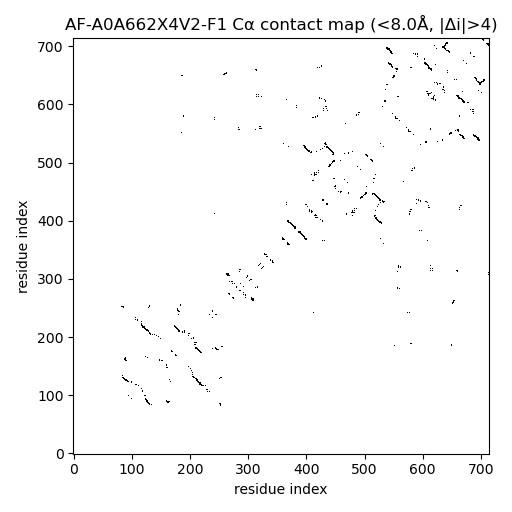2595 N N . PHE A 1 328 ? 4.995 -21.541 -10.695 1.00 90.81 328 PHE A N 1
ATOM 2596 C CA . PHE A 1 328 ? 3.886 -22.385 -11.126 1.00 90.81 328 PHE A CA 1
ATOM 2597 C C . PHE A 1 328 ? 3.520 -22.124 -12.593 1.00 90.81 328 PHE A C 1
ATOM 2599 O O . PHE A 1 328 ? 3.333 -23.060 -13.371 1.00 90.81 328 PHE A O 1
ATOM 2606 N N . PHE A 1 329 ? 3.483 -20.854 -13.011 1.00 94.00 329 PHE A N 1
ATOM 2607 C CA . PHE A 1 329 ? 3.177 -20.489 -14.397 1.00 94.00 329 PHE A CA 1
ATOM 2608 C C . PHE A 1 329 ? 4.327 -20.781 -15.369 1.00 94.00 329 PHE A C 1
ATOM 2610 O O . PHE A 1 329 ? 4.082 -21.110 -16.535 1.00 94.00 329 PHE A O 1
ATOM 2617 N N . GLY A 1 330 ? 5.574 -20.659 -14.906 1.00 92.88 330 GLY A N 1
ATOM 2618 C CA . GLY A 1 330 ? 6.780 -20.982 -15.673 1.00 92.88 330 GLY A CA 1
ATOM 2619 C C . GLY A 1 330 ? 7.184 -22.460 -15.636 1.00 92.88 330 GLY A C 1
ATOM 2620 O O . GLY A 1 330 ? 8.097 -22.861 -16.358 1.00 92.88 330 GLY A O 1
ATOM 2621 N N . GLY A 1 331 ? 6.532 -23.262 -14.797 1.00 93.69 331 GLY A N 1
ATOM 2622 C CA . GLY A 1 331 ? 6.892 -24.643 -14.514 1.00 93.69 331 GLY A CA 1
ATOM 2623 C C . GLY A 1 331 ? 6.527 -25.613 -15.633 1.00 93.69 331 GLY A C 1
ATOM 2624 O O . GLY A 1 331 ? 5.616 -25.384 -16.433 1.00 93.69 331 GLY A O 1
ATOM 2625 N N . LYS A 1 332 ? 7.240 -26.741 -15.667 1.00 94.25 332 LYS A N 1
ATOM 2626 C CA . LYS A 1 332 ? 6.886 -27.882 -16.517 1.00 94.25 332 LYS A CA 1
ATOM 2627 C C . LYS A 1 332 ? 5.630 -28.555 -15.974 1.00 94.25 332 LYS A C 1
ATOM 2629 O O . LYS A 1 332 ? 5.552 -28.839 -14.782 1.00 94.25 332 LYS A O 1
ATOM 2634 N N . ILE A 1 333 ? 4.683 -28.860 -16.855 1.00 94.69 333 ILE A N 1
ATOM 2635 C CA . ILE A 1 333 ? 3.413 -29.492 -16.488 1.00 94.69 333 ILE A CA 1
ATOM 2636 C C . ILE A 1 333 ? 3.457 -30.956 -16.918 1.00 94.69 333 ILE A C 1
ATOM 2638 O O . ILE A 1 333 ? 3.785 -31.249 -18.066 1.00 94.69 333 ILE A O 1
ATOM 2642 N N . VAL A 1 334 ? 3.102 -31.871 -16.016 1.00 95.25 334 VAL A N 1
ATOM 2643 C CA . VAL A 1 334 ? 2.949 -33.299 -16.319 1.00 95.25 334 VAL A CA 1
ATOM 2644 C C . VAL A 1 334 ? 1.516 -33.709 -15.996 1.00 95.25 334 VAL A C 1
ATOM 2646 O O . VAL A 1 334 ? 1.107 -33.638 -14.840 1.00 95.25 334 VAL A O 1
ATOM 2649 N N . VAL A 1 335 ? 0.755 -34.132 -17.005 1.00 96.06 335 VAL A N 1
ATOM 2650 C CA . VAL A 1 335 ? -0.633 -34.605 -16.855 1.00 96.06 335 VAL A CA 1
ATOM 2651 C C . VAL A 1 335 ? -0.666 -36.086 -17.205 1.00 96.06 335 VAL A C 1
ATOM 2653 O O . VAL A 1 335 ? -0.183 -36.474 -18.266 1.00 96.06 335 VAL A O 1
ATOM 2656 N N . ASP A 1 336 ? -1.164 -36.920 -16.290 1.00 96.12 336 ASP A N 1
ATOM 2657 C CA . ASP A 1 336 ? -1.249 -38.381 -16.455 1.00 96.12 336 ASP A CA 1
ATOM 2658 C C . ASP A 1 336 ? 0.076 -39.041 -16.899 1.00 96.12 336 ASP A C 1
ATOM 2660 O O . ASP A 1 336 ? 0.110 -39.979 -17.695 1.00 96.12 336 ASP A O 1
ATOM 2664 N N . GLY A 1 337 ? 1.200 -38.528 -16.385 1.00 96.19 337 GLY A N 1
ATOM 2665 C CA . GLY A 1 337 ? 2.548 -39.018 -16.692 1.00 96.19 337 GLY A CA 1
ATOM 2666 C C . GLY A 1 337 ? 3.153 -38.498 -18.002 1.00 96.19 337 GLY A C 1
ATOM 2667 O O . GLY A 1 337 ? 4.265 -38.898 -18.343 1.00 96.19 337 GLY A O 1
ATOM 2668 N N . GLN A 1 338 ? 2.473 -37.604 -18.725 1.00 96.94 338 GLN A N 1
ATOM 2669 C CA . GLN A 1 338 ? 2.977 -36.991 -19.957 1.00 96.94 338 GLN A CA 1
ATOM 2670 C C . GLN A 1 338 ? 3.392 -35.536 -19.722 1.00 96.94 338 GLN A C 1
ATOM 2672 O O . GLN A 1 338 ? 2.592 -34.730 -19.249 1.00 96.94 338 GLN A O 1
ATOM 2677 N N . GLU A 1 339 ? 4.637 -35.191 -20.063 1.00 97.06 339 GLU A N 1
ATOM 2678 C CA . GLU A 1 339 ? 5.109 -33.799 -20.058 1.00 97.06 339 GLU A CA 1
ATOM 2679 C C . GLU A 1 339 ? 4.407 -33.016 -21.174 1.00 97.06 339 GLU A C 1
ATOM 2681 O O . GLU A 1 339 ? 4.424 -33.411 -22.342 1.00 97.06 339 GLU A O 1
ATOM 2686 N N . MET A 1 340 ? 3.761 -31.914 -20.804 1.00 96.38 340 MET A N 1
ATOM 2687 C CA . MET A 1 340 ? 3.080 -31.027 -21.738 1.00 96.38 340 MET A CA 1
ATOM 2688 C C . MET A 1 340 ? 4.100 -30.144 -22.469 1.00 96.38 340 MET A C 1
ATOM 2690 O O . MET A 1 340 ? 5.081 -29.706 -21.868 1.00 96.38 340 MET A O 1
ATOM 2694 N N . PRO A 1 341 ? 3.871 -29.822 -23.755 1.00 95.75 341 PRO A N 1
ATOM 2695 C CA . PRO A 1 341 ? 4.845 -29.098 -24.575 1.00 95.75 341 PRO A CA 1
ATOM 2696 C C . PRO A 1 341 ? 5.026 -27.625 -24.182 1.00 95.75 341 PRO A C 1
ATOM 2698 O O . PRO A 1 341 ? 5.971 -26.984 -24.636 1.00 95.75 341 PRO A O 1
ATOM 2701 N N . GLN A 1 342 ? 4.108 -27.065 -23.392 1.00 96.19 342 GLN A N 1
ATOM 2702 C CA . GLN A 1 342 ? 4.049 -25.642 -23.076 1.00 96.19 342 GLN A CA 1
ATOM 2703 C C . GLN A 1 342 ? 3.819 -25.428 -21.583 1.00 96.19 342 GLN A C 1
ATOM 2705 O O . GLN A 1 342 ? 3.097 -26.187 -20.936 1.00 96.19 342 GLN A O 1
ATOM 2710 N N . THR A 1 343 ? 4.410 -24.358 -21.059 1.00 96.31 343 THR A N 1
ATOM 2711 C CA . THR A 1 343 ? 4.104 -23.837 -19.723 1.00 96.31 343 THR A CA 1
ATOM 2712 C C . THR A 1 343 ? 2.818 -23.009 -19.772 1.00 96.31 343 THR A C 1
ATOM 2714 O O . THR A 1 343 ? 2.390 -22.585 -20.852 1.00 96.31 343 THR A O 1
ATOM 2717 N N . LEU A 1 344 ? 2.214 -22.714 -18.617 1.00 96.12 344 LEU A N 1
ATOM 2718 C CA . LEU A 1 344 ? 1.029 -21.847 -18.566 1.00 96.12 344 LEU A CA 1
ATOM 2719 C C . LEU A 1 344 ? 1.339 -20.447 -19.109 1.00 96.12 344 LEU A C 1
ATOM 2721 O O . LEU A 1 344 ? 0.539 -19.890 -19.858 1.00 96.12 344 LEU A O 1
ATOM 2725 N N . PHE A 1 345 ? 2.521 -19.895 -18.807 1.00 95.06 345 PHE A N 1
ATOM 2726 C CA . PHE A 1 345 ? 2.933 -18.612 -19.380 1.00 95.06 345 PHE A CA 1
ATOM 2727 C C . PHE A 1 345 ? 3.013 -18.641 -20.899 1.00 95.06 345 PHE A C 1
ATOM 2729 O O . PHE A 1 345 ? 2.606 -17.674 -21.540 1.00 95.06 345 PHE A O 1
ATOM 2736 N N . GLN A 1 346 ? 3.524 -19.727 -21.481 1.00 96.00 346 GLN A N 1
ATOM 2737 C CA . GLN A 1 346 ? 3.585 -19.837 -22.932 1.00 96.00 346 GLN A CA 1
ATOM 2738 C C . GLN A 1 346 ? 2.176 -19.887 -23.530 1.00 96.00 346 GLN A C 1
ATOM 2740 O O . GLN A 1 346 ? 1.905 -19.155 -24.475 1.00 96.00 346 GLN A O 1
ATOM 2745 N N . MET A 1 347 ? 1.256 -20.648 -22.925 1.00 96.06 347 MET A N 1
ATOM 2746 C CA . MET A 1 347 ? -0.145 -20.694 -23.367 1.00 96.06 347 MET A CA 1
ATOM 2747 C C . MET A 1 347 ? -0.811 -19.311 -23.323 1.00 96.06 347 MET A C 1
ATOM 2749 O O . MET A 1 347 ? -1.534 -18.946 -24.248 1.00 96.06 347 MET A O 1
ATOM 2753 N N . VAL A 1 348 ? -0.548 -18.515 -22.280 1.00 95.25 348 VAL A N 1
ATOM 2754 C CA . VAL A 1 348 ? -1.061 -17.139 -22.178 1.00 95.25 348 VAL A CA 1
ATOM 2755 C C . VAL A 1 348 ? -0.425 -16.233 -23.238 1.00 95.25 348 VAL A C 1
ATOM 2757 O O . VAL A 1 348 ? -1.143 -15.510 -23.927 1.00 95.25 348 VAL A O 1
ATOM 2760 N N . LYS A 1 349 ? 0.900 -16.287 -23.425 1.00 95.62 349 LYS A N 1
ATOM 2761 C CA . LYS A 1 349 ? 1.616 -15.475 -24.428 1.00 95.62 349 LYS A CA 1
ATOM 2762 C C . LYS A 1 349 ? 1.199 -15.806 -25.860 1.00 95.62 349 LYS A C 1
ATOM 2764 O O . LYS A 1 349 ? 1.119 -14.902 -26.686 1.00 95.62 349 LYS A O 1
ATOM 2769 N N . ASP A 1 350 ? 0.859 -17.058 -26.145 1.00 95.94 350 ASP A N 1
ATOM 2770 C CA . ASP A 1 350 ? 0.410 -17.498 -27.470 1.00 95.94 350 ASP A CA 1
ATOM 2771 C C . ASP A 1 350 ? -0.941 -16.896 -27.885 1.00 95.94 350 ASP A C 1
ATOM 2773 O O . ASP A 1 350 ? -1.247 -16.817 -29.077 1.00 95.94 350 ASP A O 1
ATOM 2777 N N . THR A 1 351 ? -1.736 -16.397 -26.930 1.00 95.81 351 THR A N 1
ATOM 2778 C CA . THR A 1 351 ? -2.954 -15.631 -27.246 1.00 95.81 351 THR A CA 1
ATOM 2779 C C . THR A 1 351 ? -2.644 -14.314 -27.972 1.00 95.81 351 THR A C 1
ATOM 2781 O O . THR A 1 351 ? -3.493 -13.798 -28.707 1.00 95.81 351 THR A O 1
ATOM 2784 N N . LEU A 1 352 ? -1.406 -13.809 -27.866 1.00 96.12 352 LEU A N 1
ATOM 2785 C CA . LEU A 1 352 ? -0.884 -12.674 -28.628 1.00 96.12 352 LEU A CA 1
ATOM 2786 C C . LEU A 1 352 ? -0.506 -13.098 -30.060 1.00 96.12 352 LEU A C 1
ATOM 2788 O O . LEU A 1 352 ? 0.646 -13.027 -30.493 1.00 96.12 352 LEU A O 1
ATOM 2792 N N . THR A 1 353 ? -1.512 -13.553 -30.805 1.00 96.44 353 THR A N 1
ATOM 2793 C CA . THR A 1 353 ? -1.409 -13.927 -32.224 1.00 96.44 353 THR A CA 1
ATOM 2794 C C . THR A 1 353 ? -0.924 -12.763 -33.096 1.00 96.44 353 THR A C 1
ATOM 2796 O O . THR A 1 353 ? -1.024 -11.601 -32.707 1.00 96.44 353 THR A O 1
ATOM 2799 N N . GLU A 1 354 ? -0.480 -13.036 -34.328 1.00 94.88 354 GLU A N 1
ATOM 2800 C CA . GLU A 1 354 ? -0.089 -11.981 -35.283 1.00 94.88 354 GLU A CA 1
ATOM 2801 C C . GLU A 1 354 ? -1.187 -10.929 -35.504 1.00 94.88 354 GLU A C 1
ATOM 2803 O O . GLU A 1 354 ? -0.895 -9.743 -35.635 1.00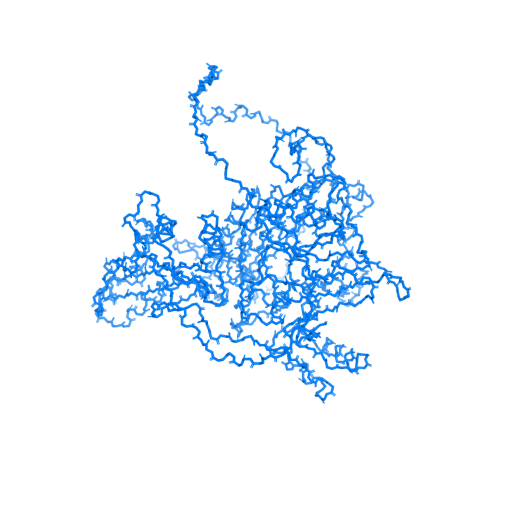 94.88 354 GLU A O 1
ATOM 2808 N N . THR A 1 355 ? -2.462 -11.329 -35.477 1.00 94.81 355 THR A N 1
ATOM 2809 C CA . THR A 1 355 ? -3.589 -10.388 -35.541 1.00 94.81 355 THR A CA 1
ATOM 2810 C C . THR A 1 355 ? -3.711 -9.556 -34.264 1.00 94.81 355 THR A C 1
ATOM 2812 O O . THR A 1 355 ? -3.914 -8.348 -34.346 1.00 94.81 355 THR A O 1
ATOM 2815 N N . ALA A 1 356 ? -3.548 -10.157 -33.081 1.00 94.69 356 ALA A N 1
ATOM 2816 C CA . ALA A 1 356 ? -3.590 -9.424 -31.813 1.00 94.69 356 ALA A CA 1
ATOM 2817 C C . ALA A 1 356 ? -2.421 -8.428 -31.680 1.00 94.69 356 ALA A C 1
ATOM 2819 O O . ALA A 1 356 ? -2.626 -7.299 -31.233 1.00 94.69 356 ALA A O 1
ATOM 2820 N N . LYS A 1 357 ? -1.222 -8.789 -32.163 1.00 95.19 357 LYS A N 1
ATOM 2821 C CA . LYS A 1 357 ? -0.042 -7.903 -32.212 1.00 95.19 357 LYS A CA 1
ATOM 2822 C C . LYS A 1 357 ? -0.283 -6.624 -33.011 1.00 95.19 357 LYS A C 1
ATOM 2824 O O . LYS A 1 357 ? 0.313 -5.600 -32.709 1.00 95.19 357 LYS A O 1
ATOM 2829 N N . GLN A 1 358 ? -1.184 -6.641 -33.996 1.00 94.88 358 GLN A N 1
ATOM 2830 C CA . GLN A 1 358 ? -1.536 -5.429 -34.745 1.00 94.88 358 GLN A CA 1
ATOM 2831 C C . GLN A 1 358 ? -2.274 -4.394 -33.889 1.00 94.88 358 GLN A C 1
ATOM 2833 O O . GLN A 1 358 ? -2.258 -3.216 -34.246 1.00 94.88 358 GLN A O 1
ATOM 2838 N N . ASN A 1 359 ? -2.912 -4.810 -32.792 1.00 96.62 359 ASN A N 1
ATOM 2839 C CA . ASN A 1 359 ? -3.632 -3.936 -31.865 1.00 96.62 359 ASN A CA 1
ATOM 2840 C C . ASN A 1 359 ? -2.906 -3.738 -30.524 1.00 96.62 359 ASN A C 1
ATOM 2842 O O . ASN A 1 359 ? -3.199 -2.783 -29.814 1.00 96.62 359 ASN A O 1
ATOM 2846 N N . SER A 1 360 ? -1.976 -4.621 -30.166 1.00 97.12 360 SER A N 1
ATOM 2847 C CA . SER A 1 360 ? -1.177 -4.514 -28.944 1.00 97.12 360 SER A CA 1
ATOM 2848 C C . SER A 1 360 ? -0.101 -3.437 -29.080 1.00 97.12 360 SER A C 1
ATOM 2850 O O . SER A 1 360 ? 0.602 -3.388 -30.087 1.00 97.12 360 SER A O 1
ATOM 2852 N N . VAL A 1 361 ? 0.047 -2.598 -28.058 1.00 97.69 361 VAL A N 1
ATOM 2853 C CA . VAL A 1 361 ? 1.134 -1.613 -27.929 1.00 97.69 361 VAL A CA 1
ATOM 2854 C C . VAL A 1 361 ? 2.146 -2.083 -26.887 1.00 97.69 361 VAL A C 1
ATOM 2856 O O . VAL A 1 361 ? 3.339 -2.074 -27.161 1.00 97.69 361 VAL A O 1
ATOM 2859 N N . ILE A 1 362 ? 1.666 -2.557 -25.734 1.00 97.50 362 ILE A N 1
ATOM 2860 C CA . ILE A 1 362 ? 2.485 -3.099 -24.641 1.00 97.50 362 ILE A CA 1
ATOM 2861 C C . ILE A 1 362 ? 1.875 -4.428 -24.205 1.00 97.50 362 ILE A C 1
ATOM 2863 O O . ILE A 1 362 ? 0.674 -4.491 -23.933 1.00 97.50 362 ILE A O 1
ATOM 2867 N N . ALA A 1 363 ? 2.691 -5.482 -24.146 1.00 95.94 363 ALA A N 1
ATOM 2868 C CA . ALA A 1 363 ? 2.288 -6.787 -23.626 1.00 95.94 363 ALA A CA 1
ATOM 2869 C C . ALA A 1 363 ? 3.497 -7.551 -23.065 1.00 95.94 363 ALA A C 1
ATOM 2871 O O . ALA A 1 363 ? 4.481 -7.762 -23.772 1.00 95.94 363 ALA A O 1
ATOM 2872 N N . PHE A 1 364 ? 3.387 -8.024 -21.819 1.00 93.62 364 PHE A N 1
ATOM 2873 C CA . PHE A 1 364 ? 4.380 -8.875 -21.140 1.00 93.62 364 PHE A CA 1
ATOM 2874 C C . PHE A 1 364 ? 5.776 -8.257 -20.922 1.00 93.62 364 PHE A C 1
ATOM 2876 O O . PHE A 1 364 ? 6.744 -9.005 -20.780 1.00 93.62 364 PHE A O 1
ATOM 2883 N N . HIS A 1 365 ? 5.899 -6.928 -20.916 1.00 92.50 365 HIS A N 1
ATOM 2884 C CA . HIS A 1 365 ? 7.170 -6.231 -20.663 1.00 92.50 365 HIS A CA 1
ATOM 2885 C C . HIS A 1 365 ? 6.994 -4.918 -19.870 1.00 92.50 365 HIS A C 1
ATOM 2887 O O . HIS A 1 365 ? 7.832 -4.021 -19.954 1.00 92.50 365 HIS A O 1
ATOM 2893 N N . ASP A 1 366 ? 5.872 -4.775 -19.165 1.00 95.31 366 ASP A N 1
ATOM 2894 C CA . ASP A 1 366 ? 5.522 -3.611 -18.345 1.00 95.31 366 ASP A CA 1
ATOM 2895 C C . ASP A 1 366 ? 4.472 -4.024 -17.293 1.00 95.31 366 ASP A C 1
ATOM 2897 O O . ASP A 1 366 ? 3.925 -5.128 -17.384 1.00 95.31 366 ASP A O 1
ATOM 2901 N N . ASN A 1 367 ? 4.163 -3.133 -16.349 1.00 94.19 367 ASN A N 1
ATOM 2902 C CA . ASN A 1 367 ? 3.188 -3.335 -15.271 1.00 94.19 367 ASN A CA 1
ATOM 2903 C C . ASN A 1 367 ? 1.756 -3.518 -15.793 1.00 94.19 367 ASN A C 1
ATOM 2905 O O . ASN A 1 367 ? 0.946 -4.220 -15.194 1.00 94.19 367 ASN A O 1
ATOM 2909 N N . SER A 1 368 ? 1.435 -2.908 -16.937 1.00 96.75 368 SER A N 1
ATOM 2910 C CA . SER A 1 368 ? 0.115 -3.021 -17.561 1.00 96.75 368 SER A CA 1
ATOM 2911 C C . SER A 1 368 ? 0.198 -3.413 -19.030 1.00 96.75 368 SER A C 1
ATOM 2913 O O . SER A 1 368 ? 1.213 -3.240 -19.705 1.00 96.75 368 SER A O 1
ATOM 2915 N N . SER A 1 369 ? -0.925 -3.900 -19.559 1.00 97.31 369 SER A N 1
ATOM 2916 C CA . SER A 1 369 ? -1.090 -4.117 -20.996 1.00 97.31 369 SER A CA 1
ATOM 2917 C C . SER A 1 369 ? -1.771 -2.919 -21.645 1.00 97.31 369 SER A C 1
ATOM 2919 O O . SER A 1 369 ? -2.680 -2.311 -21.074 1.00 97.31 369 SER A O 1
ATOM 2921 N N . VAL A 1 370 ? -1.355 -2.596 -22.868 1.00 98.44 370 VAL A N 1
ATOM 2922 C CA . VAL A 1 370 ? -1.863 -1.439 -23.611 1.00 98.44 370 VAL A CA 1
ATOM 2923 C C . VAL A 1 370 ? -2.236 -1.856 -25.020 1.00 98.44 370 VAL A C 1
ATOM 2925 O O . VAL A 1 370 ? -1.460 -2.519 -25.710 1.00 98.44 370 VAL A O 1
ATOM 2928 N N . ILE A 1 371 ? -3.413 -1.430 -25.467 1.00 98.25 371 ILE A N 1
ATOM 2929 C CA . ILE A 1 371 ? -3.871 -1.577 -26.847 1.00 98.25 371 ILE A CA 1
ATOM 2930 C C . ILE A 1 371 ? -3.964 -0.217 -27.534 1.00 98.25 371 ILE A C 1
ATOM 2932 O O . ILE A 1 371 ? -4.101 0.825 -26.885 1.00 98.25 371 ILE A O 1
ATOM 2936 N N . LYS A 1 372 ? -3.930 -0.226 -28.867 1.00 98.00 372 LYS A N 1
ATOM 2937 C CA . LYS A 1 372 ? -4.078 0.983 -29.674 1.00 98.00 372 LYS A CA 1
ATOM 2938 C C . LYS A 1 372 ? -5.393 1.673 -29.335 1.00 98.00 372 LYS A C 1
ATOM 2940 O O . LYS A 1 372 ? -6.461 1.064 -29.345 1.00 98.00 372 LYS A O 1
ATOM 2945 N N . GLY A 1 373 ? -5.286 2.959 -29.038 1.00 96.88 373 GLY A N 1
ATOM 2946 C CA . GLY A 1 373 ? -6.433 3.845 -28.892 1.00 96.88 373 GLY A CA 1
ATOM 2947 C C . GLY A 1 373 ? -6.605 4.722 -30.127 1.00 96.88 373 GLY A C 1
ATOM 2948 O O . GLY A 1 373 ? -6.600 4.224 -31.252 1.00 96.88 373 GLY A O 1
ATOM 2949 N N . ALA A 1 374 ? -6.789 6.024 -29.925 1.00 97.62 374 ALA A N 1
ATOM 2950 C CA . ALA A 1 374 ? -7.108 6.961 -30.995 1.00 97.62 374 ALA A CA 1
ATOM 2951 C C . ALA A 1 374 ? -6.484 8.340 -30.763 1.00 97.62 374 ALA A C 1
ATOM 2953 O O . ALA A 1 374 ? -6.106 8.700 -29.648 1.00 97.62 374 ALA A O 1
ATOM 2954 N N . ASN A 1 375 ? -6.443 9.145 -31.824 1.00 98.19 375 ASN A N 1
ATOM 2955 C CA . ASN A 1 375 ? -6.216 10.578 -31.690 1.00 98.19 375 ASN A CA 1
ATOM 2956 C C . ASN A 1 375 ? -7.423 11.217 -31.005 1.00 98.19 375 ASN A C 1
ATOM 2958 O O . ASN A 1 375 ? -8.548 11.111 -31.497 1.00 98.19 375 ASN A O 1
ATOM 2962 N N . ILE A 1 376 ? -7.178 11.883 -29.882 1.00 97.25 376 ILE A N 1
ATOM 2963 C CA . ILE A 1 376 ? -8.206 12.563 -29.097 1.00 97.25 376 ILE A CA 1
ATOM 2964 C C . ILE A 1 376 ? -7.884 14.047 -28.969 1.00 97.25 376 ILE A C 1
ATOM 2966 O O . ILE A 1 376 ? -6.723 14.452 -29.025 1.00 97.25 376 ILE A O 1
ATOM 2970 N N . VAL A 1 377 ? -8.925 14.845 -28.742 1.00 97.38 377 VAL A N 1
ATOM 2971 C CA . VAL A 1 377 ? -8.797 16.211 -28.229 1.00 97.38 377 VAL A CA 1
ATOM 2972 C C . VAL A 1 377 ? -9.120 16.166 -26.741 1.00 97.38 377 VAL A C 1
ATOM 2974 O O . VAL A 1 377 ? -10.172 15.665 -26.348 1.00 97.38 377 VAL A O 1
ATOM 2977 N N . THR A 1 378 ? -8.206 16.658 -25.912 1.00 94.69 378 THR A N 1
ATOM 2978 C CA . THR A 1 378 ? -8.362 16.717 -24.453 1.00 94.69 378 THR A CA 1
ATOM 2979 C C . THR A 1 378 ? -7.917 18.076 -23.922 1.00 94.69 378 THR A C 1
ATOM 2981 O O . THR A 1 378 ? -7.344 18.877 -24.658 1.00 94.69 378 THR A O 1
ATOM 2984 N N . LEU A 1 379 ? -8.171 18.346 -22.644 1.00 95.06 379 LEU A N 1
ATOM 2985 C CA . LEU A 1 379 ? -7.722 19.560 -21.971 1.00 95.06 379 LEU A CA 1
ATOM 2986 C C . LEU A 1 379 ? -6.414 19.295 -21.222 1.00 95.06 379 LEU A C 1
ATOM 2988 O O . LEU A 1 379 ? -6.294 18.311 -20.491 1.00 95.06 379 LEU A O 1
ATOM 2992 N N . GLY A 1 380 ? -5.446 20.191 -21.381 1.00 94.38 380 GLY A N 1
ATOM 2993 C CA . GLY A 1 380 ? -4.187 20.175 -20.638 1.00 94.38 380 GLY A CA 1
ATOM 2994 C C . GLY A 1 380 ? -3.760 21.582 -20.218 1.00 94.38 380 GLY A C 1
ATOM 2995 O O . GLY A 1 380 ? -4.275 22.559 -20.767 1.00 94.38 380 GLY A O 1
ATOM 2996 N N . PRO A 1 381 ? -2.850 21.713 -19.242 1.00 94.94 381 PRO A N 1
ATOM 2997 C CA . PRO A 1 381 ? -2.315 23.012 -18.844 1.00 94.94 381 PRO A CA 1
ATOM 2998 C C . PRO A 1 381 ? -1.481 23.634 -19.975 1.00 94.94 381 PRO A C 1
ATOM 3000 O O . PRO A 1 381 ? -0.772 22.928 -20.690 1.00 94.94 381 PRO A O 1
ATOM 3003 N N . VAL A 1 382 ? -1.542 24.962 -20.119 1.00 95.31 382 VAL A N 1
ATOM 3004 C CA . VAL A 1 382 ? -0.682 25.724 -21.048 1.00 95.31 382 VAL A CA 1
ATOM 3005 C C . VAL A 1 382 ? 0.787 25.623 -20.625 1.00 95.31 382 VAL A C 1
ATOM 3007 O O . VAL A 1 382 ? 1.660 25.451 -21.472 1.00 95.31 382 VAL A O 1
ATOM 3010 N N . SER A 1 383 ? 1.043 25.681 -19.315 1.00 92.69 383 SER A N 1
ATOM 3011 C CA . SER A 1 383 ? 2.367 25.511 -18.711 1.00 92.69 383 SER A CA 1
ATOM 3012 C C . SER A 1 383 ? 2.312 24.366 -17.692 1.00 92.69 383 SER A C 1
ATOM 3014 O O . SER A 1 383 ? 1.991 24.606 -16.524 1.00 92.69 383 SER A O 1
ATOM 3016 N N . PRO A 1 384 ? 2.561 23.109 -18.108 1.00 89.50 384 PRO A N 1
ATOM 3017 C CA . PRO A 1 384 ? 2.657 21.977 -17.189 1.00 89.50 384 PRO A CA 1
ATOM 3018 C C . PRO A 1 384 ? 3.692 22.241 -16.088 1.00 89.50 384 PRO A C 1
ATOM 3020 O O . PRO A 1 384 ? 4.787 22.724 -16.364 1.00 89.50 384 PRO A O 1
ATOM 3023 N N . GLY A 1 385 ? 3.348 21.938 -14.835 1.00 81.69 385 GLY A N 1
ATOM 3024 C CA . GLY A 1 385 ? 4.216 22.210 -13.683 1.00 81.69 385 GLY A CA 1
ATOM 3025 C C . GLY A 1 385 ? 4.066 23.610 -13.074 1.00 81.69 385 GLY A C 1
ATOM 3026 O O . GLY A 1 385 ? 4.605 23.845 -11.996 1.00 81.69 385 GLY A O 1
ATOM 3027 N N . GLU A 1 386 ? 3.280 24.506 -13.678 1.00 87.75 386 GLU A N 1
ATOM 3028 C CA . GLU A 1 386 ? 3.005 25.853 -13.163 1.00 87.75 386 GLU A CA 1
ATOM 3029 C C . GLU A 1 386 ? 1.494 26.157 -13.132 1.00 87.75 386 GLU A C 1
ATOM 3031 O O . GLU A 1 386 ? 0.716 25.565 -13.890 1.00 87.75 386 GLU A O 1
ATOM 3036 N N . PRO A 1 387 ? 1.029 27.093 -12.280 1.00 89.88 387 PRO A N 1
ATOM 3037 C CA . PRO A 1 387 ? -0.335 27.606 -12.370 1.00 89.88 387 PRO A CA 1
ATOM 3038 C C . PRO A 1 387 ? -0.580 28.244 -13.744 1.00 89.88 387 PRO A C 1
ATOM 3040 O O . PRO A 1 387 ? 0.023 29.259 -14.088 1.00 89.88 387 PRO A O 1
ATOM 3043 N N . SER A 1 388 ? -1.474 27.657 -14.536 1.00 94.44 388 SER A N 1
ATOM 3044 C CA . SER A 1 388 ? -1.774 28.129 -15.888 1.00 94.44 388 SER A CA 1
ATOM 3045 C C . SER A 1 388 ? -3.216 27.824 -16.295 1.00 94.44 388 SER A C 1
ATOM 3047 O O . SER A 1 388 ? -3.911 27.033 -15.653 1.00 94.44 388 SER A O 1
ATOM 3049 N N . ALA A 1 389 ? -3.687 28.490 -17.353 1.00 96.44 389 ALA A N 1
ATOM 3050 C CA . ALA A 1 389 ? -4.969 28.159 -17.965 1.00 96.44 389 ALA A CA 1
ATOM 3051 C C . ALA A 1 389 ? -4.914 26.764 -18.607 1.00 96.44 389 ALA A C 1
ATOM 3053 O O . ALA A 1 389 ? -3.845 26.273 -18.970 1.00 96.44 389 ALA A O 1
ATOM 3054 N N . VAL A 1 390 ? -6.079 26.143 -18.775 1.00 97.00 390 VAL A N 1
ATOM 3055 C CA . VAL A 1 390 ? -6.214 24.920 -19.570 1.00 97.00 390 VAL A CA 1
ATOM 3056 C C . VAL A 1 390 ? -6.509 25.269 -21.025 1.00 97.00 390 VAL A C 1
ATOM 3058 O O . VAL A 1 390 ? -7.213 26.239 -21.306 1.00 97.00 390 VAL A O 1
ATOM 3061 N N . GLN A 1 391 ? -5.987 24.467 -21.945 1.00 96.12 391 GLN A N 1
ATOM 3062 C CA . GLN A 1 391 ? -6.229 24.581 -23.378 1.00 96.12 391 GLN A CA 1
ATOM 3063 C C . GLN A 1 391 ? -6.522 23.212 -23.988 1.00 96.12 391 GLN A C 1
ATOM 3065 O O . GLN A 1 391 ? -6.122 22.176 -23.451 1.00 96.12 391 GLN A O 1
ATOM 3070 N N . GLU A 1 392 ? -7.197 23.212 -25.133 1.00 97.62 392 GLU A N 1
ATOM 3071 C CA . GLU A 1 392 ? -7.321 22.010 -25.950 1.00 97.62 392 GLU A CA 1
ATOM 3072 C C . GLU A 1 392 ? -5.947 21.581 -26.476 1.00 97.62 392 GLU A C 1
ATOM 3074 O O . GLU A 1 392 ? -5.138 22.396 -26.924 1.00 97.62 392 GLU A O 1
ATOM 3079 N N . ARG A 1 393 ? -5.689 20.276 -26.437 1.00 94.94 393 ARG A N 1
ATOM 3080 C CA . ARG A 1 393 ? -4.524 19.634 -27.042 1.00 94.94 393 ARG A CA 1
ATOM 3081 C C . ARG A 1 393 ? -4.956 18.367 -27.761 1.00 94.94 393 ARG A C 1
ATOM 3083 O O . ARG A 1 393 ? -5.864 17.670 -27.311 1.00 94.94 393 ARG A O 1
ATOM 3090 N N . SER A 1 394 ? -4.286 18.076 -28.868 1.00 95.94 394 SER A N 1
ATOM 3091 C CA . SER A 1 394 ? -4.462 16.828 -29.608 1.00 95.94 394 SER A CA 1
ATOM 3092 C C . SER A 1 394 ? -3.286 15.903 -29.330 1.00 95.94 394 SER A C 1
ATOM 3094 O O . SER A 1 394 ? -2.140 16.344 -29.407 1.00 95.94 394 SER A O 1
ATOM 3096 N N . LEU A 1 395 ? -3.565 14.644 -29.005 1.00 96.19 395 LEU A N 1
ATOM 3097 C CA . LEU A 1 395 ? -2.550 13.604 -28.833 1.00 96.19 395 LEU A CA 1
ATOM 3098 C C . LEU A 1 395 ? -3.122 12.232 -29.193 1.00 96.19 395 LEU A C 1
ATOM 3100 O O . LEU A 1 395 ? -4.335 12.014 -29.116 1.00 96.19 395 LEU A O 1
ATOM 3104 N N . GLU A 1 396 ? -2.245 11.311 -29.576 1.00 97.81 396 GLU A N 1
ATOM 3105 C CA . GLU A 1 396 ? -2.594 9.901 -29.698 1.00 97.81 396 GLU A CA 1
ATOM 3106 C C . GLU A 1 396 ? -2.641 9.290 -28.297 1.00 97.81 396 GLU A C 1
ATOM 3108 O O . GLU A 1 396 ? -1.631 9.258 -27.597 1.00 97.81 396 GLU A O 1
ATOM 3113 N N . SER A 1 397 ? -3.821 8.848 -27.864 1.00 97.88 397 SER A N 1
ATOM 3114 C CA . SER A 1 397 ? -4.018 8.236 -26.552 1.00 97.88 397 SER A CA 1
ATOM 3115 C C . SER A 1 397 ? -4.377 6.770 -26.720 1.00 97.88 397 SER A C 1
ATOM 3117 O O . SER A 1 397 ? -5.322 6.430 -27.433 1.00 97.88 397 SER A O 1
ATOM 3119 N N . HIS A 1 398 ? -3.613 5.899 -26.079 1.00 98.56 398 HIS A N 1
ATOM 3120 C CA . HIS A 1 398 ? -3.823 4.461 -26.042 1.00 98.56 398 HIS A CA 1
ATOM 3121 C C . HIS A 1 398 ? -4.589 4.028 -24.793 1.00 98.56 398 HIS A C 1
ATOM 3123 O O . HIS A 1 398 ? -4.664 4.763 -23.808 1.00 98.56 398 HIS A O 1
ATOM 3129 N N . LEU A 1 399 ? -5.176 2.832 -24.856 1.00 98.19 399 LEU A N 1
ATOM 3130 C CA . LEU A 1 399 ? -6.026 2.292 -23.799 1.00 98.19 399 LEU A CA 1
ATOM 3131 C C . LEU A 1 399 ? -5.250 1.256 -22.998 1.00 98.19 399 LEU A C 1
ATOM 3133 O O . LEU A 1 399 ? -4.748 0.282 -23.558 1.00 98.19 399 LEU A O 1
ATOM 3137 N N . LEU A 1 400 ? -5.188 1.472 -21.694 1.00 97.56 400 LEU A N 1
ATOM 3138 C CA . LEU A 1 400 ? -4.487 0.620 -20.749 1.00 97.56 400 LEU A CA 1
ATOM 3139 C C . LEU A 1 400 ? -5.484 -0.186 -19.922 1.00 97.56 400 LEU A C 1
ATOM 3141 O O . LEU A 1 400 ? -6.521 0.345 -19.515 1.00 97.56 400 LEU A O 1
ATOM 3145 N N . LEU A 1 401 ? -5.137 -1.441 -19.642 1.00 97.38 401 LEU A N 1
ATOM 3146 C CA . LEU A 1 401 ? -5.793 -2.256 -18.626 1.00 97.38 401 LEU A CA 1
ATOM 3147 C C . LEU A 1 401 ? -4.742 -2.998 -17.792 1.00 97.38 401 LEU A C 1
ATOM 3149 O O . LEU A 1 401 ? -3.866 -3.671 -18.339 1.00 97.38 401 LEU A O 1
ATOM 3153 N N . THR A 1 402 ? -4.897 -2.927 -16.476 1.00 97.12 402 THR A N 1
ATOM 3154 C CA . THR A 1 402 ? -4.223 -3.805 -15.511 1.00 97.12 402 THR A CA 1
ATOM 3155 C C . THR A 1 402 ? -5.238 -4.412 -14.555 1.00 97.12 402 THR A C 1
ATOM 3157 O O . THR A 1 402 ? -6.333 -3.867 -14.377 1.00 97.12 402 THR A O 1
ATOM 3160 N N . ALA A 1 403 ? -4.901 -5.559 -13.979 1.00 96.00 403 ALA A N 1
ATOM 3161 C CA . ALA A 1 403 ? -5.719 -6.242 -12.999 1.00 96.00 403 ALA A CA 1
ATOM 3162 C C . ALA A 1 403 ? -4.845 -6.983 -11.990 1.00 96.00 403 ALA A C 1
ATOM 3164 O O . ALA A 1 403 ? -3.929 -7.707 -12.371 1.00 96.00 403 ALA A O 1
ATOM 3165 N N . GLU A 1 404 ? -5.206 -6.871 -10.718 1.00 93.12 404 GLU A N 1
ATOM 3166 C CA . GLU A 1 404 ? -4.545 -7.545 -9.612 1.00 93.12 404 GLU A CA 1
ATOM 3167 C C . GLU A 1 404 ? -5.559 -8.198 -8.668 1.00 93.12 404 GLU A C 1
ATOM 3169 O O . GLU A 1 404 ? -6.781 -8.017 -8.767 1.00 93.12 404 GLU A O 1
ATOM 3174 N N . T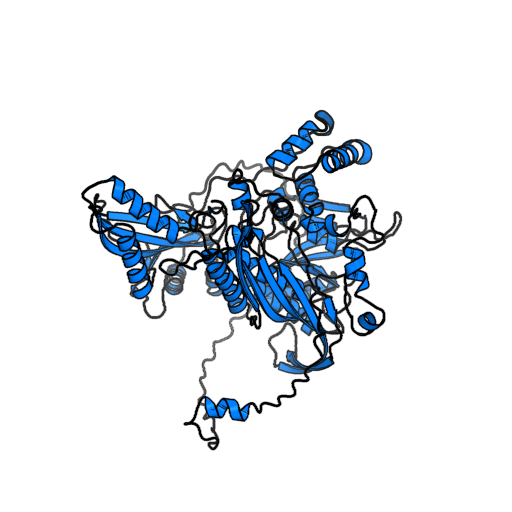HR A 1 405 ? -5.042 -8.989 -7.729 1.00 94.88 405 THR A N 1
ATOM 3175 C CA . THR A 1 405 ? -5.852 -9.538 -6.644 1.00 94.88 405 THR A CA 1
ATOM 3176 C C . THR A 1 405 ? -5.173 -9.341 -5.307 1.00 94.88 405 THR A C 1
ATOM 3178 O O . THR A 1 405 ? -3.972 -9.559 -5.184 1.00 94.88 405 THR A O 1
ATOM 3181 N N . HIS A 1 406 ? -5.959 -9.034 -4.281 1.00 93.19 406 HIS A N 1
ATOM 3182 C CA . HIS A 1 406 ? -5.455 -8.747 -2.944 1.00 93.19 406 HIS A CA 1
ATOM 3183 C C . HIS A 1 406 ? -6.099 -9.662 -1.889 1.00 93.19 406 HIS A C 1
ATOM 3185 O O . HIS A 1 406 ? -6.648 -9.244 -0.870 1.00 93.19 406 HIS A O 1
ATOM 3191 N N . ASN A 1 407 ? -6.068 -10.962 -2.182 1.00 93.19 407 ASN A N 1
ATOM 3192 C CA . ASN A 1 407 ? -6.898 -11.994 -1.554 1.00 93.19 407 ASN A CA 1
ATOM 3193 C C . ASN A 1 407 ? -6.604 -12.222 -0.065 1.00 93.19 407 ASN A C 1
ATOM 3195 O O . ASN A 1 407 ? -7.510 -12.185 0.763 1.00 93.19 407 ASN A O 1
ATOM 3199 N N . PHE A 1 408 ? -5.343 -12.502 0.283 1.00 88.56 408 PHE A N 1
ATOM 3200 C CA . PHE A 1 408 ? -4.982 -12.861 1.658 1.00 88.56 408 PHE A CA 1
ATOM 3201 C C . PHE A 1 408 ? -5.136 -11.683 2.629 1.00 88.56 408 PHE A C 1
ATOM 3203 O O . PHE A 1 408 ? -5.855 -11.852 3.616 1.00 88.56 408 PHE A O 1
ATOM 3210 N N . PRO A 1 409 ? -4.593 -10.483 2.347 1.00 89.56 409 PRO A N 1
ATOM 3211 C CA . PRO A 1 409 ? -4.757 -9.362 3.268 1.00 89.56 409 PRO A CA 1
ATOM 3212 C C . PRO A 1 409 ? -6.221 -8.934 3.397 1.00 89.56 409 PRO A C 1
ATOM 3214 O O . PRO A 1 409 ? -6.662 -8.618 4.498 1.00 89.56 409 PRO A O 1
ATOM 3217 N N . SER A 1 410 ? -7.014 -9.028 2.319 1.00 92.75 410 SER A N 1
ATOM 3218 C CA . SER A 1 410 ? -8.461 -8.769 2.386 1.00 92.75 410 SER A CA 1
ATOM 3219 C C . SER A 1 410 ? -9.233 -9.825 3.186 1.00 92.75 410 SER A C 1
ATOM 3221 O O . SER A 1 410 ? -10.348 -9.571 3.628 1.00 92.75 410 SER A O 1
ATOM 3223 N N . GLY A 1 411 ? -8.668 -11.018 3.375 1.00 92.00 411 GLY A N 1
ATOM 3224 C CA . GLY A 1 411 ? -9.207 -12.019 4.291 1.00 92.00 411 GLY A CA 1
ATOM 3225 C C . GLY A 1 411 ? -8.876 -11.720 5.755 1.00 92.00 411 GLY A C 1
ATOM 3226 O O . GLY A 1 411 ? -9.702 -11.991 6.618 1.00 92.00 411 GLY A O 1
ATOM 3227 N N . VAL A 1 412 ? -7.700 -11.153 6.042 1.00 88.31 412 VAL A N 1
ATOM 3228 C CA . VAL A 1 412 ? -7.228 -10.859 7.411 1.00 88.31 412 VAL A CA 1
ATOM 3229 C C . VAL A 1 412 ? -7.804 -9.543 7.942 1.00 88.31 412 VAL A C 1
ATOM 3231 O O . VAL A 1 412 ? -8.369 -9.504 9.034 1.00 88.31 412 VAL A O 1
ATOM 3234 N N . ALA A 1 413 ? -7.680 -8.469 7.161 1.00 89.94 413 ALA A N 1
ATOM 3235 C CA . ALA A 1 413 ? -8.150 -7.126 7.482 1.00 89.94 413 ALA A CA 1
ATOM 3236 C C . ALA A 1 413 ? -8.821 -6.533 6.226 1.00 89.94 413 ALA A C 1
ATOM 3238 O O . ALA A 1 413 ? -8.159 -5.873 5.422 1.00 89.94 413 ALA A O 1
ATOM 3239 N N . PRO A 1 414 ? -10.127 -6.787 6.008 1.00 93.56 414 PRO A N 1
ATOM 3240 C CA . PRO A 1 414 ? -10.722 -6.598 4.686 1.00 93.56 414 PRO A CA 1
ATOM 3241 C C . PRO A 1 414 ? -10.751 -5.155 4.186 1.00 93.56 414 PRO A C 1
ATOM 3243 O O . PRO A 1 414 ? -10.558 -4.932 2.996 1.00 93.56 414 PRO A O 1
ATOM 3246 N N . PHE A 1 415 ? -10.961 -4.182 5.079 1.00 94.94 415 PHE A N 1
ATOM 3247 C CA . PHE A 1 415 ? -10.956 -2.764 4.717 1.00 94.94 415 PHE A CA 1
ATOM 3248 C C . PHE A 1 415 ? -9.574 -2.315 4.206 1.00 94.94 415 PHE A C 1
ATOM 3250 O O . PHE A 1 415 ? -9.480 -1.993 3.021 1.00 94.94 415 PHE A O 1
ATOM 3257 N N . PRO A 1 416 ? -8.487 -2.364 5.010 1.00 92.50 416 PRO A N 1
ATOM 3258 C CA . PRO A 1 416 ? -7.171 -1.942 4.532 1.00 92.50 416 PRO A CA 1
ATOM 3259 C C . PRO A 1 416 ? -6.621 -2.851 3.427 1.00 92.50 416 PRO A C 1
ATOM 3261 O O . PRO A 1 416 ? -5.905 -2.379 2.552 1.00 92.50 416 PRO A O 1
ATOM 3264 N N . GLY A 1 417 ? -6.972 -4.143 3.420 1.00 93.19 417 GLY A N 1
ATOM 3265 C CA . GLY A 1 417 ? -6.588 -5.050 2.341 1.00 93.19 417 GLY A CA 1
ATOM 3266 C C . GLY A 1 417 ? -7.181 -4.646 0.989 1.00 93.19 417 GLY A C 1
ATOM 3267 O O . GLY A 1 417 ? -6.505 -4.755 -0.028 1.00 93.19 417 GLY A O 1
ATOM 3268 N N . ALA A 1 418 ? -8.419 -4.151 0.957 1.00 95.62 418 ALA A N 1
ATOM 3269 C CA . ALA A 1 418 ? -9.029 -3.682 -0.281 1.00 95.62 418 ALA A CA 1
ATOM 3270 C C . ALA A 1 418 ? -8.571 -2.273 -0.689 1.00 95.62 418 ALA A C 1
ATOM 3272 O O . ALA A 1 418 ? -8.498 -1.986 -1.884 1.00 95.62 418 ALA A O 1
ATOM 3273 N N . GLU A 1 419 ? -8.244 -1.411 0.280 1.00 95.44 419 GLU A N 1
ATOM 3274 C CA . GLU A 1 419 ? -7.602 -0.119 0.015 1.00 95.44 419 GLU A CA 1
ATOM 3275 C C . GLU A 1 419 ? -6.292 -0.315 -0.752 1.00 95.44 419 GLU A C 1
ATOM 3277 O O . GLU A 1 419 ? -6.119 0.244 -1.833 1.00 95.44 419 GLU A O 1
ATOM 3282 N N . THR A 1 420 ? -5.390 -1.163 -0.254 1.00 93.88 420 THR A N 1
ATOM 3283 C CA . THR A 1 420 ? -4.078 -1.351 -0.889 1.00 93.88 420 THR A CA 1
ATOM 3284 C C . THR A 1 420 ? -4.137 -2.151 -2.179 1.00 93.88 420 THR A C 1
ATOM 3286 O O . THR A 1 420 ? -3.352 -1.866 -3.071 1.00 93.88 420 THR A O 1
ATOM 3289 N N . GLY A 1 421 ? -5.107 -3.058 -2.336 1.00 95.00 421 GLY A N 1
ATOM 3290 C CA . GLY A 1 421 ? -5.422 -3.668 -3.639 1.00 95.00 421 GLY A CA 1
ATOM 3291 C C . GLY A 1 421 ? -6.101 -2.712 -4.635 1.00 95.00 421 GLY A C 1
ATOM 3292 O O . GLY A 1 421 ? -6.342 -3.050 -5.790 1.00 95.00 421 GLY A O 1
ATOM 3293 N N . THR A 1 422 ? -6.504 -1.520 -4.199 1.00 96.75 422 THR A N 1
ATOM 3294 C CA . THR A 1 422 ? -6.927 -0.446 -5.109 1.00 96.75 422 THR A CA 1
ATOM 3295 C C . THR A 1 422 ? -5.739 0.462 -5.414 1.00 96.75 422 THR A C 1
ATOM 3297 O O . THR A 1 422 ? -5.514 0.794 -6.574 1.00 96.75 422 THR A O 1
ATOM 3300 N N . GLY A 1 423 ? -4.952 0.811 -4.392 1.00 96.81 423 GLY A N 1
ATOM 3301 C CA . GLY A 1 423 ? -3.747 1.630 -4.511 1.00 96.81 423 GLY A CA 1
ATOM 3302 C C . GLY A 1 423 ? -2.643 1.002 -5.364 1.00 96.81 423 GLY A C 1
ATOM 3303 O O . GLY A 1 423 ? -2.144 1.670 -6.261 1.00 96.81 423 GLY A O 1
ATOM 3304 N N . GLY A 1 424 ? -2.289 -0.269 -5.140 1.00 96.00 424 GLY A N 1
ATOM 3305 C CA . GLY A 1 424 ? -1.278 -0.992 -5.932 1.00 96.00 424 GLY A CA 1
ATOM 3306 C C . GLY A 1 424 ? -1.616 -0.985 -7.416 1.00 96.00 424 GLY A C 1
ATOM 3307 O O . GLY A 1 424 ? -0.877 -0.454 -8.239 1.00 96.00 424 GLY A O 1
ATOM 3308 N N . ARG A 1 425 ? -2.841 -1.394 -7.729 1.00 96.44 425 ARG A N 1
ATOM 3309 C CA . ARG A 1 425 ? -3.402 -1.324 -9.073 1.00 96.44 425 ARG A CA 1
ATOM 3310 C C . ARG A 1 425 ? -3.357 0.079 -9.688 1.00 96.44 425 ARG A C 1
ATOM 3312 O O . ARG A 1 425 ? -3.117 0.228 -10.885 1.00 96.44 425 ARG A O 1
ATOM 3319 N N . ILE A 1 426 ? -3.663 1.122 -8.915 1.00 98.00 426 ILE A N 1
ATOM 3320 C CA . ILE A 1 426 ? -3.567 2.514 -9.375 1.00 98.00 426 ILE A CA 1
ATOM 3321 C C . ILE A 1 426 ? -2.113 2.859 -9.744 1.00 98.00 426 ILE A C 1
ATOM 3323 O O . ILE A 1 426 ? -1.902 3.484 -10.787 1.00 98.00 426 ILE A O 1
ATOM 3327 N N . ARG A 1 427 ? -1.127 2.417 -8.956 1.00 98.25 427 ARG A N 1
ATOM 3328 C CA . ARG A 1 427 ? 0.300 2.601 -9.261 1.00 98.25 427 ARG A CA 1
ATOM 3329 C C . ARG A 1 427 ? 0.732 1.849 -10.512 1.00 98.25 427 ARG A C 1
ATOM 3331 O O . ARG A 1 427 ? 1.428 2.432 -11.332 1.00 98.25 427 ARG A O 1
ATOM 3338 N N . ASP A 1 428 ? 0.229 0.640 -10.760 1.00 97.94 428 ASP A N 1
ATOM 3339 C CA . ASP A 1 428 ? 0.489 -0.071 -12.024 1.00 97.94 428 ASP A CA 1
ATOM 3340 C C . ASP A 1 428 ? 0.058 0.731 -13.256 1.00 97.94 428 ASP A C 1
ATOM 3342 O O . ASP A 1 428 ? 0.759 0.764 -14.276 1.00 97.94 428 ASP A O 1
ATOM 3346 N N . VAL A 1 429 ? -1.089 1.416 -13.168 1.00 98.31 429 VAL A N 1
ATOM 3347 C CA . VAL A 1 429 ? -1.531 2.328 -14.229 1.00 98.31 429 VAL A CA 1
ATOM 3348 C C . VAL A 1 429 ? -0.531 3.475 -14.372 1.00 98.31 429 VAL A C 1
ATOM 3350 O O . VAL A 1 429 ? -0.076 3.744 -15.483 1.00 98.31 429 VAL A O 1
ATOM 3353 N N . GLN A 1 430 ? -0.165 4.134 -13.270 1.00 98.12 430 GLN A N 1
ATOM 3354 C CA . GLN A 1 430 ? 0.769 5.266 -13.279 1.00 98.12 430 GLN A CA 1
ATOM 3355 C C . GLN A 1 430 ? 2.149 4.879 -13.824 1.00 98.12 430 GLN A C 1
ATOM 3357 O O . GLN A 1 430 ? 2.732 5.648 -14.584 1.00 98.12 430 GLN A O 1
ATOM 3362 N N . ALA A 1 431 ? 2.634 3.682 -13.495 1.00 98.12 431 ALA A N 1
ATOM 3363 C CA . ALA A 1 431 ? 3.958 3.173 -13.824 1.00 98.12 431 ALA A CA 1
ATOM 3364 C C . ALA A 1 431 ? 4.075 2.532 -15.217 1.00 98.12 431 ALA A C 1
ATOM 3366 O O . ALA A 1 431 ? 5.132 2.011 -15.577 1.00 98.12 431 ALA A O 1
ATOM 3367 N N . THR A 1 432 ? 3.016 2.572 -16.027 1.00 98.44 432 THR A N 1
ATOM 3368 C CA . THR A 1 432 ? 3.075 2.025 -17.385 1.00 98.44 432 THR A CA 1
ATOM 3369 C C . THR A 1 432 ? 3.750 2.991 -18.350 1.00 98.44 432 THR A C 1
ATOM 3371 O O . THR A 1 432 ? 3.442 4.187 -18.386 1.00 98.44 432 THR A O 1
ATOM 3374 N N . GLY A 1 433 ? 4.670 2.475 -19.169 1.00 98.25 433 GLY A N 1
ATOM 3375 C CA . GLY A 1 433 ? 5.504 3.297 -20.032 1.00 98.25 433 GLY A CA 1
ATOM 3376 C C . GLY A 1 433 ? 6.316 4.303 -19.212 1.00 98.25 433 GLY A C 1
ATOM 3377 O O . GLY A 1 433 ? 6.938 3.963 -18.211 1.00 98.25 433 GLY A O 1
ATOM 3378 N N . ARG A 1 434 ? 6.311 5.572 -19.621 1.00 98.50 434 ARG A N 1
ATOM 3379 C CA . ARG A 1 434 ? 6.975 6.683 -18.910 1.00 98.50 434 ARG A CA 1
ATOM 3380 C C . ARG A 1 434 ? 5.994 7.523 -18.084 1.00 98.50 434 ARG A C 1
ATOM 3382 O O . ARG A 1 434 ? 6.243 8.710 -17.864 1.00 98.50 434 ARG A O 1
ATOM 3389 N N . GLY A 1 435 ? 4.881 6.920 -17.672 1.00 98.19 435 GLY A N 1
ATOM 3390 C CA . GLY A 1 435 ? 3.774 7.582 -16.992 1.00 98.19 435 GLY A CA 1
ATOM 3391 C C . GLY A 1 435 ? 2.462 7.435 -17.764 1.00 98.19 435 GLY A C 1
ATOM 3392 O O . GLY A 1 435 ? 2.422 7.685 -18.971 1.00 98.19 435 GLY A O 1
ATOM 3393 N N . ALA A 1 436 ? 1.375 7.089 -17.071 1.00 98.19 436 ALA A N 1
ATOM 3394 C CA . ALA A 1 436 ? 0.027 7.071 -17.643 1.00 98.19 436 ALA A CA 1
ATOM 3395 C C . ALA A 1 436 ? -1.014 7.714 -16.712 1.00 98.19 436 ALA A C 1
ATOM 3397 O O . ALA A 1 436 ? -0.772 7.946 -15.529 1.00 98.19 436 ALA A O 1
ATOM 3398 N N . ASN A 1 437 ? -2.195 8.013 -17.260 1.00 96.69 437 ASN A N 1
ATOM 3399 C CA . ASN A 1 437 ? -3.301 8.614 -16.518 1.00 96.69 437 ASN A CA 1
ATOM 3400 C C . ASN A 1 437 ? -4.325 7.560 -16.090 1.00 96.69 437 ASN A C 1
ATOM 3402 O O . ASN A 1 437 ? -4.814 6.793 -16.922 1.00 96.69 437 ASN A O 1
ATOM 3406 N N . VAL A 1 438 ? -4.719 7.595 -14.818 1.00 97.75 438 VAL A N 1
ATOM 3407 C CA . VAL A 1 438 ? -5.806 6.777 -14.260 1.00 97.75 438 VAL A CA 1
ATOM 3408 C C . VAL A 1 438 ? -7.165 7.291 -14.742 1.00 97.75 438 VAL A C 1
ATOM 3410 O O . VAL A 1 438 ? -7.402 8.501 -14.750 1.00 97.75 438 VAL A O 1
ATOM 3413 N N . VAL A 1 439 ? -8.060 6.384 -15.148 1.00 97.12 439 VAL A N 1
ATOM 3414 C CA . VAL A 1 439 ? -9.391 6.734 -15.676 1.00 97.12 439 VAL A CA 1
ATOM 3415 C C . VAL A 1 439 ? -10.521 6.161 -14.830 1.00 97.12 439 VAL A C 1
ATOM 3417 O O . VAL A 1 439 ? -11.415 6.908 -14.436 1.00 97.12 439 VAL A O 1
ATOM 3420 N N . ALA A 1 440 ? -10.531 4.848 -14.601 1.00 97.88 440 ALA A N 1
ATOM 3421 C CA . ALA A 1 440 ? -11.618 4.175 -13.897 1.00 97.88 440 ALA A CA 1
ATOM 3422 C C . ALA A 1 440 ? -11.176 2.829 -13.320 1.00 97.88 440 ALA A C 1
ATOM 3424 O O . ALA A 1 440 ? -10.331 2.147 -13.898 1.00 97.88 440 ALA A O 1
ATOM 3425 N N . GLY A 1 441 ? -11.827 2.421 -12.234 1.00 97.19 441 GLY A N 1
ATOM 3426 C CA . GLY A 1 441 ? -11.590 1.159 -11.550 1.00 97.19 441 GLY A CA 1
ATOM 3427 C C . GLY A 1 441 ? -12.702 0.129 -11.763 1.00 97.19 441 GLY A C 1
ATOM 3428 O O . GLY A 1 441 ? -13.841 0.442 -12.126 1.00 97.19 441 GLY A O 1
ATOM 3429 N N . VAL A 1 442 ? -12.367 -1.121 -11.479 1.00 97.25 442 VAL A N 1
ATOM 3430 C CA . VAL A 1 442 ? -13.259 -2.278 -11.396 1.00 97.25 442 VAL A CA 1
ATOM 3431 C C . VAL A 1 442 ? -12.975 -2.976 -10.080 1.00 97.25 442 VAL A C 1
ATOM 3433 O O . VAL A 1 442 ? -11.811 -3.190 -9.752 1.00 97.25 442 VAL A O 1
ATOM 3436 N N . SER A 1 443 ? -14.012 -3.388 -9.358 1.00 97.19 443 SER A N 1
ATOM 3437 C CA . SER A 1 443 ? -13.840 -4.168 -8.128 1.00 97.19 443 SER A CA 1
ATOM 3438 C C . SER A 1 443 ? -14.765 -5.372 -8.118 1.00 97.19 443 SER A C 1
ATOM 3440 O O . SER A 1 443 ? -15.950 -5.263 -8.433 1.00 97.19 443 SER A O 1
ATOM 3442 N N . ALA A 1 444 ? -14.235 -6.539 -7.765 1.00 97.81 444 ALA A N 1
ATOM 3443 C CA . ALA A 1 444 ? -15.026 -7.753 -7.668 1.00 97.81 444 ALA A CA 1
ATOM 3444 C C . ALA A 1 444 ? -14.633 -8.621 -6.476 1.00 97.81 444 ALA A C 1
ATOM 3446 O O . ALA A 1 444 ? -13.479 -8.652 -6.053 1.00 97.81 444 ALA A O 1
ATOM 3447 N N . TYR A 1 445 ? -15.619 -9.351 -5.956 1.00 98.00 445 TYR A N 1
ATOM 3448 C CA . TYR A 1 445 ? -15.490 -10.096 -4.712 1.00 98.00 445 TYR A CA 1
ATOM 3449 C C . TYR A 1 445 ? -16.033 -11.518 -4.858 1.00 98.00 445 TYR A C 1
ATOM 3451 O O . TYR A 1 445 ? -17.166 -11.708 -5.305 1.00 98.00 445 TYR A O 1
ATOM 3459 N N . CYS A 1 446 ? -15.262 -12.522 -4.438 1.00 98.25 446 CYS A N 1
ATOM 3460 C CA . CYS A 1 446 ? -15.779 -13.871 -4.189 1.00 98.25 446 CYS A CA 1
ATOM 3461 C C . CYS A 1 446 ? -15.552 -14.247 -2.729 1.00 98.25 446 CYS A C 1
ATOM 3463 O O . CYS A 1 446 ? -14.424 -14.175 -2.248 1.00 98.25 446 CYS A O 1
ATOM 3465 N N . VAL A 1 447 ? -16.604 -14.669 -2.037 1.00 97.69 447 VAL A N 1
ATOM 3466 C CA . VAL A 1 447 ? -16.556 -15.046 -0.620 1.00 97.69 447 VAL A CA 1
ATOM 3467 C C . VAL A 1 447 ? -17.348 -16.328 -0.360 1.00 97.69 447 VAL A C 1
ATOM 3469 O O . VAL A 1 447 ? -18.061 -16.823 -1.237 1.00 97.69 447 VAL A O 1
ATOM 3472 N N . GLY A 1 448 ? -17.197 -16.890 0.836 1.00 96.00 448 GLY A N 1
ATOM 3473 C CA . GLY A 1 448 ? -18.009 -18.010 1.300 1.00 96.00 448 GLY A CA 1
ATOM 3474 C C . GLY A 1 448 ? -19.473 -17.654 1.583 1.00 96.00 448 GLY A C 1
ATOM 3475 O O . GLY A 1 448 ? -19.975 -16.589 1.215 1.00 96.00 448 GLY A O 1
ATOM 3476 N N . ASN A 1 449 ? -20.160 -18.567 2.254 1.00 95.75 449 ASN A N 1
ATOM 3477 C CA . ASN A 1 449 ? -21.522 -18.420 2.739 1.00 95.75 449 ASN A CA 1
ATOM 3478 C C . ASN A 1 449 ? -21.606 -17.268 3.749 1.00 95.75 449 ASN A C 1
ATOM 3480 O O . ASN A 1 449 ? -20.759 -17.102 4.630 1.00 95.75 449 ASN A O 1
ATOM 3484 N N . LEU A 1 450 ? -22.636 -16.441 3.603 1.00 94.81 450 LEU A N 1
ATOM 3485 C CA . LEU A 1 450 ? -22.757 -15.168 4.302 1.00 94.81 450 LEU A CA 1
ATOM 3486 C C . LEU A 1 450 ? -23.322 -15.329 5.708 1.00 94.81 450 LEU A C 1
ATOM 3488 O O . LEU A 1 450 ? -22.997 -14.500 6.561 1.00 94.81 450 LEU A O 1
ATOM 3492 N N . ASN A 1 451 ? -24.133 -16.367 5.949 1.00 92.56 451 ASN A N 1
ATOM 3493 C CA . ASN A 1 451 ? -24.764 -16.653 7.242 1.00 92.56 451 ASN A CA 1
ATOM 3494 C C . ASN A 1 451 ? -25.340 -15.369 7.870 1.00 92.56 451 ASN A C 1
ATOM 3496 O O . ASN A 1 451 ? -24.926 -14.919 8.948 1.00 92.56 451 ASN A O 1
ATOM 3500 N N . LEU A 1 452 ? -26.225 -14.701 7.123 1.00 91.06 452 LEU A N 1
ATOM 3501 C CA . LEU A 1 452 ? -26.800 -13.426 7.540 1.00 91.06 452 LEU A CA 1
ATOM 3502 C C . LEU A 1 452 ? -27.758 -13.635 8.718 1.00 91.06 452 LEU A C 1
ATOM 3504 O O . LEU A 1 452 ? -28.630 -14.505 8.703 1.00 91.06 452 LEU A O 1
ATOM 3508 N N . GLU A 1 453 ? -27.611 -12.806 9.750 1.00 83.56 453 GLU A N 1
ATOM 3509 C CA . GLU A 1 453 ? -28.464 -12.878 10.934 1.00 83.56 453 GLU A CA 1
ATOM 3510 C C . GLU A 1 453 ? -29.927 -12.596 10.561 1.00 83.56 453 GLU A C 1
ATOM 3512 O O . GLU A 1 453 ? -30.238 -11.623 9.876 1.00 83.56 453 GLU A O 1
ATOM 3517 N N . GLY A 1 454 ? -30.836 -13.476 10.988 1.00 87.00 454 GLY A N 1
ATOM 3518 C CA . GLY A 1 454 ? -32.263 -13.364 10.672 1.00 87.00 454 GLY A CA 1
ATOM 3519 C C . GLY A 1 454 ? -32.630 -13.665 9.213 1.00 87.00 454 GLY A C 1
ATOM 3520 O O . GLY A 1 454 ? -33.809 -13.585 8.871 1.00 87.00 454 GLY A O 1
ATOM 3521 N N . TYR A 1 455 ? -31.669 -14.049 8.365 1.00 91.19 455 TYR A N 1
ATOM 3522 C CA . TYR A 1 455 ? -31.893 -14.348 6.950 1.00 91.19 455 TYR A CA 1
ATOM 3523 C C . TYR A 1 455 ? -31.203 -15.656 6.547 1.00 91.19 455 TYR A C 1
ATOM 3525 O O . TYR A 1 455 ? -30.144 -15.668 5.925 1.00 91.19 455 TYR A O 1
ATOM 3533 N N . LYS A 1 456 ? -31.820 -16.778 6.935 1.00 90.75 456 LYS A N 1
ATOM 3534 C CA . LYS A 1 456 ? -31.283 -18.122 6.690 1.00 90.75 456 LYS A CA 1
ATOM 3535 C C . LYS A 1 456 ? -31.567 -18.584 5.268 1.00 90.75 456 LYS A C 1
ATOM 3537 O O . LYS A 1 456 ? -32.722 -18.604 4.838 1.00 90.75 456 LYS A O 1
ATOM 3542 N N . LEU A 1 457 ? -30.525 -19.026 4.576 1.00 93.50 457 LEU A N 1
ATOM 3543 C CA . LEU A 1 457 ? -30.627 -19.629 3.253 1.00 93.50 457 LEU A CA 1
ATOM 3544 C C . LEU A 1 457 ? -30.468 -21.155 3.364 1.00 93.50 457 LEU A C 1
ATOM 3546 O O . LEU A 1 457 ? -29.626 -21.627 4.122 1.00 93.50 457 LEU A O 1
ATOM 3550 N N . PRO A 1 458 ? -31.255 -21.958 2.625 1.00 92.38 458 PRO A N 1
ATOM 3551 C CA . PRO A 1 458 ? -31.319 -23.410 2.830 1.00 92.38 458 PRO A CA 1
ATOM 3552 C C . PRO A 1 458 ? -30.039 -24.166 2.441 1.00 92.38 458 PRO A C 1
ATOM 3554 O O . PRO A 1 458 ? -29.902 -25.335 2.787 1.00 92.38 458 PRO A O 1
ATOM 3557 N N . TRP A 1 459 ? -29.126 -23.525 1.708 1.00 90.12 459 TRP A N 1
ATOM 3558 C CA . TRP A 1 459 ? -27.827 -24.086 1.324 1.00 90.12 459 TRP A CA 1
ATOM 3559 C C . TRP A 1 459 ? -26.680 -23.670 2.257 1.00 90.12 459 TRP A C 1
ATOM 3561 O O . TRP A 1 459 ? -25.564 -24.154 2.086 1.00 90.12 459 TRP A O 1
ATOM 3571 N N . GLU A 1 460 ? -26.925 -22.776 3.219 1.00 94.12 460 GLU A N 1
ATOM 3572 C CA . GLU A 1 460 ? -25.912 -22.318 4.169 1.00 94.12 460 GLU A CA 1
ATOM 3573 C C . GLU A 1 460 ? -25.957 -23.172 5.445 1.00 94.12 460 GLU A C 1
ATOM 3575 O O . GLU A 1 460 ? -26.967 -23.209 6.150 1.00 94.12 460 GLU A O 1
ATOM 3580 N N . ASP A 1 461 ? -24.862 -23.876 5.745 1.00 89.06 461 ASP A N 1
ATOM 3581 C CA . ASP A 1 461 ? -24.716 -24.638 6.988 1.00 89.06 461 ASP A CA 1
ATOM 3582 C C . ASP A 1 461 ? -23.984 -23.803 8.047 1.00 89.06 461 ASP A C 1
ATOM 3584 O O . ASP A 1 461 ? -22.762 -23.645 8.013 1.00 89.06 461 ASP A O 1
ATOM 3588 N N . GLU A 1 462 ? -24.747 -23.295 9.016 1.00 87.31 462 GLU A N 1
ATOM 3589 C CA . GLU A 1 462 ? -24.250 -22.505 10.151 1.00 87.31 462 GLU A CA 1
ATOM 3590 C C . GLU A 1 462 ? -23.277 -23.283 11.058 1.00 87.31 462 GLU A C 1
ATOM 3592 O O . GLU A 1 462 ? -22.606 -22.677 11.891 1.00 87.31 462 GLU A O 1
ATOM 3597 N N . LYS A 1 463 ? -23.188 -24.616 10.928 1.00 88.44 463 LYS A N 1
ATOM 3598 C CA . LYS A 1 463 ? -22.247 -25.446 11.700 1.00 88.44 463 LYS A CA 1
ATOM 3599 C C . LYS A 1 463 ? -20.830 -25.425 11.133 1.00 88.44 463 LYS A C 1
ATOM 3601 O O . LYS A 1 463 ? -19.913 -25.897 11.800 1.00 88.44 463 LYS A O 1
ATOM 3606 N N . LEU A 1 464 ? -20.645 -24.943 9.903 1.00 89.81 464 LEU A N 1
ATOM 3607 C CA . LEU A 1 464 ? -19.326 -24.856 9.291 1.00 89.81 464 LEU A CA 1
ATOM 3608 C C . LEU A 1 464 ? -18.531 -23.714 9.921 1.00 89.81 464 LEU A C 1
ATOM 3610 O O . LEU A 1 464 ? -18.906 -22.546 9.842 1.00 89.81 464 LEU A O 1
ATOM 3614 N N . GLU A 1 465 ? -17.392 -24.060 10.509 1.00 89.25 465 GLU A N 1
ATOM 3615 C CA . GLU A 1 465 ? -16.516 -23.089 11.155 1.00 89.25 465 GLU A CA 1
ATOM 3616 C C . GLU A 1 465 ? -15.632 -22.365 10.134 1.00 89.25 465 GLU A C 1
ATOM 3618 O O . GLU A 1 465 ? -15.191 -22.941 9.133 1.00 89.25 465 GLU A O 1
ATOM 3623 N N . TYR A 1 466 ? -15.355 -21.089 10.393 1.00 89.19 466 TYR A N 1
ATOM 3624 C CA . TYR A 1 466 ? -14.366 -20.310 9.651 1.00 89.19 466 TYR A CA 1
ATOM 3625 C C . TYR A 1 466 ? -13.090 -20.154 10.485 1.00 89.19 466 TYR A C 1
ATOM 3627 O O . TYR A 1 466 ? -13.183 -20.059 11.712 1.00 89.19 466 TYR A O 1
ATOM 3635 N N . PRO A 1 467 ? -11.904 -20.109 9.848 1.00 87.25 467 PRO A N 1
ATOM 3636 C CA . PRO A 1 467 ? -10.648 -19.879 10.551 1.00 87.25 467 PRO A CA 1
ATOM 3637 C C . PRO A 1 467 ? -10.689 -18.587 11.364 1.00 87.25 467 PRO A C 1
ATOM 3639 O O . PRO A 1 467 ? -11.097 -17.542 10.865 1.00 87.25 467 PRO A O 1
ATOM 3642 N N . SER A 1 468 ? -10.225 -18.644 12.611 1.00 83.31 468 SER A N 1
ATOM 3643 C CA . SER A 1 468 ? -10.274 -17.499 13.523 1.00 83.31 468 SER A CA 1
ATOM 3644 C C . SER A 1 468 ? -9.348 -16.354 13.118 1.00 83.31 468 SER A C 1
ATOM 3646 O O . SER A 1 468 ? -9.510 -15.249 13.635 1.00 83.31 468 SER A O 1
ATOM 3648 N N . ASN A 1 469 ? -8.381 -16.585 12.227 1.00 81.50 469 ASN A N 1
ATOM 3649 C CA . ASN A 1 469 ? -7.468 -15.576 11.692 1.00 81.50 469 ASN A CA 1
ATOM 3650 C C . ASN A 1 469 ? -8.023 -14.822 10.470 1.00 81.50 469 ASN A C 1
ATOM 3652 O O . ASN A 1 469 ? -7.510 -13.754 10.148 1.00 81.50 469 ASN A O 1
ATOM 3656 N N . LEU A 1 470 ? -9.095 -15.312 9.840 1.00 87.69 470 LEU A N 1
ATOM 3657 C CA . LEU A 1 470 ? -9.768 -14.635 8.730 1.00 87.69 470 LEU A CA 1
ATOM 3658 C C . LEU A 1 470 ? -11.096 -14.021 9.190 1.00 87.69 470 LEU A C 1
ATOM 3660 O O . LEU A 1 470 ? -11.769 -14.530 10.086 1.00 87.69 470 LEU A O 1
ATOM 3664 N N . ALA A 1 471 ? -11.481 -12.914 8.567 1.00 89.94 471 ALA A N 1
ATOM 3665 C CA . ALA A 1 471 ? -12.790 -12.310 8.747 1.00 89.94 471 ALA A CA 1
ATOM 3666 C C . ALA A 1 471 ? -13.893 -13.208 8.162 1.00 89.94 471 ALA A C 1
ATOM 3668 O O . ALA A 1 471 ? -13.680 -13.968 7.216 1.00 89.94 471 ALA A O 1
ATOM 3669 N N . HIS A 1 472 ? -15.105 -13.104 8.709 1.00 92.69 472 HIS A N 1
ATOM 3670 C CA . HIS A 1 472 ? -16.249 -13.842 8.180 1.00 92.69 472 HIS A CA 1
ATOM 3671 C C 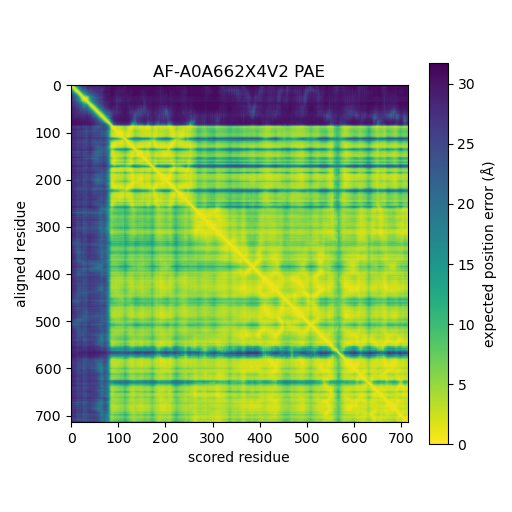. HIS A 1 472 ? -16.596 -13.338 6.760 1.00 92.69 472 HIS A C 1
ATOM 3673 O O . HIS A 1 472 ? -16.533 -12.128 6.528 1.00 92.69 472 HIS A O 1
ATOM 3679 N N . PRO A 1 473 ? -17.039 -14.194 5.813 1.00 95.25 473 PRO A N 1
ATOM 3680 C CA . PRO A 1 473 ? -17.396 -13.795 4.441 1.00 95.25 473 PRO A CA 1
ATOM 3681 C C . PRO A 1 473 ? -18.256 -12.533 4.302 1.00 95.25 473 PRO A C 1
ATOM 3683 O O . PRO A 1 473 ? -17.996 -11.686 3.448 1.00 95.25 473 PRO A O 1
ATOM 3686 N N . ARG A 1 474 ? -19.266 -12.376 5.166 1.00 94.31 474 ARG A N 1
ATOM 3687 C CA . ARG A 1 474 ? -20.117 -11.173 5.202 1.00 94.31 474 ARG A CA 1
ATOM 3688 C C . ARG A 1 474 ? -19.344 -9.899 5.556 1.00 94.31 474 ARG A C 1
ATOM 3690 O O . ARG A 1 474 ? -19.592 -8.857 4.958 1.00 94.31 474 ARG A O 1
ATOM 3697 N N . ASP A 1 475 ? -18.406 -9.993 6.497 1.00 93.12 475 ASP A N 1
ATOM 3698 C CA . ASP A 1 475 ? -17.599 -8.860 6.943 1.00 93.12 475 ASP A CA 1
ATOM 3699 C C . ASP A 1 475 ? -16.586 -8.506 5.857 1.00 93.12 475 ASP A C 1
ATOM 3701 O O . ASP A 1 475 ? -16.399 -7.328 5.573 1.00 93.12 475 ASP A O 1
ATOM 3705 N N . ILE A 1 476 ? -16.024 -9.515 5.177 1.00 95.62 476 ILE A N 1
ATOM 3706 C CA . ILE A 1 476 ? -15.171 -9.321 4.000 1.00 95.62 476 ILE A CA 1
ATOM 3707 C C . ILE A 1 476 ? -15.917 -8.525 2.927 1.00 95.62 476 ILE A C 1
ATOM 3709 O O . ILE A 1 476 ? -15.403 -7.502 2.491 1.00 95.62 476 ILE A O 1
ATOM 3713 N N . LEU A 1 477 ? -17.128 -8.934 2.526 1.00 95.88 477 LEU A N 1
ATOM 3714 C CA . LEU A 1 477 ? -17.883 -8.209 1.494 1.00 95.88 477 LEU A CA 1
ATOM 3715 C C . LEU A 1 477 ? -18.131 -6.746 1.863 1.00 95.88 477 LEU A C 1
ATOM 3717 O O . LEU A 1 477 ? -17.899 -5.864 1.041 1.00 95.88 477 LEU A O 1
ATOM 3721 N N . VAL A 1 478 ? -18.600 -6.485 3.085 1.00 95.44 478 VAL A N 1
ATOM 3722 C CA . VAL A 1 478 ? -18.918 -5.121 3.524 1.00 95.44 478 VAL A CA 1
ATOM 3723 C C . VAL A 1 478 ? -17.650 -4.275 3.612 1.00 95.44 478 VAL A C 1
ATOM 3725 O O . VAL A 1 478 ? -17.579 -3.193 3.037 1.00 95.44 478 VAL A O 1
ATOM 3728 N N . GLN A 1 479 ? -16.638 -4.765 4.323 1.00 96.00 479 GLN A N 1
ATOM 3729 C CA . GLN A 1 479 ? -15.445 -3.987 4.639 1.00 96.00 479 GLN A CA 1
ATOM 3730 C C . GLN A 1 479 ? -14.521 -3.834 3.425 1.00 96.00 479 GLN A C 1
ATOM 3732 O O . GLN A 1 479 ? -14.021 -2.736 3.204 1.00 96.00 479 GLN A O 1
ATOM 3737 N N . ALA A 1 480 ? -14.354 -4.863 2.586 1.00 96.12 480 ALA A N 1
ATOM 3738 C CA . ALA A 1 480 ? -13.565 -4.752 1.357 1.00 96.12 480 ALA A CA 1
ATOM 3739 C C . ALA A 1 480 ? -14.240 -3.847 0.312 1.00 96.12 480 ALA A C 1
ATOM 3741 O O . ALA A 1 480 ? -13.564 -3.070 -0.361 1.00 96.12 480 ALA A O 1
ATOM 3742 N N . SER A 1 481 ? -15.575 -3.894 0.195 1.00 96.31 481 SER A N 1
ATOM 3743 C CA . SER A 1 481 ? -16.315 -2.950 -0.655 1.00 96.31 481 SER A CA 1
ATOM 3744 C C . SER A 1 481 ? -16.163 -1.513 -0.167 1.00 96.31 481 SER A C 1
ATOM 3746 O O . SER A 1 481 ? -15.957 -0.610 -0.981 1.00 96.31 481 SER A O 1
ATOM 3748 N N . ASN A 1 482 ? -16.245 -1.295 1.149 1.00 96.75 482 ASN A N 1
ATOM 3749 C CA . ASN A 1 482 ? -16.046 0.021 1.745 1.00 96.75 482 ASN A CA 1
ATOM 3750 C C . ASN A 1 482 ? -14.612 0.519 1.542 1.00 96.75 482 ASN A C 1
ATOM 3752 O O . ASN A 1 482 ? -14.454 1.660 1.133 1.00 96.75 482 ASN A O 1
ATOM 3756 N N . GLY A 1 483 ? -13.596 -0.323 1.762 1.00 96.06 483 GLY A N 1
ATOM 3757 C CA . GLY A 1 483 ? -12.187 0.041 1.588 1.00 96.06 483 GLY A CA 1
ATOM 3758 C C . GLY A 1 483 ? -11.852 0.431 0.147 1.00 96.06 483 GLY A C 1
ATOM 3759 O O . GLY A 1 483 ? -11.326 1.514 -0.089 1.00 96.06 483 GLY A O 1
ATOM 3760 N N . ALA A 1 484 ? -12.247 -0.387 -0.837 1.00 96.19 484 ALA A N 1
ATOM 3761 C CA . ALA A 1 484 ? -12.030 -0.061 -2.252 1.00 96.19 484 ALA A CA 1
ATOM 3762 C C . ALA A 1 484 ? -12.742 1.243 -2.666 1.00 96.19 484 ALA A C 1
ATOM 3764 O O . ALA A 1 484 ? -12.168 2.086 -3.356 1.00 96.19 484 ALA A O 1
ATOM 3765 N N . SER A 1 485 ? -13.984 1.437 -2.205 1.00 95.62 485 SER A N 1
ATOM 3766 C CA . SER A 1 485 ? -14.762 2.644 -2.514 1.00 95.62 485 SER A CA 1
ATOM 3767 C C . SER A 1 485 ? -14.203 3.886 -1.822 1.00 95.62 485 SER A C 1
ATOM 3769 O O . SER A 1 485 ? -14.143 4.948 -2.430 1.00 95.62 485 SER A O 1
ATOM 3771 N N . ASP A 1 486 ? -13.808 3.780 -0.554 1.00 96.44 486 ASP A N 1
ATOM 3772 C CA . ASP A 1 486 ? -13.225 4.878 0.217 1.00 96.44 486 ASP A CA 1
ATOM 3773 C C . ASP A 1 486 ? -11.906 5.348 -0.408 1.00 96.44 486 ASP A C 1
ATOM 3775 O O . ASP A 1 486 ? -11.736 6.549 -0.637 1.00 96.44 486 ASP A O 1
ATOM 3779 N N . TYR A 1 487 ? -11.039 4.407 -0.795 1.00 97.50 487 TYR A N 1
ATOM 3780 C CA . TYR A 1 487 ? -9.790 4.706 -1.489 1.00 97.50 487 TYR A CA 1
ATOM 3781 C C . TYR A 1 487 ? -10.040 5.383 -2.842 1.00 97.50 487 TYR A C 1
ATOM 3783 O O . TYR A 1 487 ? -9.539 6.483 -3.083 1.00 97.50 487 TYR A O 1
ATOM 3791 N N . GLY A 1 488 ? -10.877 4.779 -3.696 1.00 96.56 488 GLY A N 1
ATOM 3792 C CA . GLY A 1 488 ? -11.232 5.335 -5.004 1.00 96.56 488 GLY A CA 1
ATOM 3793 C C . GLY A 1 488 ? -11.854 6.732 -4.901 1.00 96.56 488 GLY A C 1
ATOM 3794 O O . GLY A 1 488 ? -11.450 7.642 -5.622 1.00 96.56 488 GLY A O 1
ATOM 3795 N N . ASN A 1 489 ? -12.760 6.953 -3.943 1.00 97.25 489 ASN A N 1
ATOM 3796 C CA . ASN A 1 489 ? -13.403 8.252 -3.721 1.00 97.25 489 ASN A CA 1
ATOM 3797 C C . ASN A 1 489 ? -12.413 9.341 -3.287 1.00 97.25 489 ASN A C 1
ATOM 3799 O O . ASN A 1 489 ? -12.487 10.464 -3.784 1.00 97.25 489 ASN A O 1
ATOM 3803 N N . LYS A 1 490 ? -11.503 9.029 -2.356 1.00 97.25 490 LYS A N 1
ATOM 3804 C CA . LYS A 1 490 ? -10.492 9.981 -1.867 1.00 97.25 490 LYS A CA 1
ATOM 3805 C C . LYS A 1 490 ? -9.440 10.297 -2.928 1.00 97.25 490 LYS A C 1
ATOM 3807 O O . LYS A 1 490 ? -9.024 11.447 -3.040 1.00 97.25 490 LYS A O 1
ATOM 3812 N N . PHE A 1 491 ? -9.041 9.296 -3.713 1.00 97.75 491 PHE A N 1
ATOM 3813 C CA . PHE A 1 491 ? -8.122 9.470 -4.835 1.00 97.75 491 PHE A CA 1
ATOM 3814 C C . PHE A 1 491 ? -8.763 10.266 -5.986 1.00 97.75 491 PHE A C 1
ATOM 3816 O O . PHE A 1 491 ? -8.120 11.135 -6.581 1.00 97.75 491 PHE A O 1
ATOM 3823 N N . GLY A 1 492 ? -10.040 9.993 -6.273 1.00 96.94 492 GLY A N 1
ATOM 3824 C CA . GLY A 1 492 ? -10.794 10.557 -7.394 1.00 96.94 492 GLY A CA 1
ATOM 3825 C C . GLY A 1 492 ? -10.974 9.601 -8.580 1.00 96.94 492 GLY A C 1
ATOM 3826 O O . GLY A 1 492 ? -11.108 10.062 -9.712 1.00 96.94 492 GLY A O 1
ATOM 3827 N N . GLU A 1 493 ? -10.975 8.287 -8.347 1.00 96.56 493 GLU A N 1
ATOM 3828 C CA . GLU A 1 493 ? -11.214 7.272 -9.372 1.00 96.56 493 GLU A CA 1
ATOM 3829 C C . GLU A 1 493 ? -12.644 6.716 -9.279 1.00 96.56 493 GLU A C 1
ATOM 3831 O O . GLU A 1 493 ? -13.035 6.170 -8.243 1.00 96.56 493 GLU A O 1
ATOM 3836 N N . PRO A 1 494 ? -13.434 6.778 -10.364 1.00 97.00 494 PRO A N 1
ATOM 3837 C CA . PRO A 1 494 ? -14.735 6.131 -10.398 1.00 97.00 494 PRO A CA 1
ATOM 3838 C C . PRO A 1 494 ? -14.589 4.610 -10.548 1.00 97.00 494 PRO A C 1
ATOM 3840 O O . PRO A 1 494 ? -13.998 4.126 -11.513 1.00 97.00 494 PRO A O 1
ATOM 3843 N N . VAL A 1 495 ? -15.213 3.844 -9.651 1.00 94.81 495 VAL A N 1
ATOM 3844 C CA . VAL A 1 495 ? -15.406 2.395 -9.827 1.00 94.81 495 VAL A CA 1
ATOM 3845 C C . VAL A 1 495 ? -16.650 2.169 -10.689 1.00 94.81 495 VAL A C 1
ATOM 3847 O O . VAL A 1 495 ? -17.767 2.471 -10.269 1.00 94.81 495 VAL A O 1
ATOM 3850 N N . VAL A 1 496 ? -16.468 1.684 -11.920 1.00 96.69 496 VAL A N 1
ATOM 3851 C CA . VAL A 1 496 ? -17.522 1.703 -12.960 1.00 96.69 496 VAL A CA 1
ATOM 3852 C C . VAL A 1 496 ? -18.168 0.347 -13.238 1.00 96.69 496 VAL A C 1
ATOM 3854 O O . VAL A 1 496 ? -19.236 0.293 -13.846 1.00 96.69 496 VAL A O 1
ATOM 3857 N N . THR A 1 497 ? -17.543 -0.756 -12.825 1.00 96.19 497 THR A N 1
ATOM 3858 C CA . THR A 1 497 ? -18.096 -2.109 -12.990 1.00 96.19 497 THR A CA 1
ATOM 3859 C C . THR A 1 497 ? -17.512 -3.076 -11.958 1.00 96.19 497 THR A C 1
ATOM 3861 O O . THR A 1 497 ? -16.573 -2.738 -11.238 1.00 96.19 497 THR A O 1
ATOM 3864 N N . GLY A 1 498 ? -18.092 -4.270 -11.851 1.00 95.56 498 GLY A N 1
ATOM 3865 C CA . GLY A 1 498 ? -17.726 -5.252 -10.839 1.00 95.56 498 GLY A CA 1
ATOM 3866 C C . GLY A 1 498 ? -18.681 -6.438 -10.757 1.00 95.56 498 GLY A C 1
ATOM 3867 O O . GLY A 1 498 ? -19.689 -6.495 -11.464 1.00 95.56 498 GLY A O 1
ATOM 3868 N N . PHE A 1 499 ? -18.379 -7.384 -9.867 1.00 96.56 499 PHE A N 1
ATOM 3869 C CA . PHE A 1 499 ? -19.305 -8.454 -9.490 1.00 96.56 499 PHE A CA 1
ATOM 3870 C C . PHE A 1 499 ? -19.076 -8.917 -8.047 1.00 96.56 499 PHE A C 1
ATOM 3872 O O . PHE A 1 499 ? -17.981 -8.792 -7.508 1.00 96.56 499 PHE A O 1
ATOM 3879 N N . ALA A 1 500 ? -20.101 -9.501 -7.430 1.00 97.25 500 ALA A N 1
ATOM 3880 C CA . ALA A 1 500 ? -19.990 -10.161 -6.134 1.00 97.25 500 ALA A CA 1
ATOM 3881 C C . ALA A 1 500 ? -20.552 -11.584 -6.227 1.00 97.25 500 ALA A C 1
ATOM 3883 O O . ALA A 1 500 ? -21.614 -11.800 -6.816 1.00 97.25 500 ALA A O 1
ATOM 3884 N N . ARG A 1 501 ? -19.840 -12.559 -5.660 1.00 97.50 501 ARG A N 1
ATOM 3885 C CA . ARG A 1 501 ? -20.231 -13.972 -5.635 1.00 97.50 501 ARG A CA 1
ATOM 3886 C C . ARG A 1 501 ? -20.051 -14.546 -4.234 1.00 97.50 501 ARG A C 1
ATOM 3888 O O . ARG A 1 501 ? -18.945 -14.522 -3.708 1.00 97.50 501 ARG A O 1
ATOM 3895 N N . SER A 1 502 ? -21.105 -15.130 -3.672 1.00 96.31 502 SER A N 1
ATOM 3896 C CA . SER A 1 502 ? -20.988 -16.058 -2.545 1.00 96.31 502 SER A CA 1
ATOM 3897 C C . SER A 1 502 ? -21.059 -17.500 -3.049 1.00 96.31 502 SER A C 1
ATOM 3899 O O . SER A 1 502 ? -21.865 -17.820 -3.928 1.00 96.31 502 SER A O 1
ATOM 3901 N N . PHE A 1 503 ? -20.183 -18.368 -2.545 1.00 95.81 503 PHE A N 1
ATOM 3902 C CA . PHE A 1 503 ? -20.226 -19.800 -2.837 1.00 95.81 503 PHE A CA 1
ATOM 3903 C C . PHE A 1 503 ? -19.572 -20.616 -1.721 1.00 95.81 503 PHE A C 1
ATOM 3905 O O . PHE A 1 503 ? -18.374 -20.471 -1.471 1.00 95.81 503 PHE A O 1
ATOM 3912 N N . GLY A 1 504 ? -20.342 -21.531 -1.134 1.00 94.06 504 GLY A N 1
ATOM 3913 C CA . GLY A 1 504 ? -19.861 -22.564 -0.226 1.00 94.06 504 GLY A CA 1
ATOM 3914 C C . GLY A 1 504 ? -20.752 -23.802 -0.294 1.00 94.06 504 GLY A C 1
ATOM 3915 O O . GLY A 1 504 ? -21.972 -23.699 -0.175 1.00 94.06 504 GLY A O 1
ATOM 3916 N N . MET A 1 505 ? -20.154 -24.975 -0.505 1.00 94.12 505 MET A N 1
ATOM 3917 C CA . MET A 1 505 ? -20.866 -26.252 -0.585 1.00 94.12 505 MET A CA 1
ATOM 3918 C C . MET A 1 505 ? -20.038 -27.382 0.029 1.00 94.12 505 MET A C 1
ATOM 3920 O O . MET A 1 505 ? -18.823 -27.447 -0.157 1.00 94.12 505 MET A O 1
ATOM 3924 N N . VAL A 1 506 ? -20.710 -28.314 0.703 1.00 92.88 506 VAL A N 1
ATOM 3925 C CA . VAL A 1 506 ? -20.138 -29.612 1.080 1.00 92.88 506 VAL A CA 1
ATOM 3926 C C . VAL A 1 506 ? -20.569 -30.642 0.041 1.00 92.88 506 VAL A C 1
ATOM 3928 O O . VAL A 1 506 ? -21.759 -30.868 -0.170 1.00 92.88 506 VAL A O 1
ATOM 3931 N N . LEU A 1 507 ? -19.597 -31.228 -0.652 1.00 92.62 507 LEU A N 1
ATOM 3932 C CA . LEU A 1 507 ? -19.828 -32.258 -1.660 1.00 92.62 507 LEU A CA 1
ATOM 3933 C C . LEU A 1 507 ? -20.330 -33.558 -1.009 1.00 92.62 507 LEU A C 1
ATOM 3935 O O . LEU A 1 507 ? -20.051 -33.800 0.166 1.00 92.62 507 LEU A O 1
ATOM 3939 N N . PRO A 1 508 ? -20.980 -34.465 -1.767 1.00 93.50 508 PRO A N 1
ATOM 3940 C CA . PRO A 1 508 ? -21.358 -35.790 -1.262 1.00 93.50 508 PRO A CA 1
ATOM 3941 C C . PRO A 1 508 ? -20.181 -36.615 -0.714 1.00 93.50 508 PRO A C 1
ATOM 3943 O O . PRO A 1 508 ? -20.381 -37.515 0.094 1.00 93.50 508 PRO A O 1
ATOM 3946 N N . THR A 1 509 ? -18.951 -36.296 -1.130 1.00 95.19 509 THR A N 1
ATOM 3947 C CA . THR A 1 509 ? -17.701 -36.879 -0.616 1.00 95.19 509 THR A CA 1
ATOM 3948 C C . THR A 1 509 ? -17.324 -36.387 0.788 1.00 95.19 509 THR A C 1
ATOM 3950 O O . THR A 1 509 ? -16.360 -36.884 1.362 1.00 95.19 509 THR A O 1
ATOM 3953 N N . GLY A 1 510 ? -18.047 -35.407 1.338 1.00 91.75 510 GLY A N 1
ATOM 3954 C CA . GLY A 1 510 ? -17.727 -34.716 2.589 1.00 91.75 510 GLY A CA 1
ATOM 3955 C C . GLY A 1 510 ? -16.744 -33.552 2.424 1.00 91.75 510 GLY A C 1
ATOM 3956 O O . GLY A 1 510 ? -16.458 -32.849 3.389 1.00 91.75 510 GLY A O 1
ATOM 3957 N N . GLU A 1 511 ? -16.231 -33.318 1.215 1.00 94.12 511 GLU A N 1
ATOM 3958 C CA . GLU A 1 511 ? -15.284 -32.236 0.956 1.00 94.12 511 GLU A CA 1
ATOM 3959 C C . GLU A 1 511 ? -15.985 -30.873 0.864 1.00 94.12 511 GLU A C 1
ATOM 3961 O O . GLU A 1 511 ? -16.940 -30.697 0.107 1.00 94.12 511 GLU A O 1
ATOM 3966 N N . ARG A 1 512 ? -15.470 -29.879 1.593 1.00 93.06 512 ARG A N 1
ATOM 3967 C CA . ARG A 1 512 ? -15.936 -28.489 1.531 1.00 93.06 512 ARG A CA 1
ATOM 3968 C C . ARG A 1 512 ? -15.257 -27.741 0.378 1.00 93.06 512 ARG A C 1
ATOM 3970 O O . ARG A 1 512 ? -14.032 -27.655 0.320 1.00 93.06 512 ARG A O 1
ATOM 3977 N N . ARG A 1 513 ? -16.056 -27.154 -0.516 1.00 94.88 513 ARG A N 1
ATOM 3978 C CA . ARG A 1 513 ? -15.629 -26.254 -1.599 1.00 94.88 513 ARG A CA 1
ATOM 3979 C C . ARG A 1 513 ? -16.218 -24.873 -1.366 1.00 94.88 513 ARG A C 1
ATOM 3981 O O . ARG A 1 513 ? -17.426 -24.687 -1.477 1.00 94.88 513 ARG A O 1
ATOM 3988 N N . GLU A 1 514 ? -15.361 -23.919 -1.028 1.00 94.94 514 GLU A N 1
ATOM 3989 C CA . GLU A 1 514 ? -15.782 -22.591 -0.595 1.00 94.94 514 GLU A CA 1
ATOM 3990 C C . GLU A 1 514 ? -14.647 -21.567 -0.706 1.00 94.94 514 GLU A C 1
ATOM 3992 O O . GLU A 1 514 ? -13.478 -21.913 -0.520 1.00 94.94 514 GLU A O 1
ATOM 3997 N N . PHE A 1 515 ? -14.986 -20.298 -0.953 1.00 95.31 515 PHE A N 1
ATOM 3998 C CA . PHE A 1 515 ? -14.037 -19.178 -0.893 1.00 95.31 515 PHE A CA 1
ATOM 3999 C C . PHE A 1 515 ? -13.769 -18.755 0.561 1.00 95.31 515 PHE A C 1
ATOM 4001 O O . PHE A 1 515 ? -14.189 -17.685 1.001 1.00 95.31 515 PHE A O 1
ATOM 4008 N N . ILE A 1 516 ? -13.082 -19.618 1.319 1.00 91.50 516 ILE A N 1
ATOM 4009 C CA . ILE A 1 516 ? -12.636 -19.314 2.692 1.00 91.50 516 ILE A CA 1
ATOM 4010 C C . ILE A 1 516 ? -11.574 -18.206 2.660 1.00 91.50 516 ILE A C 1
ATOM 4012 O O . ILE A 1 516 ? -11.698 -17.201 3.353 1.00 91.50 516 ILE A O 1
ATOM 4016 N N . LYS A 1 517 ? -10.561 -18.359 1.795 1.00 92.88 517 LYS A N 1
ATOM 4017 C CA . LYS A 1 517 ? -9.723 -17.246 1.334 1.00 92.88 517 LYS A CA 1
ATOM 4018 C C . LYS A 1 517 ? -10.518 -16.513 0.245 1.00 92.88 517 LYS A C 1
ATOM 4020 O O . LYS A 1 517 ? -10.863 -17.157 -0.752 1.00 92.88 517 LYS A O 1
ATOM 4025 N N . PRO A 1 518 ? -10.842 -15.222 0.415 1.00 95.56 518 PRO A N 1
ATOM 4026 C CA . PRO A 1 518 ? -11.682 -14.518 -0.542 1.00 95.56 518 PRO A CA 1
ATOM 4027 C C . PRO A 1 518 ? -10.926 -14.247 -1.843 1.00 95.56 518 PRO A C 1
ATOM 4029 O O . PRO A 1 518 ? -9.695 -14.263 -1.877 1.00 95.56 518 PRO A O 1
ATOM 4032 N N . ILE A 1 519 ? -11.670 -13.931 -2.900 1.00 97.75 519 ILE A N 1
ATOM 4033 C CA . ILE A 1 519 ? -11.131 -13.190 -4.040 1.00 97.75 519 ILE A CA 1
ATOM 4034 C C . ILE A 1 519 ? -11.476 -11.723 -3.822 1.00 97.75 519 ILE A C 1
ATOM 4036 O O . ILE A 1 519 ? -12.656 -11.389 -3.762 1.00 97.75 519 ILE A O 1
ATOM 4040 N N . MET A 1 520 ? -10.460 -10.872 -3.715 1.00 96.75 520 MET A N 1
ATOM 4041 C CA . MET A 1 520 ? -10.591 -9.424 -3.863 1.00 96.75 520 MET A CA 1
ATOM 4042 C C . MET A 1 520 ? -9.866 -9.077 -5.155 1.00 96.75 520 MET A C 1
ATOM 4044 O O . MET A 1 520 ? -8.644 -9.164 -5.216 1.00 96.75 520 MET A O 1
ATOM 4048 N N . PHE A 1 521 ? -10.630 -8.785 -6.200 1.00 97.56 521 PHE A N 1
ATOM 4049 C CA . PHE A 1 521 ? -10.128 -8.465 -7.529 1.00 97.56 521 PHE A CA 1
ATOM 4050 C C . PHE A 1 521 ? -10.290 -6.971 -7.788 1.00 97.56 521 PHE A C 1
ATOM 4052 O O . PHE A 1 521 ? -11.366 -6.413 -7.553 1.00 97.56 521 PHE A O 1
ATOM 4059 N N . SER A 1 522 ? -9.242 -6.356 -8.322 1.00 96.38 522 SER A N 1
ATOM 4060 C CA . SER A 1 522 ? -9.207 -4.951 -8.714 1.00 96.38 522 SER A CA 1
ATOM 4061 C C . SER A 1 522 ? -8.661 -4.857 -10.131 1.00 96.38 522 SER A C 1
ATOM 4063 O O . SER A 1 522 ? -7.660 -5.489 -10.447 1.00 96.38 522 SER A O 1
ATOM 4065 N N . ALA A 1 523 ? -9.307 -4.087 -11.001 1.00 97.69 523 ALA A N 1
ATOM 4066 C CA . ALA A 1 523 ? -8.755 -3.754 -12.312 1.00 97.69 523 ALA A CA 1
ATOM 4067 C C . ALA A 1 523 ? -8.880 -2.262 -12.591 1.00 97.69 523 ALA A C 1
ATOM 4069 O O . ALA A 1 523 ? -9.705 -1.577 -11.992 1.00 97.69 523 ALA A O 1
ATOM 4070 N N . GLY A 1 524 ? -8.039 -1.759 -13.484 1.00 96.69 524 GLY A N 1
ATOM 4071 C CA . GLY A 1 524 ? -7.830 -0.330 -13.677 1.00 96.69 524 GLY A CA 1
ATOM 4072 C C . GLY A 1 524 ? -7.664 -0.028 -15.138 1.00 96.69 524 GLY A C 1
ATOM 4073 O O . GLY A 1 524 ? -6.859 -0.648 -15.832 1.00 96.69 524 GLY A O 1
ATOM 4074 N N . LEU A 1 525 ? -8.463 0.925 -15.587 1.00 97.94 525 LEU A N 1
ATOM 4075 C CA . LEU A 1 525 ? -8.434 1.463 -16.924 1.00 97.94 525 LEU A CA 1
ATOM 4076 C C . LEU A 1 525 ? -7.622 2.751 -16.899 1.00 97.94 525 LEU A C 1
ATOM 4078 O O . LEU A 1 525 ? -7.831 3.615 -16.041 1.00 97.94 525 LEU A O 1
ATOM 4082 N N . GLY A 1 526 ? -6.729 2.887 -17.872 1.00 97.62 526 GLY A N 1
ATOM 4083 C CA . GLY A 1 526 ? -5.879 4.060 -18.010 1.00 97.62 526 GLY A CA 1
ATOM 4084 C C . GLY A 1 526 ? -5.802 4.583 -19.437 1.00 97.62 526 GLY A C 1
ATOM 4085 O O . GLY A 1 526 ? -6.224 3.933 -20.398 1.00 97.62 526 GLY A O 1
ATOM 4086 N N . GLN A 1 527 ? -5.228 5.773 -19.558 1.00 97.75 527 GLN A N 1
ATOM 4087 C CA . GLN A 1 527 ? -4.857 6.401 -20.819 1.00 97.75 527 GLN A CA 1
ATOM 4088 C C . GLN A 1 527 ? -3.354 6.633 -20.857 1.00 97.75 527 GLN A C 1
ATOM 4090 O O . GLN A 1 527 ? -2.808 7.320 -19.993 1.00 97.75 527 GLN A O 1
ATOM 4095 N N . LEU A 1 528 ? -2.709 6.117 -21.899 1.00 98.31 528 LEU A N 1
ATOM 4096 C CA . LEU A 1 528 ? -1.281 6.300 -22.140 1.00 98.31 528 LEU A CA 1
ATOM 4097 C C . LEU A 1 528 ? -1.073 7.209 -23.350 1.00 98.31 528 LEU A C 1
ATOM 4099 O O . LEU A 1 528 ? -1.677 6.992 -24.399 1.00 98.31 528 LEU A O 1
ATOM 4103 N N . ASP A 1 529 ? -0.245 8.239 -23.210 1.00 97.94 529 ASP A N 1
ATOM 4104 C CA . ASP A 1 529 ? 0.176 9.064 -24.344 1.00 97.94 529 ASP A CA 1
ATOM 4105 C C . ASP A 1 529 ? 1.088 8.237 -25.262 1.00 97.94 529 ASP A C 1
ATOM 4107 O O . ASP A 1 529 ? 2.046 7.623 -24.790 1.00 97.94 529 ASP A O 1
ATOM 4111 N N . GLY A 1 530 ? 0.820 8.229 -26.571 1.00 97.88 530 GLY A N 1
ATOM 4112 C CA . GLY A 1 530 ? 1.592 7.465 -27.556 1.00 97.88 530 GLY A CA 1
ATOM 4113 C C . GLY A 1 530 ? 3.102 7.731 -27.489 1.00 97.88 530 GLY A C 1
ATOM 4114 O O . GLY A 1 530 ? 3.906 6.826 -27.712 1.00 97.88 530 GLY A O 1
ATOM 4115 N N . ARG A 1 531 ? 3.511 8.938 -27.074 1.00 97.44 531 ARG A N 1
ATOM 4116 C CA . ARG A 1 531 ? 4.923 9.332 -26.909 1.00 97.44 531 ARG A CA 1
ATOM 4117 C C . ARG A 1 531 ? 5.623 8.654 -25.728 1.00 97.44 531 ARG A C 1
ATOM 4119 O O . ARG A 1 531 ? 6.851 8.643 -25.665 1.00 97.44 531 ARG A O 1
ATOM 4126 N N . HIS A 1 532 ? 4.868 8.120 -24.771 1.00 98.38 532 HIS A N 1
ATOM 4127 C CA . HIS A 1 532 ? 5.377 7.596 -23.498 1.00 98.38 532 HIS A CA 1
ATOM 4128 C C . HIS A 1 532 ? 5.313 6.070 -23.407 1.00 98.38 532 HIS A C 1
ATOM 4130 O O . HIS A 1 532 ? 5.550 5.525 -22.338 1.00 98.38 532 HIS A O 1
ATOM 4136 N N . CYS A 1 533 ? 5.043 5.368 -24.512 1.00 97.62 533 CYS A N 1
ATOM 4137 C CA . CYS A 1 533 ? 4.851 3.913 -24.504 1.00 97.62 533 CYS A CA 1
ATOM 4138 C C . CYS A 1 533 ? 6.108 3.095 -24.199 1.00 97.62 533 CYS A C 1
ATOM 4140 O O . CYS A 1 533 ? 6.001 1.977 -23.709 1.00 97.62 533 CYS A O 1
ATOM 4142 N N . ALA A 1 534 ? 7.291 3.622 -24.510 1.00 96.12 534 ALA A N 1
ATOM 4143 C CA . ALA A 1 534 ? 8.550 2.924 -24.292 1.00 96.12 534 ALA A CA 1
ATOM 4144 C C . ALA A 1 534 ? 9.276 3.498 -23.074 1.00 96.12 534 ALA A C 1
ATOM 4146 O O . ALA A 1 534 ? 9.569 4.696 -23.042 1.00 96.12 534 ALA A O 1
ATOM 4147 N N . LYS A 1 535 ? 9.601 2.634 -22.107 1.00 96.94 535 LYS A N 1
ATOM 4148 C CA . LYS A 1 535 ? 10.564 2.937 -21.041 1.00 96.94 535 LYS A CA 1
ATOM 4149 C C . LYS A 1 535 ? 11.967 3.077 -21.640 1.00 96.94 535 LYS A C 1
ATOM 4151 O O . LYS A 1 535 ? 12.291 2.436 -22.638 1.00 96.94 535 LYS A O 1
ATOM 4156 N N . GLY A 1 536 ? 12.777 3.954 -21.057 1.00 95.50 536 GLY A N 1
ATOM 4157 C CA . GLY A 1 536 ? 14.197 4.075 -21.379 1.00 95.50 536 GLY A CA 1
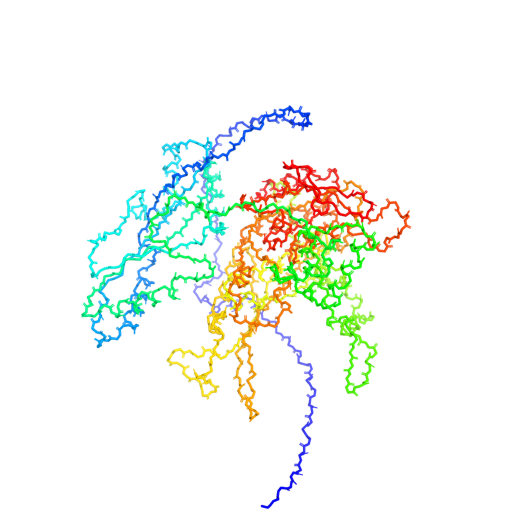ATOM 4158 C C . GLY A 1 536 ? 15.053 3.147 -20.520 1.00 95.50 536 GLY A C 1
ATOM 4159 O O . GLY A 1 536 ? 14.679 2.822 -19.394 1.00 95.50 536 GLY A O 1
ATOM 4160 N N . ASP A 1 537 ? 16.216 2.767 -21.046 1.00 95.12 537 ASP A N 1
ATOM 4161 C CA . ASP A 1 537 ? 17.182 1.929 -20.333 1.00 95.12 537 ASP A CA 1
ATOM 4162 C C . ASP A 1 537 ? 17.900 2.706 -19.210 1.00 95.12 537 ASP A C 1
ATOM 4164 O O . ASP A 1 537 ? 18.096 3.924 -19.323 1.00 95.12 537 ASP A O 1
ATOM 4168 N N . PRO A 1 538 ? 18.358 2.024 -18.143 1.00 96.00 538 PRO A N 1
ATOM 4169 C CA . PRO A 1 538 ? 19.181 2.652 -17.120 1.00 96.00 538 PRO A CA 1
ATOM 4170 C C . PRO A 1 538 ? 20.551 3.044 -17.673 1.00 96.00 538 PRO A C 1
ATOM 4172 O O . PRO A 1 538 ? 21.334 2.195 -18.096 1.00 96.00 538 PRO A O 1
ATOM 4175 N N . GLU A 1 539 ? 20.880 4.334 -17.615 1.00 96.12 539 GLU A N 1
ATOM 4176 C CA . GLU A 1 539 ? 22.188 4.868 -18.004 1.00 96.12 539 GLU A CA 1
ATOM 4177 C C . GLU A 1 539 ? 23.026 5.226 -16.767 1.00 96.12 539 GLU A C 1
ATOM 4179 O O . GLU A 1 539 ? 22.514 5.705 -15.754 1.00 96.12 539 GLU A O 1
ATOM 4184 N N . ILE A 1 540 ? 24.346 5.049 -16.862 1.00 97.00 540 ILE A N 1
ATOM 4185 C CA . ILE A 1 540 ? 25.294 5.394 -15.792 1.00 97.00 540 ILE A CA 1
ATOM 4186 C C . ILE A 1 540 ? 25.110 6.860 -15.364 1.00 97.00 540 ILE A C 1
ATOM 4188 O O . ILE A 1 540 ? 25.044 7.751 -16.211 1.00 97.00 540 ILE A O 1
ATOM 4192 N N . LYS A 1 541 ? 25.099 7.111 -14.046 1.00 97.06 541 LYS A N 1
ATOM 4193 C CA . LYS A 1 541 ? 24.815 8.407 -13.383 1.00 97.06 541 LYS A CA 1
ATOM 4194 C C . LYS A 1 541 ? 23.357 8.871 -13.405 1.00 97.06 541 LYS A C 1
ATOM 4196 O O . LYS A 1 541 ? 23.087 9.930 -12.833 1.00 97.06 541 LYS A O 1
ATOM 4201 N N . MET A 1 542 ? 22.418 8.128 -13.994 1.00 98.44 542 MET A N 1
ATOM 4202 C CA . MET A 1 542 ? 21.003 8.400 -13.731 1.00 98.44 542 MET A CA 1
ATOM 4203 C C . MET A 1 542 ? 20.720 8.263 -12.239 1.00 98.44 542 MET A C 1
ATOM 4205 O O . MET A 1 542 ? 21.266 7.385 -11.567 1.00 98.44 542 MET A O 1
ATOM 4209 N N . TRP A 1 543 ? 19.876 9.151 -11.730 1.00 98.62 543 TRP A N 1
ATOM 4210 C CA . TRP A 1 543 ? 19.367 9.075 -10.374 1.00 98.62 543 TRP A CA 1
ATOM 4211 C C . TRP A 1 543 ? 18.254 8.048 -10.296 1.00 98.62 543 TRP A C 1
ATOM 4213 O O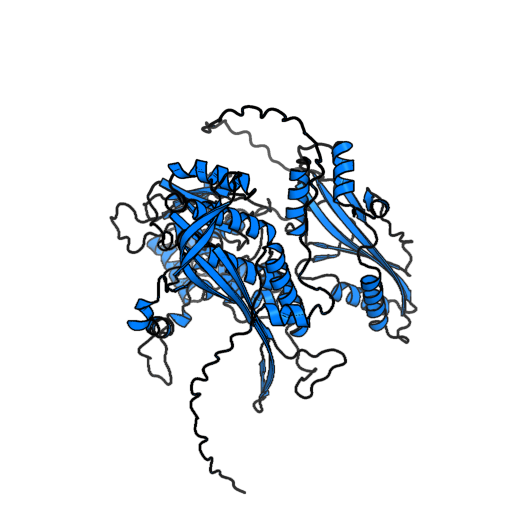 . TRP A 1 543 ? 17.325 8.080 -11.103 1.00 98.62 543 TRP A O 1
ATOM 4223 N N . VAL A 1 544 ? 18.334 7.203 -9.275 1.00 98.62 544 VAL A N 1
ATOM 4224 C CA . VAL A 1 544 ? 17.228 6.364 -8.833 1.00 98.62 544 VAL A CA 1
ATOM 4225 C C . VAL A 1 544 ? 16.483 7.118 -7.743 1.00 98.62 544 VAL A C 1
ATOM 4227 O O . VAL A 1 544 ? 17.067 7.526 -6.730 1.00 98.62 544 VAL A O 1
ATOM 4230 N N . VAL A 1 545 ? 15.198 7.347 -7.977 1.00 98.50 545 VAL A N 1
ATOM 4231 C CA . VAL A 1 545 ? 14.360 8.219 -7.157 1.00 98.50 545 VAL A CA 1
ATOM 4232 C C . VAL A 1 545 ? 13.182 7.431 -6.620 1.00 98.50 545 VAL A C 1
ATOM 4234 O O . VAL A 1 545 ? 12.515 6.750 -7.386 1.00 98.50 545 VAL A O 1
ATOM 4237 N N . LYS A 1 546 ? 12.896 7.562 -5.326 1.00 98.12 546 LYS A N 1
ATOM 4238 C CA . LYS A 1 546 ? 11.610 7.150 -4.752 1.00 98.12 546 LYS A CA 1
ATOM 4239 C C . LYS A 1 546 ? 10.705 8.360 -4.641 1.00 98.12 546 LYS A C 1
ATOM 4241 O O . LYS A 1 546 ? 11.155 9.405 -4.176 1.00 98.12 546 LYS A O 1
ATOM 4246 N N . VAL A 1 547 ? 9.450 8.233 -5.047 1.00 98.50 547 VAL A N 1
ATOM 4247 C CA . VAL A 1 547 ? 8.455 9.311 -4.987 1.00 98.50 547 VAL A CA 1
ATOM 4248 C C . VAL A 1 547 ? 7.184 8.785 -4.333 1.00 98.50 547 VAL A C 1
ATOM 4250 O O . VAL A 1 547 ? 6.756 7.679 -4.641 1.00 98.50 547 VAL A O 1
ATOM 4253 N N . GLY A 1 548 ? 6.612 9.555 -3.406 1.00 97.19 548 GLY A N 1
ATOM 4254 C CA . GLY A 1 548 ? 5.405 9.188 -2.667 1.00 97.19 548 GLY A CA 1
ATOM 4255 C C . GLY A 1 548 ? 5.600 9.086 -1.150 1.00 97.19 548 GLY A C 1
ATOM 4256 O O . GLY A 1 548 ? 6.413 9.802 -0.560 1.00 97.19 548 GLY A O 1
ATOM 4257 N N . GLY A 1 549 ? 4.811 8.225 -0.507 1.00 93.56 549 GLY A N 1
ATOM 4258 C CA . GLY A 1 549 ? 4.682 8.120 0.947 1.00 93.56 549 GLY A CA 1
ATOM 4259 C C . GLY A 1 549 ? 5.931 7.593 1.668 1.00 93.56 549 GLY A C 1
ATOM 4260 O O . GLY A 1 549 ? 6.766 6.919 1.057 1.00 93.56 549 GLY A O 1
ATOM 4261 N N . PRO A 1 550 ? 6.085 7.896 2.973 1.00 93.50 550 PRO A N 1
ATOM 4262 C CA . PRO A 1 550 ? 7.206 7.409 3.766 1.00 93.50 550 PRO A CA 1
ATOM 4263 C C . PRO A 1 550 ? 7.060 5.923 4.137 1.00 93.50 550 PRO A C 1
ATOM 4265 O O . PRO A 1 550 ? 5.960 5.382 4.234 1.00 93.50 550 PRO A O 1
ATOM 4268 N N . CYS A 1 551 ? 8.192 5.280 4.406 1.00 93.12 551 CYS A N 1
ATOM 4269 C CA . CYS A 1 551 ? 8.297 3.887 4.811 1.00 93.12 551 CYS A CA 1
ATOM 4270 C C . CYS A 1 551 ? 7.766 3.667 6.235 1.00 93.12 551 CYS A C 1
ATOM 4272 O O . CYS A 1 551 ? 8.171 4.352 7.179 1.00 93.12 551 CYS A O 1
ATOM 4274 N N . TYR A 1 552 ? 6.910 2.659 6.397 1.00 89.12 552 TYR A N 1
ATOM 4275 C CA . TYR A 1 552 ? 6.375 2.184 7.675 1.00 89.12 552 TYR A CA 1
ATOM 4276 C C . TYR A 1 552 ? 6.588 0.671 7.801 1.00 89.12 552 TYR A C 1
ATOM 4278 O O . TYR A 1 552 ? 6.788 -0.010 6.798 1.00 89.12 552 TYR A O 1
ATOM 4286 N N . ARG A 1 553 ? 6.493 0.127 9.023 1.00 85.25 553 ARG A N 1
ATOM 4287 C CA . ARG A 1 553 ? 6.568 -1.323 9.288 1.00 85.25 553 ARG A CA 1
ATOM 4288 C C . ARG A 1 553 ? 5.280 -2.024 8.837 1.00 85.25 553 ARG A C 1
ATOM 4290 O O . ARG A 1 553 ? 4.442 -2.366 9.670 1.00 85.25 553 ARG A O 1
ATOM 4297 N N . ILE A 1 554 ? 5.092 -2.160 7.529 1.00 82.25 554 ILE A N 1
ATOM 4298 C CA . ILE A 1 554 ? 3.845 -2.607 6.895 1.00 82.25 554 ILE A CA 1
ATOM 4299 C C . ILE A 1 554 ? 4.176 -3.595 5.783 1.00 82.25 554 ILE A C 1
ATOM 4301 O O . ILE A 1 554 ? 5.163 -3.410 5.071 1.00 82.25 554 ILE A O 1
ATOM 4305 N N . GLY A 1 555 ? 3.370 -4.653 5.668 1.00 75.25 555 GLY A N 1
ATOM 4306 C CA . GLY A 1 555 ? 3.522 -5.657 4.617 1.00 75.25 555 GLY A CA 1
ATOM 4307 C C . GLY A 1 555 ? 4.866 -6.389 4.658 1.00 75.25 555 GLY A C 1
ATOM 4308 O O . GLY A 1 555 ? 5.388 -6.780 3.621 1.00 75.25 555 GLY A O 1
ATOM 4309 N N . MET A 1 556 ? 5.468 -6.554 5.842 1.00 81.81 556 MET A N 1
ATOM 4310 C CA . MET A 1 556 ? 6.756 -7.242 5.967 1.00 81.81 556 MET A CA 1
ATOM 4311 C C . MET A 1 556 ? 6.610 -8.704 5.530 1.00 81.81 556 MET A C 1
ATOM 4313 O O . MET A 1 556 ? 6.058 -9.529 6.256 1.00 81.81 556 MET A O 1
ATOM 4317 N N . GLY A 1 557 ? 7.140 -9.025 4.351 1.00 68.81 557 GLY A N 1
ATOM 4318 C CA . GLY A 1 557 ? 7.171 -10.387 3.827 1.00 68.81 557 GLY A CA 1
ATOM 4319 C C . GLY A 1 557 ? 5.863 -10.832 3.173 1.00 68.81 557 GLY A C 1
ATOM 4320 O O . GLY A 1 557 ? 5.554 -12.026 3.198 1.00 68.81 557 GLY A O 1
ATOM 4321 N N . GLY A 1 558 ? 5.078 -9.899 2.624 1.00 61.59 558 GLY A N 1
ATOM 4322 C CA . GLY A 1 558 ? 3.800 -10.183 1.968 1.00 61.59 558 GLY A CA 1
ATOM 4323 C C . GLY A 1 558 ? 3.927 -11.157 0.792 1.00 61.59 558 GLY A C 1
ATOM 4324 O O . GLY A 1 558 ? 3.098 -12.065 0.659 1.00 61.59 558 GLY A O 1
ATOM 4325 N N . GLY A 1 559 ? 5.002 -11.056 0.004 1.00 58.03 559 GLY A N 1
ATOM 4326 C CA . GLY A 1 559 ? 5.328 -12.011 -1.066 1.00 58.03 559 GLY A CA 1
ATOM 4327 C C . GLY A 1 559 ? 5.461 -13.456 -0.561 1.00 58.03 559 GLY A C 1
ATOM 4328 O O . GLY A 1 559 ? 4.764 -14.364 -1.030 1.00 58.03 559 GLY A O 1
ATOM 4329 N N . ALA A 1 560 ? 6.281 -13.674 0.470 1.00 61.56 560 ALA A N 1
ATOM 4330 C CA . ALA A 1 560 ? 6.441 -14.991 1.092 1.00 61.56 560 ALA A CA 1
ATOM 4331 C C . ALA A 1 560 ? 5.165 -15.466 1.819 1.00 61.56 560 ALA A C 1
ATOM 4333 O O . ALA A 1 560 ? 4.778 -16.631 1.698 1.00 61.56 560 ALA A O 1
ATOM 4334 N N . ALA A 1 561 ? 4.472 -14.581 2.545 1.00 62.94 561 ALA A N 1
ATOM 4335 C CA . ALA A 1 561 ? 3.260 -14.915 3.296 1.00 62.94 561 ALA A CA 1
ATOM 4336 C C . ALA A 1 561 ? 2.087 -15.307 2.380 1.00 62.94 561 ALA A C 1
ATOM 4338 O O . ALA A 1 561 ? 1.365 -16.264 2.665 1.00 62.94 561 ALA A O 1
ATOM 4339 N N . SER A 1 562 ? 1.914 -14.614 1.251 1.00 56.47 562 SER A N 1
ATOM 4340 C CA . SER A 1 562 ? 0.853 -14.901 0.276 1.00 56.47 562 SER A CA 1
ATOM 4341 C C . SER A 1 562 ? 1.052 -16.225 -0.479 1.00 56.47 562 SER A C 1
ATOM 4343 O O . SER A 1 562 ? 0.067 -16.786 -0.974 1.00 56.47 562 SER A O 1
ATOM 4345 N N . SER A 1 563 ? 2.290 -16.735 -0.499 1.00 54.59 563 SER A N 1
ATOM 4346 C CA . SER A 1 563 ? 2.724 -17.955 -1.195 1.00 54.59 563 SER A CA 1
ATOM 4347 C C . SER A 1 563 ? 2.578 -19.248 -0.367 1.00 54.59 563 SER A C 1
ATOM 4349 O O . SER A 1 563 ? 2.845 -20.334 -0.878 1.00 54.59 563 SER A O 1
ATOM 4351 N N . ARG A 1 564 ? 2.155 -19.177 0.907 1.00 62.75 564 ARG A N 1
ATOM 4352 C CA . ARG A 1 564 ? 2.092 -20.332 1.831 1.00 62.75 564 ARG A CA 1
ATOM 4353 C C . ARG A 1 564 ? 0.684 -20.915 2.005 1.00 62.75 564 ARG A C 1
ATOM 4355 O O . ARG A 1 564 ? -0.326 -20.218 1.892 1.00 62.75 564 ARG A O 1
ATOM 4362 N N . ILE A 1 565 ? 0.625 -22.206 2.352 1.00 53.50 565 ILE A N 1
ATOM 4363 C CA . ILE A 1 565 ? -0.594 -22.872 2.844 1.00 53.50 565 ILE A CA 1
ATOM 4364 C C . ILE A 1 565 ? -0.865 -22.383 4.276 1.00 53.50 565 ILE A C 1
ATOM 4366 O O . ILE A 1 565 ? 0.044 -22.327 5.100 1.00 53.50 565 ILE A O 1
ATOM 4370 N N . GLN A 1 566 ? -2.109 -21.997 4.555 1.00 55.59 566 GLN A N 1
ATOM 4371 C CA . GLN A 1 566 ? -2.504 -21.326 5.797 1.00 55.59 566 GLN A CA 1
ATOM 4372 C C . GLN A 1 566 ? -2.490 -22.291 6.999 1.00 55.59 566 GLN A C 1
ATOM 4374 O O . GLN A 1 566 ? -3.189 -23.302 6.975 1.00 55.59 566 GLN A O 1
ATOM 4379 N N . ASP A 1 567 ? -1.752 -21.951 8.064 1.00 50.97 567 ASP A N 1
ATOM 4380 C CA . ASP A 1 567 ? -1.853 -22.575 9.395 1.00 50.97 567 ASP A CA 1
ATOM 4381 C C . ASP A 1 567 ? -2.280 -21.507 10.418 1.00 50.97 567 ASP A C 1
ATOM 4383 O O . ASP A 1 567 ? -1.773 -20.386 10.421 1.00 50.97 567 ASP A O 1
ATOM 4387 N N . ALA A 1 568 ? -3.215 -21.850 11.303 1.00 45.34 568 ALA A N 1
ATOM 4388 C CA . ALA A 1 568 ? -3.766 -20.961 12.327 1.00 45.34 568 ALA A CA 1
ATOM 4389 C C . ALA A 1 568 ? -2.767 -20.630 13.460 1.00 45.34 568 ALA A C 1
ATOM 4391 O O . ALA A 1 568 ? -3.096 -19.875 14.375 1.00 45.34 568 ALA A O 1
ATOM 4392 N N . LYS A 1 569 ? -1.560 -21.212 13.442 1.00 44.88 569 LYS A N 1
ATOM 4393 C CA . LYS A 1 569 ? -0.564 -21.108 14.523 1.00 44.88 569 LYS A CA 1
ATOM 4394 C C . LYS A 1 569 ? 0.305 -19.844 14.508 1.00 44.88 569 LYS A C 1
ATOM 4396 O O . LYS A 1 569 ? 1.044 -19.631 15.465 1.00 44.88 569 LYS A O 1
ATOM 4401 N N . THR A 1 570 ? 0.224 -18.994 13.486 1.00 55.97 570 THR A N 1
ATOM 4402 C CA . THR A 1 570 ? 1.142 -17.850 13.299 1.00 55.97 570 THR A CA 1
ATOM 4403 C C . THR A 1 570 ? 0.440 -16.491 13.333 1.00 55.97 570 THR A C 1
ATOM 4405 O O . THR A 1 570 ? 0.417 -15.761 12.348 1.00 55.97 570 THR A O 1
ATOM 4408 N N . ALA A 1 571 ? -0.079 -16.112 14.504 1.00 56.06 571 ALA A N 1
ATOM 4409 C CA . ALA A 1 571 ? -0.728 -14.812 14.712 1.00 56.06 571 ALA A CA 1
ATOM 4410 C C . ALA A 1 571 ? 0.200 -13.602 14.450 1.00 56.06 571 ALA A C 1
ATOM 4412 O O . ALA A 1 571 ? -0.272 -12.544 14.045 1.00 56.06 571 ALA A O 1
ATOM 4413 N N . GLU A 1 572 ? 1.519 -13.736 14.653 1.00 58.03 572 GLU A N 1
ATOM 4414 C CA . GLU A 1 572 ? 2.486 -12.673 14.326 1.00 58.03 572 GLU A CA 1
ATOM 4415 C C . GLU A 1 572 ? 2.642 -12.448 12.813 1.00 58.03 572 GLU A C 1
ATOM 4417 O O . GLU A 1 572 ? 2.780 -11.303 12.384 1.00 58.03 572 GLU A O 1
ATOM 4422 N N . LEU A 1 573 ? 2.538 -13.504 11.994 1.00 56.25 573 LEU A N 1
ATOM 4423 C CA . LEU A 1 573 ? 2.558 -13.373 10.531 1.00 56.25 573 LEU A CA 1
ATOM 4424 C C . LEU A 1 573 ? 1.300 -12.657 10.017 1.00 56.25 573 LEU A C 1
ATOM 4426 O O . LEU A 1 573 ? 1.390 -11.868 9.079 1.00 56.25 573 LEU A O 1
ATOM 4430 N N . ASP A 1 574 ? 0.151 -12.862 10.667 1.00 63.91 574 ASP A N 1
ATOM 4431 C CA . ASP A 1 574 ? -1.094 -12.171 10.312 1.00 63.91 574 ASP A CA 1
ATOM 4432 C C . ASP A 1 574 ? -1.005 -10.654 10.573 1.00 63.91 574 ASP A C 1
ATOM 4434 O O . ASP A 1 574 ? -1.585 -9.866 9.826 1.00 63.91 574 ASP A O 1
ATOM 4438 N N . PHE A 1 575 ? -0.242 -10.210 11.585 1.00 68.50 575 PHE A N 1
ATOM 4439 C CA . PHE A 1 575 ? 0.008 -8.779 11.816 1.00 68.50 575 PHE A CA 1
ATOM 4440 C C . PHE A 1 575 ? 0.904 -8.152 10.748 1.00 68.50 575 PHE A C 1
ATOM 4442 O O . PHE A 1 575 ? 0.663 -7.013 10.352 1.00 68.50 575 PHE A O 1
ATOM 4449 N N . ASN A 1 576 ? 1.906 -8.884 10.259 1.00 69.00 576 ASN A N 1
ATOM 4450 C CA . ASN A 1 576 ? 2.768 -8.400 9.179 1.00 69.00 576 ASN A CA 1
ATOM 4451 C C . ASN A 1 576 ? 2.006 -8.228 7.856 1.00 69.00 576 ASN A C 1
ATOM 4453 O O . ASN A 1 576 ? 2.411 -7.420 7.024 1.00 69.00 576 ASN A O 1
ATOM 4457 N N . ALA A 1 577 ? 0.889 -8.943 7.686 1.00 66.62 577 ALA A N 1
ATOM 4458 C CA . ALA A 1 577 ? 0.006 -8.831 6.529 1.00 66.62 577 ALA A CA 1
ATOM 4459 C C . ALA A 1 577 ? -0.975 -7.647 6.602 1.00 66.62 577 ALA A C 1
ATOM 4461 O O . ALA A 1 577 ? -1.689 -7.393 5.629 1.00 66.62 577 ALA A O 1
ATOM 4462 N N . VAL A 1 578 ? -1.046 -6.930 7.731 1.00 77.31 578 VAL A N 1
ATOM 4463 C CA . VAL A 1 578 ? -1.884 -5.732 7.852 1.00 77.31 578 VAL A CA 1
ATOM 4464 C C . VAL A 1 578 ? -1.298 -4.628 6.989 1.00 77.31 578 VAL A C 1
ATOM 4466 O O . VAL A 1 578 ? -0.118 -4.300 7.084 1.00 77.31 578 VAL A O 1
ATOM 4469 N N . GLN A 1 579 ? -2.160 -4.055 6.161 1.00 82.50 579 GLN A N 1
ATOM 4470 C CA . GLN A 1 579 ? -1.825 -3.028 5.192 1.00 82.50 579 GLN A CA 1
ATOM 4471 C C . GLN A 1 579 ? -2.307 -1.641 5.647 1.00 82.50 579 GLN A C 1
ATOM 4473 O O . GLN A 1 579 ? -3.088 -1.518 6.593 1.00 82.50 579 GLN A O 1
ATOM 4478 N N . ARG A 1 580 ? -1.834 -0.584 4.981 1.00 89.88 580 ARG A N 1
ATOM 4479 C CA . ARG A 1 580 ? -2.228 0.813 5.240 1.00 89.88 580 ARG A CA 1
ATOM 4480 C C . ARG A 1 580 ? -2.330 1.555 3.918 1.00 89.88 580 ARG A C 1
ATOM 4482 O O . ARG A 1 580 ? -1.294 1.836 3.325 1.00 89.88 580 ARG A O 1
ATOM 4489 N N . GLY A 1 581 ? -3.548 1.901 3.513 1.00 92.06 581 GLY A N 1
ATOM 4490 C CA . GLY A 1 581 ? -3.787 2.793 2.385 1.00 92.06 581 GLY A CA 1
ATOM 4491 C C . GLY A 1 581 ? -3.826 4.265 2.801 1.00 92.06 581 GLY A C 1
ATOM 4492 O O . GLY A 1 581 ? -4.364 4.614 3.852 1.00 92.06 581 GLY A O 1
ATOM 4493 N N . ASP A 1 582 ? -3.270 5.136 1.965 1.00 96.12 582 ASP A N 1
ATOM 4494 C CA . ASP A 1 582 ? -3.323 6.595 2.085 1.00 96.12 582 ASP A CA 1
ATOM 4495 C C . ASP A 1 582 ? -3.636 7.232 0.722 1.00 96.12 582 ASP A C 1
ATOM 4497 O O . ASP A 1 582 ? -2.782 7.811 0.057 1.00 96.12 582 ASP A O 1
ATOM 4501 N N . ALA A 1 583 ? -4.896 7.132 0.293 1.00 97.06 583 ALA A N 1
ATOM 4502 C CA . ALA A 1 583 ? -5.351 7.597 -1.022 1.00 97.06 583 ALA A CA 1
ATOM 4503 C C . ALA A 1 583 ? -5.037 9.078 -1.330 1.00 97.06 583 ALA A C 1
ATOM 4505 O O . ALA A 1 583 ? -4.972 9.473 -2.494 1.00 97.06 583 ALA A O 1
ATOM 4506 N N .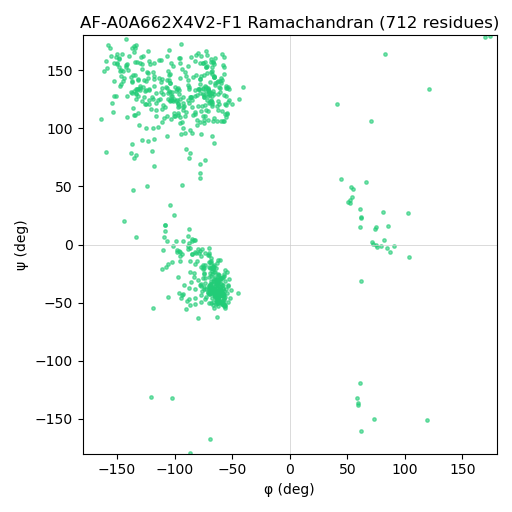 GLU A 1 584 ? -4.846 9.914 -0.304 1.00 96.88 584 GLU A N 1
ATOM 4507 C CA . GLU A 1 584 ? -4.432 11.309 -0.483 1.00 96.88 584 GLU A CA 1
ATOM 4508 C C . GLU A 1 584 ? -2.982 11.407 -0.978 1.00 96.88 584 GLU A C 1
ATOM 4510 O O . GLU A 1 584 ? -2.704 12.166 -1.912 1.00 96.88 584 GLU A O 1
ATOM 4515 N N . MET A 1 585 ? -2.083 10.580 -0.432 1.00 97.81 585 MET A N 1
ATOM 4516 C CA . MET A 1 585 ? -0.701 10.468 -0.895 1.00 97.81 585 MET A CA 1
ATOM 4517 C C . MET A 1 585 ? -0.632 9.908 -2.320 1.00 97.81 585 MET A C 1
ATOM 4519 O O . MET A 1 585 ? 0.086 10.456 -3.155 1.00 97.81 585 MET A O 1
ATOM 4523 N N . GLU A 1 586 ? -1.437 8.891 -2.631 1.00 98.25 586 GLU A N 1
ATOM 4524 C CA . GLU A 1 586 ? -1.567 8.342 -3.990 1.00 98.25 586 GLU A CA 1
ATOM 4525 C C . GLU A 1 586 ? -2.063 9.415 -4.974 1.00 98.25 586 GLU A C 1
ATOM 4527 O O . GLU A 1 586 ? -1.569 9.540 -6.093 1.00 98.25 586 GLU A O 1
ATOM 4532 N N . CYS A 1 587 ? -2.994 10.276 -4.546 1.00 97.69 587 CYS A N 1
ATOM 4533 C CA . CYS A 1 587 ? -3.469 11.398 -5.356 1.00 97.69 587 CYS A CA 1
ATOM 4534 C C . CYS A 1 587 ? -2.357 12.431 -5.619 1.00 97.69 587 CYS A C 1
ATOM 4536 O O . CYS A 1 587 ? -2.260 12.965 -6.728 1.00 97.69 587 CYS A O 1
ATOM 4538 N N . LYS A 1 588 ? -1.506 12.723 -4.625 1.00 97.69 588 LYS A N 1
ATOM 4539 C CA . LYS A 1 588 ? -0.324 13.590 -4.795 1.00 97.69 588 LYS A CA 1
ATOM 4540 C C . LYS A 1 588 ? 0.677 12.988 -5.777 1.00 97.69 588 LYS A C 1
ATOM 4542 O O . LYS A 1 588 ? 1.134 13.698 -6.672 1.00 97.69 588 LYS A O 1
ATOM 4547 N N . LEU A 1 589 ? 0.973 11.696 -5.640 1.00 98.38 589 LEU A N 1
ATOM 4548 C CA . LEU A 1 589 ? 1.842 10.955 -6.553 1.00 98.38 589 LEU A CA 1
ATOM 4549 C C . LEU A 1 589 ? 1.299 11.008 -7.990 1.00 98.38 589 LEU A C 1
ATOM 4551 O O . LEU A 1 589 ? 1.989 11.486 -8.891 1.00 98.38 589 LEU A O 1
ATOM 4555 N N . ASN A 1 590 ? 0.021 10.682 -8.187 1.00 97.88 590 ASN A N 1
ATOM 4556 C CA . ASN A 1 590 ? -0.645 10.760 -9.488 1.00 97.88 590 ASN A CA 1
ATOM 4557 C C . ASN A 1 590 ? -0.553 12.157 -10.126 1.00 97.88 590 ASN A C 1
ATOM 4559 O O . ASN A 1 590 ? -0.359 12.276 -11.335 1.00 97.88 590 ASN A O 1
ATOM 4563 N N . LYS A 1 591 ? -0.647 13.240 -9.341 1.00 97.06 591 LYS A N 1
ATOM 4564 C CA . LYS A 1 591 ? -0.470 14.608 -9.864 1.00 97.06 591 LYS A CA 1
ATOM 4565 C C . LYS A 1 591 ? 0.959 14.873 -10.339 1.00 97.06 591 LYS A C 1
ATOM 4567 O O . LYS A 1 591 ? 1.122 15.536 -11.364 1.00 97.06 591 LYS A O 1
ATOM 4572 N N . VAL A 1 592 ? 1.976 14.342 -9.654 1.00 98.19 592 VAL A N 1
ATOM 4573 C CA . VAL A 1 592 ? 3.377 14.422 -10.104 1.00 98.19 592 VAL A CA 1
ATOM 4574 C C . VAL A 1 592 ? 3.559 13.680 -11.424 1.00 98.19 592 VAL A C 1
ATOM 4576 O O . VAL A 1 592 ? 4.096 14.259 -12.373 1.00 98.19 592 VAL A O 1
ATOM 4579 N N . ILE A 1 593 ? 3.072 12.439 -11.517 1.00 98.31 593 ILE A N 1
ATOM 4580 C CA . ILE A 1 593 ? 3.183 11.630 -12.739 1.00 98.31 593 ILE A CA 1
ATOM 4581 C C . ILE A 1 593 ? 2.438 12.301 -13.895 1.00 98.31 593 ILE A C 1
ATOM 4583 O O . ILE A 1 593 ? 2.999 12.481 -14.978 1.00 98.31 593 ILE A O 1
ATOM 4587 N N . ARG A 1 594 ? 1.217 12.788 -13.654 1.00 96.75 594 ARG A N 1
ATOM 4588 C CA . ARG A 1 594 ? 0.436 13.535 -14.645 1.00 96.75 594 ARG A CA 1
ATOM 4589 C C . ARG A 1 594 ? 1.142 14.808 -15.106 1.00 96.75 594 ARG A C 1
ATOM 4591 O O . ARG A 1 594 ? 1.168 15.075 -16.303 1.00 96.75 594 ARG A O 1
ATOM 4598 N N . ALA A 1 595 ? 1.742 15.579 -14.198 1.00 97.12 595 ALA A N 1
ATOM 4599 C CA . ALA A 1 595 ? 2.500 16.774 -14.564 1.00 97.12 595 ALA A CA 1
ATOM 4600 C C . ALA A 1 595 ? 3.727 16.434 -15.429 1.00 97.12 595 ALA A C 1
ATOM 4602 O O . ALA A 1 595 ? 4.018 17.159 -16.380 1.00 97.12 595 ALA A O 1
ATOM 4603 N N . CYS A 1 596 ? 4.401 15.311 -15.152 1.00 98.12 596 CYS A N 1
ATOM 4604 C CA . CYS A 1 596 ? 5.485 14.797 -15.991 1.00 98.12 596 CYS A CA 1
ATOM 4605 C C . CYS A 1 596 ? 4.982 14.389 -17.385 1.00 98.12 596 CYS A C 1
ATOM 4607 O O . CYS A 1 596 ? 5.595 14.750 -18.389 1.00 98.12 596 CYS A O 1
ATOM 4609 N N . CYS A 1 597 ? 3.834 13.711 -17.468 1.00 97.31 597 CYS A N 1
ATOM 4610 C CA . CYS A 1 597 ? 3.204 13.347 -18.739 1.00 97.31 597 CYS A CA 1
ATOM 4611 C C . CYS A 1 597 ? 2.760 14.587 -19.535 1.00 97.31 597 CYS A C 1
ATOM 4613 O O . CYS A 1 597 ? 2.932 14.663 -20.752 1.00 97.31 597 CYS A O 1
ATOM 4615 N N . ASP A 1 598 ? 2.226 15.603 -18.858 1.00 96.56 598 ASP A N 1
ATOM 4616 C CA . ASP A 1 598 ? 1.719 16.817 -19.497 1.00 96.56 598 ASP A CA 1
ATOM 4617 C C . ASP A 1 598 ? 2.821 17.645 -20.184 1.00 96.56 598 ASP A C 1
ATOM 4619 O O . ASP A 1 598 ? 2.512 18.401 -21.107 1.00 96.56 598 ASP A O 1
ATOM 4623 N N . LEU A 1 599 ? 4.095 17.443 -19.822 1.00 96.50 599 LEU A N 1
ATOM 4624 C CA . LEU A 1 599 ? 5.265 18.010 -20.510 1.00 96.50 599 LEU A CA 1
ATOM 4625 C C . LEU A 1 599 ? 5.524 17.403 -21.906 1.00 96.50 599 LEU A C 1
ATOM 4627 O O . LEU A 1 599 ? 6.360 17.913 -22.658 1.00 96.50 599 LEU A O 1
ATOM 4631 N N . GLY A 1 600 ? 4.819 16.332 -22.287 1.00 95.38 600 GLY A N 1
ATOM 4632 C CA . GLY A 1 600 ? 4.945 15.702 -23.600 1.00 95.38 600 GLY A CA 1
ATOM 4633 C C . GLY A 1 600 ? 6.356 15.168 -23.849 1.00 95.38 600 GLY A C 1
ATOM 4634 O O . GLY A 1 600 ? 6.838 14.314 -23.111 1.00 95.38 600 GLY A O 1
ATOM 4635 N N . GLU A 1 601 ? 7.037 15.674 -24.878 1.00 95.50 601 GLU A N 1
ATOM 4636 C CA . GLU A 1 601 ? 8.420 15.275 -25.206 1.00 95.50 601 GLU A CA 1
ATOM 4637 C C . GLU A 1 601 ? 9.421 15.607 -24.088 1.00 95.50 601 GLU A C 1
ATOM 4639 O O . GLU A 1 601 ? 10.452 14.954 -23.956 1.00 95.50 601 GLU A O 1
ATOM 4644 N N . GLN A 1 602 ? 9.108 16.608 -23.258 1.00 96.62 602 GLN A N 1
ATOM 4645 C CA . GLN A 1 602 ? 9.953 17.043 -22.143 1.00 96.62 602 GLN A CA 1
ATOM 4646 C C . GLN A 1 602 ? 9.674 16.269 -20.845 1.00 96.62 602 GLN A C 1
ATOM 4648 O O . GLN A 1 602 ? 10.107 16.697 -19.777 1.00 96.62 602 GLN A O 1
ATOM 4653 N N . ASN A 1 603 ? 8.943 15.149 -20.909 1.00 98.25 603 ASN A N 1
ATOM 4654 C CA . ASN A 1 603 ? 8.719 14.286 -19.752 1.00 98.25 603 ASN A CA 1
ATOM 4655 C C . ASN A 1 603 ? 10.079 13.865 -19.138 1.00 98.25 603 ASN A C 1
ATOM 4657 O O . ASN A 1 603 ? 10.887 13.242 -19.838 1.00 98.25 603 ASN A O 1
ATOM 4661 N N . PRO A 1 604 ? 10.360 14.194 -17.860 1.00 98.19 604 PRO A N 1
ATOM 4662 C CA . PRO A 1 604 ? 11.653 13.918 -17.237 1.00 98.19 604 PRO A CA 1
ATOM 4663 C C . PRO A 1 604 ? 11.860 12.441 -16.880 1.00 98.19 604 PRO A C 1
ATOM 4665 O O . PRO A 1 604 ? 13.011 12.026 -16.721 1.00 98.19 604 PRO A O 1
ATOM 4668 N N . ILE A 1 605 ? 10.776 11.663 -16.765 1.00 98.69 605 ILE A N 1
ATOM 4669 C CA . ILE A 1 605 ? 10.792 10.249 -16.379 1.00 98.69 605 ILE A CA 1
ATOM 4670 C C . ILE A 1 605 ? 11.427 9.441 -17.506 1.00 98.69 605 ILE A C 1
ATOM 4672 O O . ILE A 1 605 ? 10.959 9.482 -18.644 1.00 98.69 605 ILE A O 1
ATOM 4676 N N . VAL A 1 606 ? 12.500 8.710 -17.210 1.00 98.44 606 VAL A N 1
ATOM 4677 C CA . VAL A 1 606 ? 13.133 7.780 -18.160 1.00 98.44 606 VAL A CA 1
ATOM 4678 C C . VAL A 1 606 ? 12.469 6.413 -18.063 1.00 98.44 606 VAL A C 1
ATOM 4680 O O . VAL A 1 606 ? 12.089 5.837 -19.077 1.00 98.44 606 VAL A O 1
ATOM 4683 N N . SER A 1 607 ? 12.286 5.941 -16.836 1.00 98.31 607 SER A N 1
ATOM 4684 C CA . SER A 1 607 ? 11.587 4.710 -16.487 1.00 98.31 607 SER A CA 1
ATOM 4685 C C . SER A 1 607 ? 10.887 4.920 -15.146 1.00 98.31 607 SER A C 1
ATOM 4687 O O . SER A 1 607 ? 11.359 5.722 -14.333 1.00 98.31 607 SER A O 1
ATOM 4689 N N . ILE A 1 608 ? 9.768 4.234 -14.941 1.00 98.56 608 ILE A N 1
ATOM 4690 C CA . ILE A 1 608 ? 8.975 4.230 -13.711 1.00 98.56 608 ILE A CA 1
ATOM 4691 C C . ILE A 1 608 ? 8.539 2.797 -13.412 1.00 98.56 608 ILE A C 1
ATOM 4693 O O . ILE A 1 608 ? 8.278 2.028 -14.337 1.00 98.56 608 ILE A O 1
ATOM 4697 N N . HIS A 1 609 ? 8.487 2.434 -12.138 1.00 97.81 609 HIS A N 1
ATOM 4698 C CA . HIS A 1 609 ? 7.973 1.152 -11.676 1.00 97.81 609 HIS A CA 1
ATOM 4699 C C . HIS A 1 609 ? 7.261 1.344 -10.340 1.00 97.81 609 HIS A C 1
ATOM 4701 O O . HIS A 1 609 ? 7.732 2.116 -9.496 1.00 97.81 609 HIS A O 1
ATOM 4707 N N . ASP A 1 610 ? 6.144 0.651 -10.154 1.00 97.00 610 ASP A N 1
ATOM 4708 C CA . ASP A 1 610 ? 5.421 0.657 -8.890 1.00 97.00 610 ASP A CA 1
ATOM 4709 C C . ASP A 1 610 ? 6.246 0.002 -7.771 1.00 97.00 610 ASP A C 1
ATOM 4711 O O . ASP A 1 610 ? 7.122 -0.830 -8.017 1.00 97.00 610 ASP A O 1
ATOM 4715 N N . GLN A 1 611 ? 5.975 0.365 -6.519 1.00 95.19 611 GLN A N 1
ATOM 4716 C CA . GLN A 1 611 ? 6.378 -0.468 -5.390 1.00 95.19 611 GLN A CA 1
ATOM 4717 C C . GLN A 1 611 ? 5.214 -1.344 -4.922 1.00 95.19 611 GLN A C 1
ATOM 4719 O O . GLN A 1 611 ? 4.237 -0.853 -4.343 1.00 95.19 611 GLN A O 1
ATOM 4724 N N . GLY A 1 612 ? 5.379 -2.650 -5.107 1.00 90.75 612 GLY A N 1
ATOM 4725 C CA . GLY A 1 612 ? 4.486 -3.690 -4.607 1.00 90.75 612 GLY A CA 1
ATOM 4726 C C . GLY A 1 612 ? 5.203 -4.677 -3.682 1.00 90.75 612 GLY A C 1
ATOM 4727 O O . GLY A 1 612 ? 5.910 -4.287 -2.745 1.00 90.75 612 GLY A O 1
ATOM 4728 N N . ALA A 1 613 ? 5.005 -5.969 -3.947 1.00 88.50 613 ALA A N 1
ATOM 4729 C CA . ALA A 1 613 ? 5.571 -7.057 -3.157 1.00 88.50 613 ALA A CA 1
ATOM 4730 C C . ALA A 1 613 ? 7.108 -7.043 -3.147 1.00 88.50 613 ALA A C 1
ATOM 4732 O O . ALA A 1 613 ? 7.757 -6.770 -4.156 1.00 88.50 613 ALA A O 1
ATOM 4733 N N . GLY A 1 614 ? 7.701 -7.342 -1.989 1.00 88.12 614 GLY A N 1
ATOM 4734 C CA . GLY A 1 614 ? 9.153 -7.269 -1.792 1.00 88.12 614 GLY A CA 1
ATOM 4735 C C . GLY A 1 614 ? 9.723 -5.850 -1.646 1.00 88.12 614 GLY A C 1
ATOM 4736 O O . GLY A 1 614 ? 10.923 -5.714 -1.398 1.00 88.12 614 GLY A O 1
ATOM 4737 N N . GLY A 1 615 ? 8.894 -4.804 -1.750 1.00 93.12 615 GLY A N 1
ATOM 4738 C CA . GLY A 1 615 ? 9.259 -3.432 -1.395 1.00 93.12 615 GLY A CA 1
ATOM 4739 C C . GLY A 1 615 ? 10.453 -2.885 -2.179 1.00 93.12 615 GLY A C 1
ATOM 4740 O O . GLY A 1 615 ? 10.581 -3.104 -3.385 1.00 93.12 615 GLY A O 1
ATOM 4741 N N . ASN A 1 616 ? 11.349 -2.181 -1.476 1.00 95.06 616 ASN A N 1
ATOM 4742 C CA . ASN A 1 616 ? 12.592 -1.653 -2.052 1.00 95.06 616 ASN A CA 1
ATOM 4743 C C . ASN A 1 616 ? 13.479 -2.763 -2.622 1.00 95.06 616 ASN A C 1
ATOM 4745 O O . ASN A 1 616 ? 14.113 -2.551 -3.655 1.00 95.06 616 ASN A O 1
ATOM 4749 N N . GLY A 1 617 ? 13.484 -3.935 -1.979 1.00 92.31 617 GLY A N 1
ATOM 4750 C CA . GLY A 1 617 ? 14.189 -5.114 -2.460 1.00 92.31 617 GLY A CA 1
ATOM 4751 C C . GLY A 1 617 ? 13.836 -5.446 -3.898 1.00 92.31 617 GLY A C 1
ATOM 4752 O O . GLY A 1 617 ? 14.733 -5.616 -4.708 1.00 92.31 617 GLY A O 1
ATOM 4753 N N . ASN A 1 618 ? 12.560 -5.436 -4.277 1.00 93.44 618 ASN A N 1
ATOM 4754 C CA . ASN A 1 618 ? 12.200 -5.758 -5.655 1.00 93.44 618 ASN A CA 1
ATOM 4755 C C . ASN A 1 618 ? 12.420 -4.572 -6.608 1.00 93.44 618 ASN A C 1
ATOM 4757 O O . ASN A 1 618 ? 13.302 -4.598 -7.472 1.00 93.44 618 ASN A O 1
ATOM 4761 N N . VAL A 1 619 ? 11.683 -3.482 -6.377 1.00 95.69 619 VAL A N 1
ATOM 4762 C CA . VAL A 1 619 ? 11.568 -2.381 -7.344 1.00 95.69 619 VAL A CA 1
ATOM 4763 C C . VAL A 1 619 ? 12.911 -1.705 -7.645 1.00 95.69 619 VAL A C 1
ATOM 4765 O O . VAL A 1 619 ? 13.181 -1.314 -8.781 1.00 95.69 619 VAL A O 1
ATOM 4768 N N . LEU A 1 620 ? 13.801 -1.580 -6.651 1.00 96.81 620 LEU A N 1
ATOM 4769 C CA . LEU A 1 620 ? 15.093 -0.914 -6.841 1.00 96.81 620 LEU A CA 1
ATOM 4770 C C . LEU A 1 620 ? 16.118 -1.784 -7.566 1.00 96.81 620 LEU A C 1
ATOM 4772 O O . LEU A 1 620 ? 17.100 -1.243 -8.075 1.00 96.81 620 LEU A O 1
ATOM 4776 N N . LYS A 1 621 ? 15.931 -3.106 -7.608 1.00 94.62 621 LYS A N 1
ATOM 4777 C CA . LYS A 1 621 ? 16.750 -3.993 -8.442 1.00 94.62 621 LYS A CA 1
ATOM 4778 C C . LYS A 1 621 ? 16.236 -3.997 -9.879 1.00 94.62 621 LYS A C 1
ATOM 4780 O O . LYS A 1 621 ? 17.037 -3.829 -10.794 1.00 94.62 621 LYS A O 1
ATOM 4785 N N . GLU A 1 622 ? 14.923 -4.112 -10.060 1.00 94.25 622 GLU A N 1
ATOM 4786 C CA . GLU A 1 622 ? 14.273 -4.148 -11.378 1.00 94.25 622 GLU A CA 1
ATOM 4787 C C . GLU A 1 622 ? 14.505 -2.851 -12.166 1.00 94.25 622 GLU A C 1
ATOM 4789 O O . GLU A 1 622 ? 14.890 -2.892 -13.333 1.00 94.25 622 GLU A O 1
ATOM 4794 N N . ILE A 1 623 ? 14.373 -1.683 -11.523 1.00 96.44 623 ILE A N 1
ATOM 4795 C CA . ILE A 1 623 ? 14.490 -0.387 -12.211 1.00 96.44 623 ILE A CA 1
ATOM 4796 C C . ILE A 1 623 ? 15.905 -0.101 -12.752 1.00 96.44 623 ILE A C 1
ATOM 4798 O O . ILE A 1 623 ? 16.068 0.729 -13.643 1.00 96.44 623 ILE A O 1
ATOM 4802 N N . VAL A 1 624 ? 16.940 -0.766 -12.225 1.00 96.75 624 VAL A N 1
ATOM 4803 C CA . VAL A 1 624 ? 18.342 -0.584 -12.653 1.00 96.75 624 VAL A CA 1
ATOM 4804 C C . VAL A 1 624 ? 18.893 -1.779 -13.422 1.00 96.75 624 VAL A C 1
ATOM 4806 O O . VAL A 1 624 ? 20.090 -1.809 -13.725 1.00 96.75 624 VAL A O 1
ATOM 4809 N N . GLU A 1 625 ? 18.054 -2.764 -13.734 1.00 92.94 625 GLU A N 1
ATOM 4810 C CA . GLU A 1 625 ? 18.435 -3.885 -14.580 1.00 92.94 625 GLU A CA 1
ATOM 4811 C C . GLU A 1 625 ? 18.597 -3.415 -16.033 1.00 92.94 625 GLU A C 1
ATOM 4813 O O . GLU A 1 625 ? 17.749 -2.713 -16.580 1.00 92.94 625 GLU A O 1
ATOM 4818 N N . VAL A 1 626 ? 19.700 -3.814 -16.677 1.00 88.38 626 VAL A N 1
ATOM 4819 C CA . VAL A 1 626 ? 19.893 -3.628 -18.122 1.00 88.38 626 VAL A CA 1
ATOM 4820 C C . VAL A 1 626 ? 19.586 -4.954 -18.820 1.00 88.38 626 VAL A C 1
ATOM 4822 O O . VAL A 1 626 ? 20.381 -5.901 -18.685 1.00 88.38 626 VAL A O 1
ATOM 4825 N N . PRO A 1 627 ? 18.485 -5.040 -19.591 1.00 81.81 627 PRO A N 1
ATOM 4826 C CA . PRO A 1 627 ? 18.116 -6.259 -20.294 1.00 81.81 627 PRO A CA 1
ATOM 4827 C C . PRO A 1 627 ? 19.242 -6.757 -21.202 1.00 81.81 627 PRO A C 1
ATOM 4829 O O . PRO A 1 627 ? 19.862 -5.995 -21.941 1.00 81.81 627 PRO A O 1
ATOM 4832 N N . HIS A 1 628 ? 19.492 -8.067 -21.171 1.00 80.38 628 HIS A N 1
ATOM 4833 C CA . HIS A 1 628 ? 20.470 -8.751 -22.030 1.00 80.38 628 HIS A CA 1
ATOM 4834 C C . HIS A 1 628 ? 21.934 -8.300 -21.891 1.00 80.38 628 HIS A C 1
ATOM 4836 O O . HIS A 1 628 ? 22.752 -8.664 -22.746 1.00 80.38 628 HIS A O 1
ATOM 4842 N N . SER A 1 629 ? 22.284 -7.571 -20.827 1.00 82.31 629 SER A N 1
ATOM 4843 C CA . SER A 1 629 ? 23.678 -7.217 -20.552 1.00 82.31 629 SER A CA 1
ATOM 4844 C C . SER A 1 629 ? 24.555 -8.464 -20.369 1.00 82.31 629 SER A C 1
ATOM 4846 O O . SER A 1 629 ? 24.135 -9.502 -19.848 1.00 82.31 629 SER A O 1
ATOM 4848 N N . LYS A 1 630 ? 25.798 -8.384 -20.845 1.00 82.69 630 LYS A N 1
ATOM 4849 C CA . LYS A 1 630 ? 26.784 -9.469 -20.814 1.00 82.69 630 LYS A CA 1
ATOM 4850 C C . LYS A 1 630 ? 28.001 -9.084 -19.976 1.00 82.69 630 LYS A C 1
ATOM 4852 O O . LYS A 1 630 ? 28.328 -7.903 -19.828 1.00 82.69 630 LYS A O 1
ATOM 4857 N N . PRO A 1 631 ? 28.738 -10.074 -19.438 1.00 78.25 631 PRO A N 1
ATOM 4858 C CA . PRO A 1 631 ? 30.049 -9.815 -18.858 1.00 78.25 631 PRO A CA 1
ATOM 4859 C C . PRO A 1 631 ? 30.955 -9.081 -19.860 1.00 78.25 631 PRO A C 1
ATOM 4861 O O . PRO A 1 631 ? 31.196 -9.586 -20.955 1.00 78.25 631 PRO A O 1
ATOM 4864 N N . GLY A 1 632 ? 31.459 -7.907 -19.472 1.00 80.25 632 GLY A N 1
ATOM 4865 C CA . GLY A 1 632 ? 32.314 -7.057 -20.308 1.00 80.25 632 GLY A CA 1
ATOM 4866 C C . GLY A 1 632 ? 31.621 -5.838 -20.924 1.00 80.25 632 GLY A C 1
ATOM 4867 O O . GLY A 1 632 ? 32.323 -4.958 -21.420 1.00 80.25 632 GLY A O 1
ATOM 4868 N N . ASP A 1 633 ? 30.290 -5.744 -20.855 1.00 86.62 633 ASP A N 1
ATOM 4869 C CA . ASP A 1 633 ? 29.576 -4.541 -21.291 1.00 86.62 633 ASP A CA 1
ATOM 4870 C C . ASP A 1 633 ? 29.913 -3.350 -20.385 1.00 86.62 633 ASP A C 1
ATOM 4872 O O . ASP A 1 633 ? 30.082 -3.494 -19.172 1.00 86.62 633 ASP A O 1
ATOM 4876 N N . ALA A 1 634 ? 30.000 -2.156 -20.981 1.00 86.38 634 ALA A N 1
ATOM 4877 C CA . ALA A 1 634 ? 30.333 -0.926 -20.259 1.00 86.38 634 ALA A CA 1
ATOM 4878 C C . ALA A 1 634 ? 29.266 -0.529 -19.225 1.00 86.38 634 ALA A C 1
ATOM 4880 O O . ALA A 1 634 ? 29.577 0.185 -18.277 1.00 86.38 634 ALA A O 1
ATOM 4881 N N . ASN A 1 635 ? 28.026 -0.987 -19.417 1.00 90.12 635 ASN A N 1
ATOM 4882 C CA . ASN A 1 635 ? 26.912 -0.788 -18.506 1.00 90.12 635 ASN A CA 1
ATOM 4883 C C . ASN A 1 635 ? 26.157 -2.110 -18.333 1.00 90.12 635 ASN A C 1
ATOM 4885 O O . ASN A 1 635 ? 25.513 -2.591 -19.263 1.00 90.12 635 ASN A O 1
ATOM 4889 N N . ARG A 1 636 ? 26.247 -2.687 -17.136 1.00 91.50 636 ARG A N 1
ATOM 4890 C CA . ARG A 1 636 ? 25.520 -3.893 -16.716 1.00 91.50 636 ARG A CA 1
ATOM 4891 C C . ARG A 1 636 ? 24.412 -3.577 -15.708 1.00 91.50 636 ARG A C 1
ATOM 4893 O O . ARG A 1 636 ? 23.967 -4.471 -14.996 1.00 91.50 636 ARG A O 1
ATOM 4900 N N . GLY A 1 637 ? 24.014 -2.308 -15.608 1.00 93.75 637 GLY A N 1
ATOM 4901 C CA . GLY A 1 637 ? 23.082 -1.841 -14.590 1.00 93.75 637 GLY A CA 1
ATOM 4902 C C . GLY A 1 637 ? 23.714 -1.776 -13.202 1.00 93.75 637 GLY A C 1
ATOM 4903 O O . GLY A 1 637 ? 24.923 -1.574 -13.062 1.00 93.75 637 GLY A O 1
ATOM 4904 N N . GLY A 1 638 ? 22.893 -1.965 -12.173 1.00 95.38 638 GLY A N 1
ATOM 4905 C CA . GLY A 1 638 ? 23.318 -1.849 -10.778 1.00 95.38 638 GLY A CA 1
ATOM 4906 C C . GLY A 1 638 ? 23.320 -0.406 -10.273 1.00 95.38 638 GLY A C 1
ATOM 4907 O O . GLY A 1 638 ? 23.250 0.554 -11.046 1.00 95.38 638 GLY A O 1
ATOM 4908 N N . ALA A 1 639 ? 23.362 -0.256 -8.953 1.00 97.44 639 ALA A N 1
ATOM 4909 C CA . ALA A 1 639 ? 23.284 1.034 -8.287 1.00 97.44 639 ALA A CA 1
ATOM 4910 C C . ALA A 1 639 ? 23.843 0.985 -6.867 1.00 97.44 639 ALA A C 1
ATOM 4912 O O . ALA A 1 639 ? 23.873 -0.053 -6.208 1.00 97.44 639 ALA A O 1
ATOM 4913 N N . ARG A 1 640 ? 24.232 2.158 -6.367 1.00 97.62 640 ARG A N 1
ATOM 4914 C CA . ARG A 1 640 ? 24.588 2.353 -4.962 1.00 97.62 640 ARG A CA 1
ATOM 4915 C C . ARG A 1 640 ? 23.540 3.216 -4.276 1.00 97.62 640 ARG A C 1
ATOM 4917 O O . ARG A 1 640 ? 23.416 4.388 -4.623 1.00 97.62 640 ARG A O 1
ATOM 4924 N N . TYR A 1 641 ? 22.852 2.648 -3.293 1.00 98.19 641 TYR A N 1
ATOM 4925 C CA . TYR A 1 641 ? 21.779 3.281 -2.533 1.00 98.19 641 TYR A CA 1
ATOM 4926 C C . TYR A 1 641 ? 22.232 3.695 -1.136 1.00 98.19 641 TYR A C 1
ATOM 4928 O O . TYR A 1 641 ? 22.948 2.955 -0.468 1.00 98.19 641 TYR A O 1
ATOM 4936 N N . GLU A 1 642 ? 21.771 4.852 -0.671 1.00 97.75 642 GLU A N 1
ATOM 4937 C CA . GLU A 1 642 ? 21.862 5.267 0.729 1.00 97.75 642 GLU A CA 1
ATOM 4938 C C . GLU A 1 642 ? 20.541 4.955 1.441 1.00 97.75 642 GLU A C 1
ATOM 4940 O O . GLU A 1 642 ? 19.517 5.592 1.183 1.00 97.75 642 GLU A O 1
ATOM 4945 N N . VAL A 1 643 ? 20.552 3.992 2.369 1.00 96.94 643 VAL A N 1
ATOM 4946 C CA . VAL A 1 643 ? 19.335 3.569 3.085 1.00 96.94 643 VAL A CA 1
ATOM 4947 C C . VAL A 1 643 ? 18.742 4.713 3.907 1.00 96.94 643 VAL A C 1
ATOM 4949 O O . VAL A 1 643 ? 17.526 4.806 4.057 1.00 96.94 643 VAL A O 1
ATOM 4952 N N . ARG A 1 644 ? 19.584 5.627 4.411 1.00 95.44 644 ARG A N 1
ATOM 4953 C CA . ARG A 1 644 ? 19.144 6.779 5.212 1.00 95.44 644 ARG A CA 1
ATOM 4954 C C . ARG A 1 644 ? 18.553 7.914 4.380 1.00 95.44 644 ARG A C 1
ATOM 4956 O O . ARG A 1 644 ? 18.028 8.861 4.958 1.00 95.44 644 ARG A O 1
ATOM 4963 N N . SER A 1 645 ? 18.588 7.811 3.051 1.00 97.00 645 SER A N 1
ATOM 4964 C CA . SER A 1 645 ? 17.858 8.708 2.153 1.00 97.00 645 SER A CA 1
ATOM 4965 C C . SER A 1 645 ? 16.392 8.304 1.985 1.00 97.00 645 SER A C 1
ATOM 4967 O O . SER A 1 645 ? 15.595 9.132 1.550 1.00 97.00 645 SER A O 1
ATOM 4969 N N . ILE A 1 646 ? 16.010 7.070 2.338 1.00 96.50 646 ILE A N 1
ATOM 4970 C CA . ILE A 1 646 ? 14.609 6.637 2.311 1.00 96.50 646 ILE A CA 1
ATOM 4971 C C . ILE A 1 646 ? 13.834 7.408 3.381 1.00 96.50 646 ILE A C 1
ATOM 4973 O O . ILE A 1 646 ? 14.218 7.446 4.550 1.00 96.50 646 ILE A O 1
ATOM 4977 N N . LEU A 1 647 ? 12.722 8.022 2.978 1.00 95.25 647 LEU A N 1
ATOM 4978 C CA . LEU A 1 647 ? 11.838 8.727 3.899 1.00 95.25 647 LEU A CA 1
ATOM 4979 C C . LEU A 1 647 ? 11.178 7.705 4.823 1.00 95.25 647 LEU A C 1
ATOM 4981 O O . LEU A 1 647 ? 10.465 6.828 4.348 1.00 95.25 647 LEU A O 1
ATOM 4985 N N . VAL A 1 648 ? 11.401 7.820 6.129 1.00 92.81 648 VAL A N 1
ATOM 4986 C CA . VAL A 1 648 ? 10.820 6.927 7.140 1.00 92.81 648 VAL A CA 1
ATOM 4987 C C . VAL A 1 648 ? 9.728 7.645 7.923 1.00 92.81 648 VAL A C 1
ATOM 4989 O O . VAL A 1 648 ? 9.878 8.798 8.321 1.00 92.81 648 VAL A O 1
ATOM 4992 N N . GLY A 1 649 ? 8.606 6.961 8.127 1.00 87.75 649 GLY A N 1
ATOM 4993 C CA . GLY A 1 649 ? 7.504 7.410 8.975 1.00 87.75 649 GLY A CA 1
ATOM 4994 C C . GLY A 1 649 ? 7.539 6.794 10.378 1.00 87.75 649 GLY A C 1
ATOM 4995 O O . GLY A 1 649 ? 6.743 7.179 11.234 1.00 87.75 649 GLY A O 1
ATOM 4996 N N . ASP A 1 650 ? 8.453 5.847 10.608 1.00 84.25 650 ASP A N 1
ATOM 4997 C CA . ASP A 1 650 ? 8.722 5.186 11.884 1.00 84.25 650 ASP A CA 1
ATOM 4998 C C . ASP A 1 650 ? 10.244 5.128 12.120 1.00 84.25 650 ASP A C 1
ATOM 5000 O O . ASP A 1 650 ? 10.974 4.406 11.442 1.00 84.25 650 ASP A O 1
ATOM 5004 N N . ASP A 1 651 ? 10.727 5.883 13.110 1.00 83.69 651 ASP A N 1
ATOM 5005 C CA . ASP A 1 651 ? 12.154 5.954 13.464 1.00 83.69 651 ASP A CA 1
ATOM 5006 C C . ASP A 1 651 ? 12.685 4.652 14.106 1.00 83.69 651 ASP A C 1
ATOM 5008 O O . ASP A 1 651 ? 13.886 4.521 14.357 1.00 83.69 651 ASP A O 1
ATOM 5012 N N . THR A 1 652 ? 11.807 3.688 14.412 1.00 85.88 652 THR A N 1
ATOM 5013 C CA . THR A 1 652 ? 12.175 2.390 15.000 1.00 85.88 652 THR A CA 1
ATOM 5014 C C . THR A 1 652 ? 12.519 1.322 13.966 1.00 85.88 652 THR A C 1
ATOM 5016 O O . THR A 1 652 ? 12.863 0.205 14.361 1.00 85.88 652 THR A O 1
ATOM 5019 N N . LEU A 1 653 ? 12.437 1.638 12.670 1.00 90.75 653 LEU A N 1
ATOM 5020 C CA . LEU A 1 653 ? 12.712 0.686 11.597 1.00 90.75 653 LEU A CA 1
ATOM 5021 C C . LEU A 1 653 ? 14.193 0.281 11.545 1.00 90.75 653 LEU A C 1
ATOM 5023 O O . LEU A 1 653 ? 15.097 1.126 11.526 1.00 90.75 653 LEU A O 1
ATOM 5027 N N . SER A 1 654 ? 14.445 -1.027 11.492 1.00 93.62 654 SER A N 1
ATOM 5028 C CA . SER A 1 654 ? 15.760 -1.580 11.149 1.00 93.62 654 SER A CA 1
ATOM 5029 C C . SER A 1 654 ? 16.068 -1.409 9.659 1.00 93.62 654 SER A C 1
ATOM 5031 O O . SER A 1 654 ? 15.189 -1.112 8.857 1.00 93.62 654 SER A O 1
ATOM 5033 N N . VAL A 1 655 ? 17.327 -1.616 9.262 1.00 96.06 655 VAL A N 1
ATOM 5034 C CA . VAL A 1 655 ? 17.707 -1.619 7.836 1.00 96.06 655 VAL A CA 1
ATOM 5035 C C . VAL A 1 655 ? 16.943 -2.700 7.067 1.00 96.06 655 VAL A C 1
ATOM 5037 O O . VAL A 1 655 ? 16.460 -2.429 5.972 1.00 96.06 655 VAL A O 1
ATOM 5040 N N . LEU A 1 656 ? 16.786 -3.891 7.660 1.00 94.88 656 LEU A N 1
ATOM 5041 C CA . LEU A 1 656 ? 15.980 -4.973 7.092 1.00 94.88 656 LEU A CA 1
ATOM 5042 C C . LEU A 1 656 ? 14.542 -4.509 6.859 1.00 94.88 656 LEU A C 1
ATOM 5044 O O . LEU A 1 656 ? 14.000 -4.728 5.783 1.00 94.88 656 LEU A O 1
ATOM 5048 N N . GLU A 1 657 ? 13.939 -3.832 7.837 1.00 93.19 657 GLU A N 1
ATOM 5049 C CA . GLU A 1 657 ? 12.565 -3.341 7.725 1.00 93.19 657 GLU A CA 1
ATOM 5050 C C . GLU A 1 657 ? 12.437 -2.209 6.695 1.00 93.19 657 GLU A C 1
ATOM 5052 O O . GLU A 1 657 ? 11.473 -2.192 5.943 1.00 93.19 657 GLU A O 1
ATOM 5057 N N . ILE A 1 658 ? 13.413 -1.302 6.590 1.00 95.31 658 ILE A N 1
ATOM 5058 C CA . ILE A 1 658 ? 13.412 -0.248 5.558 1.00 95.31 658 ILE A CA 1
ATOM 5059 C C . ILE A 1 658 ? 13.530 -0.851 4.147 1.00 95.31 658 ILE A C 1
ATOM 5061 O O . ILE A 1 658 ? 12.881 -0.385 3.209 1.00 95.31 658 ILE A O 1
ATOM 5065 N N . TRP A 1 659 ? 14.362 -1.881 3.979 1.00 95.50 659 TRP A N 1
ATOM 5066 C CA . TRP A 1 659 ? 14.569 -2.537 2.687 1.00 95.50 659 TRP A CA 1
ATOM 5067 C C . TRP A 1 659 ? 13.401 -3.456 2.298 1.00 95.50 659 TRP A C 1
ATOM 5069 O O . TRP A 1 659 ? 12.993 -3.495 1.140 1.00 95.50 659 TRP A O 1
ATOM 5079 N N . GLY A 1 660 ? 12.852 -4.183 3.271 1.00 92.25 660 GLY A N 1
ATOM 5080 C CA . GLY A 1 660 ? 11.857 -5.230 3.060 1.00 92.25 660 GLY A CA 1
ATOM 5081 C C . GLY A 1 660 ? 10.394 -4.812 3.220 1.00 92.25 660 GLY A C 1
ATOM 5082 O O . GLY A 1 660 ? 9.520 -5.642 2.981 1.00 92.25 660 GLY A O 1
ATOM 5083 N N . ALA A 1 661 ? 10.104 -3.581 3.653 1.00 91.19 661 ALA A N 1
ATOM 5084 C CA . ALA A 1 661 ? 8.729 -3.119 3.833 1.00 91.19 661 ALA A CA 1
ATOM 5085 C C . ALA A 1 661 ? 8.008 -2.906 2.496 1.00 91.19 661 ALA A C 1
ATOM 5087 O O . ALA A 1 661 ? 8.506 -2.223 1.601 1.00 91.19 661 ALA A O 1
ATOM 5088 N N . GLU A 1 662 ? 6.773 -3.397 2.420 1.00 91.12 662 GLU A N 1
ATOM 5089 C CA . GLU A 1 662 ? 5.846 -3.204 1.297 1.00 91.12 662 GLU A CA 1
ATOM 5090 C C . GLU A 1 662 ? 4.945 -1.988 1.572 1.00 91.12 662 GLU A C 1
ATOM 5092 O O . GLU A 1 662 ? 3.712 -2.055 1.556 1.00 91.12 662 GLU A O 1
ATOM 5097 N N . TYR A 1 663 ? 5.572 -0.859 1.913 1.00 92.00 663 TYR A N 1
ATOM 5098 C CA . TYR A 1 663 ? 4.846 0.379 2.187 1.00 92.00 663 TYR A CA 1
ATOM 5099 C C . TYR A 1 663 ? 4.202 0.931 0.910 1.00 92.00 663 TYR A C 1
ATOM 5101 O O . TYR A 1 663 ? 4.708 0.748 -0.198 1.00 92.00 663 TYR A O 1
ATOM 5109 N N . GLN A 1 664 ? 3.061 1.588 1.086 1.00 93.56 664 GLN A N 1
ATOM 5110 C CA . GLN A 1 664 ? 2.158 1.959 0.003 1.00 93.56 664 GLN A CA 1
ATOM 5111 C C . GLN A 1 664 ? 2.410 3.378 -0.519 1.00 93.56 664 GLN A C 1
ATOM 5113 O O . GLN A 1 664 ? 3.209 4.135 0.039 1.00 93.56 664 GLN A O 1
ATOM 5118 N N . GLU A 1 665 ? 1.722 3.705 -1.615 1.00 96.56 665 GLU A N 1
ATOM 5119 C CA . GLU A 1 665 ? 1.757 5.003 -2.292 1.00 96.56 665 GLU A CA 1
ATOM 5120 C C . GLU A 1 665 ? 3.162 5.455 -2.686 1.00 96.56 665 GLU A C 1
ATOM 5122 O O . GLU A 1 665 ? 3.557 6.585 -2.391 1.00 96.56 665 GLU A O 1
ATOM 5127 N N . ASN A 1 666 ? 3.951 4.570 -3.302 1.00 96.94 666 ASN A N 1
ATOM 5128 C CA . ASN A 1 666 ? 5.319 4.891 -3.682 1.00 96.94 666 ASN A CA 1
ATOM 5129 C C . ASN A 1 666 ? 5.771 4.196 -4.974 1.00 96.94 666 ASN A C 1
ATOM 5131 O O . ASN A 1 666 ? 5.580 2.993 -5.116 1.00 96.94 666 ASN A O 1
ATOM 5135 N N . ASP A 1 667 ? 6.483 4.928 -5.831 1.00 98.19 667 ASP A N 1
ATOM 5136 C CA . ASP A 1 667 ? 7.069 4.434 -7.085 1.00 98.19 667 ASP A CA 1
ATOM 5137 C C . ASP A 1 667 ? 8.587 4.658 -7.106 1.00 98.19 667 ASP A C 1
ATOM 5139 O O . ASP A 1 667 ? 9.119 5.526 -6.402 1.00 98.19 667 ASP A O 1
ATOM 5143 N N . ALA A 1 668 ? 9.302 3.885 -7.926 1.00 98.44 668 ALA A N 1
ATOM 5144 C CA . ALA A 1 668 ? 10.698 4.137 -8.273 1.00 98.44 668 ALA A CA 1
ATOM 5145 C C . ALA A 1 668 ? 10.814 4.727 -9.685 1.00 98.44 668 ALA A C 1
ATOM 5147 O O . ALA A 1 668 ? 10.151 4.273 -10.613 1.00 98.44 668 ALA A O 1
ATOM 5148 N N . LEU A 1 669 ? 11.692 5.717 -9.858 1.00 98.19 669 LEU A N 1
ATOM 5149 C CA . LEU A 1 669 ? 11.934 6.405 -11.125 1.00 98.19 669 LEU A CA 1
ATOM 5150 C C . LEU A 1 669 ? 13.418 6.442 -11.474 1.00 98.19 669 LEU A C 1
ATOM 5152 O O . LEU A 1 669 ? 14.272 6.570 -10.593 1.00 98.19 669 LEU A O 1
ATOM 5156 N N . LEU A 1 670 ? 13.701 6.481 -12.775 1.00 98.75 670 LEU A N 1
ATOM 5157 C CA . LEU A 1 670 ? 14.982 6.933 -13.309 1.00 98.75 670 LEU A CA 1
ATOM 5158 C C . LEU A 1 670 ? 14.873 8.353 -13.852 1.00 98.75 670 LEU A C 1
ATOM 5160 O O . LEU A 1 670 ? 14.036 8.639 -14.712 1.00 98.75 670 LEU A O 1
ATOM 5164 N N . LEU A 1 671 ? 15.775 9.221 -13.395 1.00 98.69 671 LEU A N 1
ATOM 5165 C CA . LEU A 1 671 ? 15.923 10.587 -13.888 1.00 98.69 671 LEU A CA 1
ATOM 5166 C C . LEU A 1 671 ? 17.356 10.845 -14.347 1.00 98.69 671 LEU A C 1
ATOM 5168 O O . LEU A 1 671 ? 18.323 10.472 -13.680 1.00 98.69 671 LEU A O 1
ATOM 5172 N N . ARG A 1 672 ? 17.507 11.575 -15.455 1.00 98.50 672 ARG A N 1
ATOM 5173 C CA . ARG A 1 672 ? 18.812 12.140 -15.818 1.00 98.50 672 ARG A CA 1
ATOM 5174 C C . ARG A 1 672 ? 19.174 13.300 -14.875 1.00 98.50 672 ARG A C 1
ATOM 5176 O O . ARG A 1 672 ? 18.263 13.998 -14.419 1.00 98.50 672 ARG A O 1
ATOM 5183 N N . PRO A 1 673 ? 20.467 13.534 -14.569 1.00 98.25 673 PRO A N 1
ATOM 5184 C CA . PRO A 1 673 ? 20.895 14.591 -13.646 1.00 98.25 673 PRO A CA 1
ATOM 5185 C C . PRO A 1 673 ? 20.313 15.980 -13.943 1.00 98.25 673 PRO A C 1
ATOM 5187 O O . PRO A 1 673 ? 19.924 16.696 -13.024 1.00 98.25 673 PRO A O 1
ATOM 5190 N N . GLU A 1 674 ? 20.199 16.343 -15.218 1.00 98.25 674 GLU A N 1
ATOM 5191 C CA . GLU A 1 674 ? 19.650 17.616 -15.689 1.00 98.25 674 GLU A CA 1
ATOM 5192 C C . GLU A 1 674 ? 18.150 17.797 -15.399 1.00 98.25 674 GLU A C 1
ATOM 5194 O O . GLU A 1 674 ? 17.667 18.926 -15.355 1.00 98.25 674 GLU A O 1
ATOM 5199 N N . HIS A 1 675 ? 17.407 16.712 -15.159 1.00 98.06 675 HIS A N 1
ATOM 5200 C CA . HIS A 1 675 ? 15.965 16.754 -14.904 1.00 98.06 675 HIS A CA 1
ATOM 5201 C C . HIS A 1 675 ? 15.602 16.811 -13.415 1.00 98.06 675 HIS A C 1
ATOM 5203 O O . HIS A 1 675 ? 14.439 17.040 -13.081 1.00 98.06 675 HIS A O 1
ATOM 5209 N N . VAL A 1 676 ? 16.571 16.644 -12.510 1.00 98.19 676 VAL A N 1
ATOM 5210 C CA . VAL A 1 676 ? 16.318 16.603 -11.060 1.00 98.19 676 VAL A CA 1
ATOM 5211 C C . VAL A 1 676 ? 15.688 17.902 -10.552 1.00 98.19 676 VAL A C 1
ATOM 5213 O O . VAL A 1 676 ? 14.758 17.857 -9.751 1.00 98.19 676 VAL A O 1
ATOM 5216 N N . GLU A 1 677 ? 16.145 19.064 -11.029 1.00 97.81 677 GLU A N 1
ATOM 5217 C CA . GLU A 1 677 ? 15.590 20.356 -10.597 1.00 97.81 677 GLU A CA 1
ATOM 5218 C C . GLU A 1 677 ? 14.148 20.555 -11.087 1.00 97.81 677 GLU A C 1
ATOM 5220 O O . GLU A 1 677 ? 13.301 21.067 -10.353 1.00 97.81 677 GLU A O 1
ATOM 5225 N N . LEU A 1 678 ? 13.851 20.130 -12.319 1.00 97.00 678 LEU A N 1
ATOM 5226 C CA . LEU A 1 678 ? 12.493 20.165 -12.860 1.00 97.00 678 LEU A CA 1
ATOM 5227 C C . LEU A 1 678 ? 11.565 19.262 -12.041 1.00 97.00 678 LEU A C 1
ATOM 5229 O O . LEU A 1 678 ? 10.499 19.702 -11.614 1.00 97.00 678 LEU A O 1
ATOM 5233 N N . PHE A 1 679 ? 11.997 18.031 -11.769 1.00 98.06 679 PHE A N 1
ATOM 5234 C CA . PHE A 1 679 ? 11.228 17.081 -10.973 1.00 98.06 679 PHE A CA 1
ATOM 5235 C C . PHE A 1 679 ? 10.989 17.591 -9.545 1.00 98.06 679 PHE A C 1
ATOM 5237 O O . PHE A 1 679 ? 9.862 17.544 -9.058 1.00 98.06 679 PHE A O 1
ATOM 5244 N N . HIS A 1 680 ? 12.009 18.182 -8.911 1.00 97.88 680 HIS A N 1
ATOM 5245 C CA . HIS A 1 680 ? 11.878 18.831 -7.605 1.00 97.88 680 HIS A CA 1
ATOM 5246 C C . HIS A 1 680 ? 10.758 19.880 -7.593 1.00 97.88 680 HIS A C 1
ATOM 5248 O O . HIS A 1 680 ? 9.892 19.841 -6.720 1.00 97.88 680 HIS A O 1
ATOM 5254 N N . LYS A 1 681 ? 10.731 20.783 -8.586 1.00 97.19 681 LYS A N 1
ATOM 5255 C CA . LYS A 1 681 ? 9.699 21.829 -8.699 1.00 97.19 681 LYS A CA 1
ATOM 5256 C C . LYS A 1 681 ? 8.293 21.239 -8.811 1.00 97.19 681 LYS A C 1
ATOM 5258 O O . LYS A 1 681 ? 7.373 21.747 -8.169 1.00 97.19 681 LYS A O 1
ATOM 5263 N N . ILE A 1 682 ? 8.133 20.164 -9.585 1.00 97.38 682 ILE A N 1
ATOM 5264 C CA . ILE A 1 682 ? 6.853 19.458 -9.734 1.00 97.38 682 ILE A CA 1
ATOM 5265 C C . ILE A 1 682 ? 6.425 18.848 -8.392 1.00 97.38 682 ILE A C 1
ATOM 5267 O O . ILE A 1 682 ? 5.322 19.127 -7.926 1.00 97.38 682 ILE A O 1
ATOM 5271 N N . CYS A 1 683 ? 7.302 18.090 -7.731 1.00 97.69 683 CYS A N 1
ATOM 5272 C CA . CYS A 1 683 ? 7.011 17.470 -6.436 1.00 97.69 683 CYS A CA 1
ATOM 5273 C C . CYS A 1 683 ? 6.647 18.501 -5.359 1.00 97.69 683 CYS A C 1
ATOM 5275 O O . CYS A 1 683 ? 5.672 18.315 -4.632 1.00 97.69 683 CYS A O 1
ATOM 5277 N N . THR A 1 684 ? 7.380 19.618 -5.286 1.00 96.00 684 THR A N 1
ATOM 5278 C CA . THR A 1 684 ? 7.078 20.712 -4.354 1.00 96.00 684 THR A CA 1
ATOM 5279 C C . THR A 1 684 ? 5.711 21.331 -4.629 1.00 96.00 684 THR A C 1
ATOM 5281 O O . THR A 1 684 ? 4.960 21.568 -3.688 1.00 96.00 684 THR A O 1
ATOM 5284 N N . ARG A 1 685 ? 5.356 21.566 -5.899 1.00 94.94 685 ARG A N 1
ATOM 5285 C CA . ARG A 1 685 ? 4.039 22.111 -6.262 1.00 94.94 685 ARG A CA 1
ATOM 5286 C C . ARG A 1 685 ? 2.899 21.187 -5.837 1.00 94.94 685 ARG A C 1
ATOM 5288 O O . ARG A 1 685 ? 1.885 21.672 -5.344 1.00 94.94 685 ARG A O 1
ATOM 5295 N N . GLU A 1 686 ? 3.066 19.882 -6.027 1.00 95.19 686 GLU A N 1
ATOM 5296 C CA . GLU A 1 686 ? 2.031 18.890 -5.714 1.00 95.19 686 GLU A CA 1
ATOM 5297 C C . GLU A 1 686 ? 2.072 18.403 -4.254 1.00 95.19 686 GLU A C 1
ATOM 5299 O O . GLU A 1 686 ? 1.256 17.572 -3.862 1.00 95.19 686 GLU A O 1
ATOM 5304 N N . ASN A 1 687 ? 2.989 18.929 -3.429 1.00 95.06 687 ASN A N 1
ATOM 5305 C CA . ASN A 1 687 ? 3.243 18.479 -2.054 1.00 95.06 687 ASN A CA 1
ATOM 5306 C C . ASN A 1 687 ? 3.492 16.962 -1.947 1.00 95.06 687 ASN A C 1
ATOM 5308 O O . ASN A 1 687 ? 3.083 16.327 -0.973 1.00 95.06 687 ASN A O 1
ATOM 5312 N N . CYS A 1 688 ? 4.153 16.381 -2.950 1.00 97.44 688 CYS A N 1
ATOM 5313 C CA . CYS A 1 688 ? 4.509 14.967 -2.978 1.00 97.44 688 CYS A CA 1
ATOM 5314 C C . CYS A 1 688 ? 5.970 14.794 -2.521 1.00 97.44 688 CYS A C 1
ATOM 5316 O O . CYS A 1 688 ? 6.861 15.434 -3.093 1.00 97.44 688 CYS A O 1
ATOM 5318 N N . PRO A 1 689 ? 6.255 13.969 -1.498 1.00 97.12 689 PRO A N 1
ATOM 5319 C CA . PRO A 1 689 ? 7.625 13.709 -1.079 1.00 97.12 689 PRO A CA 1
ATOM 5320 C C . PRO A 1 689 ? 8.387 12.922 -2.148 1.00 97.12 689 PRO A C 1
ATOM 5322 O O . PRO A 1 689 ? 7.822 12.085 -2.847 1.00 97.12 689 PRO A O 1
ATOM 5325 N N . TYR A 1 690 ? 9.695 13.137 -2.234 1.00 98.25 690 TYR A N 1
ATOM 5326 C CA . TYR A 1 690 ? 10.578 12.275 -3.012 1.00 98.25 690 TYR A CA 1
ATOM 5327 C C . TYR A 1 690 ? 11.970 12.215 -2.377 1.00 98.25 690 TYR A C 1
ATOM 5329 O O . TYR A 1 690 ? 12.353 13.097 -1.605 1.00 98.25 690 TYR A O 1
ATOM 5337 N N . ALA A 1 691 ? 12.731 11.180 -2.718 1.00 98.12 691 ALA A N 1
ATOM 5338 C CA . ALA A 1 691 ? 14.091 10.960 -2.258 1.00 98.12 691 ALA A CA 1
ATOM 5339 C C . ALA A 1 691 ? 14.985 10.486 -3.405 1.00 98.12 691 ALA A C 1
ATOM 5341 O O . ALA A 1 691 ? 14.662 9.531 -4.109 1.00 98.12 691 ALA A O 1
ATOM 5342 N N . LEU A 1 692 ? 16.136 11.138 -3.563 1.00 98.25 692 LEU A N 1
ATOM 5343 C CA . LEU A 1 692 ? 17.220 10.649 -4.412 1.00 98.25 692 LEU A CA 1
ATOM 5344 C C . LEU A 1 692 ? 17.988 9.588 -3.618 1.00 98.25 692 LEU A C 1
ATOM 5346 O O . LEU A 1 692 ? 18.681 9.931 -2.661 1.00 98.25 692 LEU A O 1
ATOM 5350 N N . LEU A 1 693 ? 17.841 8.314 -3.977 1.00 97.19 693 LEU A N 1
ATOM 5351 C CA . LEU A 1 693 ? 18.436 7.222 -3.201 1.00 97.19 693 LEU A CA 1
ATOM 5352 C C . LEU A 1 693 ? 19.878 6.929 -3.591 1.00 97.19 693 LEU A C 1
ATOM 5354 O O . LEU A 1 693 ? 20.668 6.477 -2.767 1.00 97.19 693 LEU A O 1
ATOM 5358 N N . GLY A 1 694 ? 20.206 7.124 -4.863 1.00 97.06 694 GLY A N 1
ATOM 5359 C CA . GLY A 1 694 ? 21.448 6.628 -5.421 1.00 97.06 694 GLY A CA 1
ATOM 5360 C C . GLY A 1 694 ? 21.545 6.844 -6.917 1.00 97.06 694 GLY A C 1
ATOM 5361 O O . GLY A 1 694 ? 20.626 7.371 -7.546 1.00 97.06 694 GLY A O 1
ATOM 5362 N N . GLN A 1 695 ? 22.668 6.425 -7.488 1.00 98.06 695 GLN A N 1
ATOM 5363 C CA . GLN A 1 695 ? 22.919 6.525 -8.921 1.00 98.06 695 GLN A CA 1
ATOM 5364 C C . GLN A 1 695 ? 23.226 5.161 -9.528 1.00 98.06 695 GLN A C 1
ATOM 5366 O O . GLN A 1 695 ? 23.852 4.316 -8.881 1.00 98.06 695 GLN A O 1
ATOM 5371 N N . VAL A 1 696 ? 22.829 4.991 -10.790 1.00 98.12 696 VAL A N 1
ATOM 5372 C CA . VAL A 1 696 ? 23.196 3.831 -11.608 1.00 98.12 696 VAL A CA 1
ATOM 5373 C C . VAL A 1 696 ? 24.714 3.799 -11.784 1.00 98.12 696 VAL A C 1
ATOM 5375 O O . VAL A 1 696 ? 25.319 4.768 -12.261 1.00 98.12 696 VAL A O 1
ATOM 5378 N N . THR A 1 697 ? 25.328 2.685 -11.393 1.00 96.75 697 THR A N 1
ATOM 5379 C CA . THR A 1 697 ? 26.788 2.494 -11.395 1.00 96.75 697 THR A CA 1
ATOM 5380 C C . THR A 1 697 ? 27.287 1.880 -12.698 1.00 96.75 697 THR A C 1
ATOM 5382 O O . THR A 1 697 ? 28.377 2.220 -13.156 1.00 96.75 697 THR A O 1
ATOM 5385 N N . GLY A 1 698 ? 26.494 0.996 -13.307 1.00 95.00 698 GLY A N 1
ATOM 5386 C CA . GLY A 1 698 ? 26.846 0.244 -14.514 1.00 95.00 698 GLY A CA 1
ATOM 5387 C C . GLY A 1 698 ? 27.744 -0.969 -14.264 1.00 95.00 698 GLY A C 1
ATOM 5388 O O . GLY A 1 698 ? 28.074 -1.695 -15.203 1.00 95.00 698 GLY A O 1
ATOM 5389 N N . ASP A 1 699 ? 28.138 -1.225 -13.018 1.00 93.81 699 ASP A N 1
ATOM 5390 C CA . ASP A 1 699 ? 29.020 -2.331 -12.650 1.00 93.81 699 ASP A CA 1
ATOM 5391 C C . ASP A 1 699 ? 28.278 -3.650 -12.392 1.00 93.81 699 ASP A C 1
ATOM 5393 O O . ASP A 1 699 ? 28.936 -4.672 -12.189 1.00 93.81 699 ASP A O 1
ATOM 5397 N N . GLY A 1 700 ? 26.944 -3.653 -12.458 1.00 92.88 700 GLY A N 1
ATOM 5398 C CA . GLY A 1 700 ? 26.101 -4.826 -12.238 1.00 92.88 700 GLY A CA 1
ATOM 5399 C C . GLY A 1 700 ? 25.961 -5.236 -10.770 1.00 92.88 700 GLY A C 1
ATOM 5400 O O . GLY A 1 700 ? 25.536 -6.359 -10.509 1.00 92.88 700 GLY A O 1
ATOM 5401 N N . HIS A 1 701 ? 26.329 -4.370 -9.819 1.00 93.19 701 HIS A N 1
ATOM 5402 C CA . HIS A 1 701 ? 26.120 -4.609 -8.391 1.00 93.19 701 HIS A CA 1
ATOM 5403 C C . HIS A 1 701 ? 25.076 -3.646 -7.836 1.00 93.19 701 HIS A C 1
ATOM 5405 O O . HIS A 1 701 ? 25.069 -2.459 -8.156 1.00 93.19 701 HIS A O 1
ATOM 5411 N N . VAL A 1 702 ? 24.210 -4.160 -6.968 1.00 95.88 702 VAL A N 1
ATOM 5412 C CA . VAL A 1 702 ? 23.354 -3.331 -6.123 1.00 95.88 702 VAL A CA 1
ATOM 5413 C C . VAL A 1 702 ? 23.976 -3.311 -4.740 1.00 95.88 702 VAL A C 1
ATOM 5415 O O . VAL A 1 702 ? 24.230 -4.370 -4.179 1.00 95.88 702 VAL A O 1
ATOM 5418 N N . VAL A 1 703 ? 24.265 -2.114 -4.233 1.00 97.00 703 VAL A N 1
ATOM 5419 C CA . VAL A 1 703 ? 24.891 -1.921 -2.924 1.00 97.00 703 VAL A CA 1
ATOM 5420 C C . VAL A 1 703 ? 24.019 -1.006 -2.085 1.00 97.00 703 VAL A C 1
ATOM 5422 O O . VAL A 1 703 ? 23.819 0.154 -2.450 1.00 97.00 703 VAL A O 1
ATOM 5425 N N . LEU A 1 704 ? 23.562 -1.489 -0.937 1.00 97.62 704 LEU A N 1
ATOM 5426 C CA . LEU A 1 704 ? 22.911 -0.677 0.080 1.00 97.62 704 LEU A CA 1
ATOM 5427 C C . LEU A 1 704 ? 23.961 -0.206 1.078 1.00 97.62 704 LEU A C 1
ATOM 5429 O O . LEU A 1 704 ? 24.717 -1.000 1.627 1.00 97.62 704 LEU A O 1
ATOM 5433 N N . HIS A 1 705 ? 24.018 1.095 1.312 1.00 97.81 705 HIS A N 1
ATOM 5434 C CA . HIS A 1 705 ? 24.905 1.724 2.276 1.00 97.81 705 HIS A CA 1
ATOM 5435 C C . HIS A 1 705 ? 24.119 2.288 3.447 1.00 97.81 705 HIS A C 1
ATOM 5437 O O . HIS A 1 705 ? 23.049 2.862 3.244 1.00 97.81 705 HIS A O 1
ATOM 5443 N N . ASP A 1 706 ? 24.685 2.175 4.645 1.00 97.06 706 ASP A N 1
ATOM 5444 C CA . ASP A 1 706 ? 24.164 2.825 5.836 1.00 97.06 706 ASP A CA 1
ATOM 5445 C C . ASP A 1 706 ? 25.137 3.883 6.365 1.00 97.06 706 ASP A C 1
ATOM 5447 O O . ASP A 1 706 ? 26.092 3.586 7.080 1.00 97.06 706 ASP A O 1
ATOM 5451 N N . SER A 1 707 ? 24.855 5.155 6.074 1.00 95.94 707 SER A N 1
ATOM 5452 C CA . SER A 1 707 ? 25.653 6.283 6.578 1.00 95.94 707 SER A CA 1
ATOM 5453 C C . SER A 1 707 ? 25.702 6.410 8.110 1.00 95.94 707 SER A C 1
ATOM 5455 O O . SER A 1 707 ? 26.542 7.147 8.632 1.00 95.94 707 SER A O 1
ATOM 5457 N N . LYS A 1 708 ? 24.837 5.710 8.859 1.00 93.44 708 LYS A N 1
ATOM 5458 C CA . LYS A 1 708 ? 24.832 5.737 10.331 1.00 93.44 708 LYS A CA 1
ATOM 5459 C C . LYS A 1 708 ? 26.049 5.035 10.933 1.00 93.44 708 LYS A C 1
ATOM 5461 O O . LYS A 1 708 ? 26.534 5.465 11.983 1.00 93.44 708 LYS A O 1
ATOM 5466 N N . ASP A 1 709 ? 26.510 3.957 10.309 1.00 94.31 709 ASP A N 1
ATOM 5467 C CA . ASP A 1 709 ? 27.624 3.133 10.788 1.00 94.31 709 ASP A CA 1
ATOM 5468 C C . ASP A 1 709 ? 28.656 2.776 9.704 1.00 94.31 709 ASP A C 1
ATOM 5470 O O . ASP A 1 709 ? 29.608 2.051 9.998 1.00 94.31 709 ASP A O 1
ATOM 5474 N N . ASP A 1 710 ? 28.514 3.346 8.502 1.00 95.44 710 ASP A N 1
ATOM 5475 C CA . ASP A 1 710 ? 29.383 3.148 7.331 1.00 95.44 710 ASP A CA 1
ATOM 5476 C C . ASP A 1 710 ? 29.394 1.687 6.834 1.00 95.44 710 ASP A C 1
ATOM 5478 O O . ASP A 1 710 ? 30.349 1.217 6.210 1.00 95.44 710 ASP A O 1
ATOM 5482 N N . SER A 1 711 ? 28.333 0.928 7.135 1.00 95.19 711 SER A N 1
ATOM 5483 C CA . SER A 1 711 ? 28.192 -0.464 6.707 1.00 95.19 711 SER A CA 1
ATOM 5484 C C . SER A 1 711 ? 27.586 -0.597 5.304 1.00 95.19 711 SER A C 1
ATOM 5486 O O . SER A 1 711 ? 26.964 0.318 4.759 1.00 95.19 711 SER A O 1
ATOM 5488 N N . THR A 1 712 ? 27.783 -1.770 4.693 1.00 95.62 712 THR A N 1
ATOM 5489 C CA . THR A 1 712 ? 27.156 -2.173 3.420 1.00 95.62 712 THR A CA 1
ATOM 5490 C C . THR A 1 712 ? 26.311 -3.427 3.640 1.00 95.62 712 THR A C 1
ATOM 5492 O O . THR A 1 712 ? 26.797 -4.543 3.456 1.00 95.62 712 THR A O 1
ATOM 5495 N N . PRO A 1 713 ? 25.087 -3.270 4.173 1.00 90.81 713 PRO A N 1
ATOM 5496 C CA . PRO A 1 713 ? 24.246 -4.397 4.573 1.00 90.81 713 PRO A CA 1
ATOM 5497 C C . PRO A 1 713 ? 23.691 -5.245 3.418 1.00 90.81 713 PRO A C 1
ATOM 5499 O O . PRO A 1 713 ? 23.226 -6.350 3.694 1.00 90.81 713 PRO A O 1
ATOM 5502 N N . PHE A 1 714 ? 23.736 -4.761 2.174 1.00 88.94 714 PHE A N 1
ATOM 5503 C CA . PHE A 1 714 ? 23.344 -5.486 0.960 1.00 88.94 714 PHE A CA 1
ATOM 5504 C C . PHE A 1 714 ? 24.319 -5.163 -0.174 1.00 88.94 714 PHE A C 1
ATOM 5506 O O . PHE A 1 714 ? 24.656 -3.960 -0.313 1.00 88.94 714 PHE A O 1
#

Nearest PDB structures (foldseek):
  7dw7-assembly1_A  TM=9.189E-01  e=5.928E-57  Salmonella enterica subsp. enterica serovar Typhimurium
  6jt7-assembly1_A  TM=9.319E-01  e=2.688E-56  Salmonella enterica subsp. enterica serovar Typhimurium
  6jt8-assembly1_A  TM=9.332E-01  e=7.497E-56  Salmonella enterica subsp. enterica serovar Typhimurium
  6lyk-assembly1_A  TM=9.148E-01  e=1.406E-56  Salmonella enterica subsp. enterica serovar Typhimurium str. LT2
  6jt9-assembly1_A  TM=9.170E-01  e=8.511E-55  Salmonella enterica subsp. enterica serovar Typhimurium

Radius of gyration: 29.17 Å; Cα contacts (8 Å, |Δi|>4): 1351; chains: 1; bounding box: 76×98×76 Å

Sequence (714 aa):
MDDPHEVTSAHFVPFDRLSYQSQANPAAIFKALHPSISPSSKLQASVLPAQFLCPCVPLPRLSLCLTMASSPEKKQKTTTAASASSLLRFYRTPAFTAHANRTLLAFLRAQVGPDSGLQVEELQTEYCFYVETKADAGALSAADQETLHWLLSETFEPQQTRPDESFLTSKQDAAEWLVEVGPRMNFSTAWSSNAVAICQACGISAIKRIERATRYLVRYSATKPDVVETLKGALLRRECDRMTQQVYEKPLLSFWHGKTVQPVRKVPIMERGLDALKEINEEIGLGFDDWDLQYYLTLFKEKLRRDPTDVECFDMGQSNSEHSRHWFFGGKIVVDGQEMPQTLFQMVKDTLTETAKQNSVIAFHDNSSVIKGANIVTLGPVSPGEPSAVQERSLESHLLLTAETHNFPSGVAPFPGAETGTGGRIRDVQATGRGANVVAGVSAYCVGNLNLEGYKLPWEDEKLEYPSNLAHPRDILVQASNGASDYGNKFGEPVVTGFARSFGMVLPTGERREFIKPIMFSAGLGQLDGRHCAKGDPEIKMWVVKVGGPCYRIGMGGGAASSRIQDAKTAELDFNAVQRGDAEMECKLNKVIRACCDLGEQNPIVSIHDQGAGGNGNVLKEIVEVPHSKPGDANRGGARYEVRSILVGDDTLSVLEIWGAEYQENDALLLRPEHVELFHKICTRENCPYALLGQVTGDGHVVLHDSKDDSTPF

Solvent-accessible surface area (backbone atoms only — not comparable to full-atom values): 40239 Å² total; per-residue (Å²): 137,82,85,84,90,85,86,80,84,82,82,87,78,83,88,76,90,78,85,82,86,77,91,76,61,69,72,61,57,56,49,73,76,43,82,86,71,75,98,79,75,90,79,78,83,82,84,77,87,82,85,76,85,77,82,83,77,84,81,79,88,76,76,89,76,85,77,79,85,76,88,80,83,91,75,92,72,86,85,86,70,87,75,85,58,70,49,47,45,36,26,33,55,61,57,54,55,75,63,58,48,50,52,50,46,52,50,56,40,67,76,40,44,90,85,61,46,40,45,74,76,48,73,49,43,26,32,40,36,42,36,35,60,37,93,83,52,71,76,78,50,74,67,50,50,52,51,50,53,54,72,75,24,51,94,93,43,50,89,38,37,41,68,78,54,69,88,74,85,77,86,86,46,97,47,49,49,79,48,35,37,26,64,42,58,84,56,76,52,52,67,20,56,52,53,41,51,51,36,41,75,74,68,42,70,43,60,66,45,40,47,70,26,44,34,40,40,40,33,33,52,66,80,48,76,75,56,52,55,53,51,51,50,55,50,41,73,72,74,38,53,78,85,61,28,42,76,45,95,56,87,75,53,57,67,78,74,85,69,73,57,56,77,90,46,72,41,52,35,78,83,53,38,68,60,40,54,51,51,49,31,65,74,74,51,27,71,68,51,79,65,51,52,49,50,53,49,48,45,29,58,72,71,68,63,49,60,50,30,53,43,46,51,49,42,50,20,20,59,67,11,55,67,66,58,38,49,80,38,69,31,88,42,68,60,98,87,41,76,51,99,56,29,56,49,52,60,59,55,59,68,63,34,80,74,46,51,76,42,48,73,38,72,95,81,59,70,32,36,28,33,70,56,48,78,43,78,47,79,40,58,74,40,55,71,52,98,55,60,74,39,82,45,76,48,46,36,24,41,31,46,38,74,48,71,28,26,65,35,22,23,54,42,18,31,35,15,24,17,38,36,44,50,49,47,51,34,27,38,35,22,23,28,34,26,25,40,80,63,34,33,31,47,31,41,34,23,20,58,53,82,47,86,99,53,86,52,96,75,58,65,88,83,65,82,74,64,90,74,41,52,56,37,47,55,28,56,56,32,23,53,47,18,34,50,52,32,26,60,63,44,68,40,51,71,78,51,69,53,79,44,71,43,50,47,70,45,99,86,71,51,76,53,54,29,74,68,30,45,37,36,26,34,34,36,25,41,30,48,63,92,27,64,65,56,51,80,60,47,70,60,22,34,37,30,42,39,27,49,52,41,40,96,22,22,53,50,43,20,24,59,71,59,54,85,90,66,94,85,49,68,70,60,58,53,28,41,43,53,67,48,44,34,61,45,37,36,23,36,49,50,38,44,44,36,34,44,63,44,54,92,66,35,51,50,36,24,41,38,43,38,47,70,26,9,50,49,36,41,64,50,61,68,25,51,39,86,89,52,53,96,87,50,87,54,34,13,18,29,46,34,38,60,78,42,56,57,64,67,43,94,50,57,24,67,49,46,65,37,35,17,32,34,45,45,34,34,40,34,34,31,49,70,88,35,50,65,59,51,48,51,32,25,62,73,48,71,29,50,70,29,75,33,32,35,28,63,15,78,51,48,67,36,37,31,34,82,90,78,74,45,66,64,64

Secondary structure (DSSP, 8-state):
-------PPPPPPP-----------HHHHHHHH-TT--S-------PPP----PPPPPPP---------------------------EEEEES-SS-HHHHHHHHHHHHHHS-TTSSEEEEEEEEEEEEEEEEPTTS-SPPHHHHHHHHHHHS-TT-GGGEEES--S------TTEEEEEEEE-TTS--HHHHHHHHHHHHTT-TTEEEEEEEEEEEEEEEESSTHHHHHHHHHHHHHH--TTTEEEESS--S-S--SPPPPPP-B--HHHHTHHHHHHHHHHHT----HHHHHHHHHIIIIII-SPPBHHHHHHHHHHTSHHHH-HHHHS--EETTEE-SS-HHHHHHHTS-HHHHTTEEE-SSSSSEEEEEEEEEEEEESSTTSS--EEEEEEEEEEEEEEEE-HHHHHHSHHHHHHHHHHHHHHHHHTSTT--EEEEEEEEEEES---BTTB--TT--TTPPPPTTS--HHHHHHHHHHHHHHHHHHHT--EEEEEEEE-EEE-TTS-EEE-SSPEEEEEEEEEEEGGGSSPPPP-TTPEEEEEESPB-S-STTHHHHHTSPP-TT-HHHHHHT-----HHHHHHHHHHHHHHHHTGGG--EEEEEE--TTHHHHHHHHTT--TT--TT-S----EEEEGGGS-BS-TT--HHHHHH---SSEEEEEE-GGGHHHHHHHHHHHT--EEEEEEE-SSS-EEEEBTTTTB---